Protein 9K6O (pdb70)

B-factor: mean 35.79, std 11.06, range [12.25, 71.35]

Nearest PDB structures (foldseek):
  8gad-assembly1_B  TM=6.311E-01  e=2.359E-01  synthetic construct
  8fiq-assembly1_A  TM=5.373E-01  e=3.949E-01  synthetic construct
  8gad-assembly1_B  TM=6.167E-01  e=7.501E-02  synthetic construct
  8fbn-assembly1_E  TM=6.299E-01  e=3.854E-01  synthetic construct
  8g4k-assembly1_A  TM=4.602E-01  e=1.129E-01  synthetic construct

Structure (mmCIF, N/CA/C/O backbone):
data_9K6O
#
_entry.id   9K6O
#
_cell.length_a   38.135
_cell.length_b   108.329
_cell.length_c   54.577
_cell.angle_alpha   90.00
_cell.angle_beta   95.64
_cell.angle_gamma   90.00
#
_symmetry.space_group_name_H-M   'P 1 21 1'
#
loop_
_entity.id
_entity.type
_entity.pdbx_description
1 polymer C5-Zn1-HEHE-1
2 non-polymer 'ZINC ION'
3 water water
#
loop_
_atom_site.group_PDB
_atom_site.id
_atom_site.type_symbol
_atom_site.label_atom_id
_atom_site.label_alt_id
_atom_site.label_comp_id
_atom_site.label_asym_id
_atom_site.label_entity_id
_atom_site.label_seq_id
_atom_site.pdbx_PDB_ins_code
_atom_site.Cartn_x
_atom_site.Cartn_y
_atom_site.Cartn_z
_atom_site.occupancy
_atom_site.B_iso_or_equiv
_atom_site.auth_seq_id
_atom_site.auth_comp_id
_atom_site.auth_asym_id
_atom_site.auth_atom_id
_atom_site.pdbx_PDB_model_num
ATOM 1 N N . GLY A 1 23 ? -5.950 10.555 9.438 1.00 55.12 4 GLY A N 1
ATOM 2 C CA . GLY A 1 23 ? -5.414 11.759 8.826 1.00 52.25 4 GLY A CA 1
ATOM 3 C C . GLY A 1 23 ? -4.424 12.475 9.724 1.00 53.49 4 GLY A C 1
ATOM 4 O O . GLY A 1 23 ? -3.246 12.118 9.772 1.00 49.26 4 GLY A O 1
ATOM 5 N N . THR A 1 24 ? -4.906 13.496 10.436 1.00 53.29 5 THR A N 1
ATOM 6 C CA . THR A 1 24 ? -4.065 14.191 11.409 1.00 51.87 5 THR A CA 1
ATOM 7 C C . THR A 1 24 ? -3.476 13.216 12.423 1.00 49.11 5 THR A C 1
ATOM 8 O O . THR A 1 24 ? -2.258 13.177 12.635 1.00 45.65 5 THR A O 1
ATOM 12 N N . HIS A 1 25 ? -4.332 12.422 13.064 1.00 45.78 6 HIS A N 1
ATOM 13 C CA . HIS A 1 25 ? -3.845 11.538 14.110 1.00 46.35 6 HIS A CA 1
ATOM 14 C C . HIS A 1 25 ? -2.954 10.451 13.534 1.00 45.62 6 HIS A C 1
ATOM 15 O O . HIS A 1 25 ? -2.069 9.943 14.233 1.00 43.83 6 HIS A O 1
ATOM 22 N N . GLU A 1 26 ? -3.148 10.112 12.257 1.00 43.60 7 GLU A N 1
ATOM 23 C CA . GLU A 1 26 ? -2.268 9.150 11.607 1.00 46.25 7 GLU A CA 1
ATOM 24 C C . GLU A 1 26 ? -0.815 9.605 11.681 1.00 39.95 7 GLU A C 1
ATOM 25 O O . GLU A 1 26 ? 0.080 8.806 11.973 1.00 39.98 7 GLU A O 1
ATOM 31 N N . ILE A 1 27 ? -0.567 10.896 11.462 1.00 41.88 8 ILE A N 1
ATOM 32 C CA . ILE A 1 27 ? 0.794 11.419 11.527 1.00 35.58 8 ILE A CA 1
ATOM 33 C C . ILE A 1 27 ? 1.224 11.629 12.973 1.00 36.30 8 ILE A C 1
ATOM 34 O O . ILE A 1 27 ? 2.271 11.131 13.404 1.00 30.55 8 ILE A O 1
ATOM 39 N N . VAL A 1 28 ? 0.421 12.373 13.738 1.00 35.50 9 VAL A N 1
ATOM 40 C CA . VAL A 1 28 ? 0.827 12.768 15.082 1.00 36.66 9 VAL A CA 1
ATOM 41 C C . VAL A 1 28 ? 1.022 11.542 15.967 1.00 31.05 9 VAL A C 1
ATOM 42 O O . VAL A 1 28 ? 2.040 11.409 16.655 1.00 31.85 9 VAL A O 1
ATOM 46 N N . ASP A 1 29 ? 0.057 10.622 15.954 1.00 33.62 10 ASP A N 1
ATOM 47 C CA . ASP A 1 29 ? 0.116 9.517 16.906 1.00 34.35 10 ASP A CA 1
ATOM 48 C C . ASP A 1 29 ? 1.341 8.640 16.670 1.00 29.76 10 ASP A C 1
ATOM 49 O O . ASP A 1 29 ? 2.008 8.236 17.628 1.00 33.05 10 ASP A O 1
ATOM 54 N N . ARG A 1 30 ? 1.693 8.382 15.406 1.00 33.48 11 ARG A N 1
ATOM 55 C CA . ARG A 1 30 ? 2.898 7.594 15.149 1.00 33.40 11 ARG A CA 1
ATOM 56 C C . ARG A 1 30 ? 4.161 8.357 15.544 1.00 30.14 11 ARG A C 1
ATOM 57 O O . ARG A 1 30 ? 5.128 7.758 16.043 1.00 31.50 11 ARG A O 1
ATOM 65 N N . VAL A 1 31 ? 4.171 9.679 15.345 1.00 30.59 12 VAL A N 1
ATOM 66 C CA . VAL A 1 31 ? 5.304 10.482 15.799 1.00 30.81 12 VAL A CA 1
ATOM 67 C C . VAL A 1 31 ? 5.466 10.343 17.303 1.00 29.38 12 VAL A C 1
ATOM 68 O O . VAL A 1 31 ? 6.573 10.125 17.810 1.00 27.06 12 VAL A O 1
ATOM 72 N N . LEU A 1 32 ? 4.355 10.430 18.038 1.00 31.27 13 LEU A N 1
ATOM 73 C CA . LEU A 1 32 ? 4.423 10.259 19.488 1.00 29.47 13 LEU A CA 1
ATOM 74 C C . LEU A 1 32 ? 4.889 8.856 19.857 1.00 28.15 13 LEU A C 1
ATOM 75 O O . LEU A 1 32 ? 5.735 8.686 20.745 1.00 32.49 13 LEU A O 1
ATOM 80 N N . THR A 1 33 ? 4.365 7.838 19.175 1.00 30.62 14 THR A N 1
ATOM 81 C CA . THR A 1 33 ? 4.828 6.476 19.433 1.00 30.13 14 THR A CA 1
ATOM 82 C C . THR A 1 33 ? 6.330 6.356 19.204 1.00 28.62 14 THR A C 1
ATOM 83 O O . THR A 1 33 ? 7.040 5.744 20.014 1.00 27.05 14 THR A O 1
ATOM 87 N N . GLU A 1 34 ? 6.841 6.971 18.130 1.00 27.42 15 GLU A N 1
ATOM 88 C CA . GLU A 1 34 ? 8.270 6.865 17.841 1.00 27.56 15 GLU A CA 1
ATOM 89 C C . GLU A 1 34 ? 9.089 7.708 18.811 1.00 27.83 15 GLU A C 1
ATOM 90 O O . GLU A 1 34 ? 10.196 7.313 19.203 1.00 24.72 15 GLU A O 1
ATOM 96 N N . LEU A 1 35 ? 8.564 8.873 19.204 1.00 24.85 16 LEU A N 1
ATOM 97 C CA . LEU A 1 35 ? 9.211 9.661 20.248 1.00 27.11 16 LEU A CA 1
ATOM 98 C C . LEU A 1 35 ? 9.267 8.891 21.567 1.00 28.58 16 LEU A C 1
ATOM 99 O O . LEU A 1 35 ? 10.275 8.946 22.275 1.00 28.31 16 LEU A O 1
ATOM 104 N N . LEU A 1 36 ? 8.189 8.177 21.917 1.00 29.12 17 LEU A N 1
ATOM 105 C CA . LEU A 1 36 ? 8.194 7.354 23.128 1.00 29.19 17 LEU A CA 1
ATOM 106 C C . LEU A 1 36 ? 9.288 6.293 23.089 1.00 31.99 17 LEU A C 1
ATOM 107 O O . LEU A 1 36 ? 9.954 6.039 24.105 1.00 30.85 17 LEU A O 1
ATOM 112 N N . LYS A 1 37 ? 9.475 5.652 21.929 1.00 29.74 18 LYS A N 1
ATOM 113 C CA . LYS A 1 37 ? 10.420 4.550 21.819 1.00 29.88 18 LYS A CA 1
ATOM 114 C C . LYS A 1 37 ? 11.846 5.001 22.059 1.00 32.62 18 LYS A C 1
ATOM 115 O O . LYS A 1 37 ? 12.692 4.173 22.414 1.00 36.52 18 LYS A O 1
ATOM 121 N N . ILE A 1 38 ? 12.136 6.288 21.881 1.00 31.95 19 ILE A N 1
ATOM 122 C CA . ILE A 1 38 ? 13.465 6.817 22.165 1.00 33.88 19 ILE A CA 1
ATOM 123 C C . ILE A 1 38 ? 13.453 7.770 23.351 1.00 35.08 19 ILE A C 1
ATOM 124 O O . ILE A 1 38 ? 14.435 8.481 23.577 1.00 32.57 19 ILE A O 1
ATOM 129 N N . GLY A 1 39 ? 12.366 7.803 24.114 1.00 34.38 20 GLY A N 1
ATOM 130 C CA . GLY A 1 39 ? 12.308 8.655 25.292 1.00 37.13 20 GLY A CA 1
ATOM 131 C C . GLY A 1 39 ? 12.554 10.124 25.032 1.00 33.13 20 GLY A C 1
ATOM 132 O O . GLY A 1 39 ? 13.198 10.797 25.848 1.00 36.61 20 GLY A O 1
ATOM 133 N N . ASP A 1 40 ? 12.069 10.653 23.908 1.00 30.97 21 ASP A N 1
ATOM 134 C CA . ASP A 1 40 ? 12.241 12.086 23.662 1.00 33.43 21 ASP A CA 1
ATOM 135 C C . ASP A 1 40 ? 11.101 12.813 24.361 1.00 32.44 21 ASP A C 1
ATOM 136 O O . ASP A 1 40 ? 10.123 13.239 23.748 1.00 29.77 21 ASP A O 1
ATOM 141 N N . GLU A 1 41 ? 11.247 12.940 25.685 1.00 34.64 22 GLU A N 1
ATOM 142 C CA . GLU A 1 41 ? 10.204 13.531 26.517 1.00 35.34 22 GLU A CA 1
ATOM 143 C C . GLU A 1 41 ? 9.949 14.980 26.142 1.00 38.29 22 GLU A C 1
ATOM 144 O O . GLU A 1 41 ? 8.813 15.459 26.224 1.00 38.78 22 GLU A O 1
ATOM 150 N N . GLU A 1 42 ? 11.002 15.698 25.750 1.00 35.86 23 GLU A N 1
ATOM 151 C CA . GLU A 1 42 ? 10.856 17.101 25.384 1.00 34.15 23 GLU A CA 1
ATOM 152 C C . GLU A 1 42 ? 10.004 17.241 24.131 1.00 37.36 23 GLU A C 1
ATOM 153 O O . GLU A 1 42 ? 9.039 18.013 24.111 1.00 32.53 23 GLU A O 1
ATOM 159 N N . SER A 1 43 ? 10.322 16.470 23.083 1.00 34.14 24 SER A N 1
ATOM 160 C CA . SER A 1 43 ? 9.516 16.519 21.868 1.00 33.28 24 SER A CA 1
ATOM 161 C C . SER A 1 43 ? 8.096 16.019 22.099 1.00 33.88 24 SER A C 1
ATOM 162 O O . SER A 1 43 ? 7.167 16.482 21.431 1.00 30.30 24 SER A O 1
ATOM 165 N N . ILE A 1 44 ? 7.904 15.058 23.009 1.00 33.48 25 ILE A N 1
ATOM 166 C CA . ILE A 1 44 ? 6.553 14.565 23.275 1.00 33.02 25 ILE A CA 1
ATOM 167 C C . ILE A 1 44 ? 5.679 15.688 23.828 1.00 32.23 25 ILE A C 1
ATOM 168 O O . ILE A 1 44 ? 4.539 15.887 23.391 1.00 34.08 25 ILE A O 1
ATOM 173 N N . LYS A 1 45 ? 6.206 16.442 24.792 1.00 35.46 26 LYS A N 1
ATOM 174 C CA . LYS A 1 45 ? 5.500 17.607 25.323 1.00 37.27 26 LYS A CA 1
ATOM 175 C C . LYS A 1 45 ? 5.056 18.545 24.206 1.00 35.56 26 LYS A C 1
ATOM 176 O O . LYS A 1 45 ? 3.867 18.863 24.067 1.00 33.01 26 LYS A O 1
ATOM 182 N N . LEU A 1 46 ? 6.017 18.984 23.384 1.00 36.93 27 LEU A N 1
ATOM 183 C CA . LEU A 1 46 ? 5.728 19.951 22.325 1.00 35.20 27 LEU A CA 1
ATOM 184 C C . LEU A 1 46 ? 4.699 19.424 21.332 1.00 32.27 27 LEU A C 1
ATOM 185 O O . LEU A 1 46 ? 3.848 20.180 20.853 1.00 34.39 27 LEU A O 1
ATOM 190 N N . VAL A 1 47 ? 4.763 18.137 20.993 1.00 36.56 28 VAL A N 1
ATOM 191 C CA . VAL A 1 47 ? 3.881 17.624 19.947 1.00 33.78 28 VAL A CA 1
ATOM 192 C C . VAL A 1 47 ? 2.448 17.513 20.464 1.00 33.62 28 VAL A C 1
ATOM 193 O O . VAL A 1 47 ? 1.500 17.966 19.813 1.00 35.30 28 VAL A O 1
ATOM 197 N N . THR A 1 48 ? 2.267 16.923 21.648 1.00 36.64 29 THR A N 1
ATOM 198 C CA . THR A 1 48 ? 0.919 16.825 22.209 1.00 40.29 29 THR A CA 1
ATOM 199 C C . THR A 1 48 ? 0.346 18.211 22.487 1.00 42.17 29 THR A C 1
ATOM 200 O O . THR A 1 48 ? -0.859 18.438 22.339 1.00 40.86 29 THR A O 1
ATOM 204 N N . GLU A 1 49 ? 1.204 19.145 22.893 1.00 37.24 30 GLU A N 1
ATOM 205 C CA . GLU A 1 49 ? 0.804 20.541 23.019 1.00 40.65 30 GLU A CA 1
ATOM 206 C C . GLU A 1 49 ? 0.253 21.074 21.707 1.00 39.09 30 GLU A C 1
ATOM 207 O O . GLU A 1 49 ? -0.821 21.681 21.672 1.00 44.60 30 GLU A O 1
ATOM 213 N N . ALA A 1 50 ? 0.983 20.854 20.610 1.00 41.77 31 ALA A N 1
ATOM 214 C CA . ALA A 1 50 ? 0.513 21.278 19.296 1.00 42.91 31 ALA A CA 1
ATOM 215 C C . ALA A 1 50 ? -0.790 20.584 18.919 1.00 46.78 31 ALA A C 1
ATOM 216 O O . ALA A 1 50 ? -1.691 21.212 18.349 1.00 45.79 31 ALA A O 1
ATOM 218 N N . LEU A 1 51 ? -0.901 19.283 19.213 1.00 45.56 32 LEU A N 1
ATOM 219 C CA . LEU A 1 51 ? -2.144 18.565 18.941 1.00 42.92 32 LEU A CA 1
ATOM 220 C C . LEU A 1 51 ? -3.290 19.143 19.761 1.00 49.16 32 LEU A C 1
ATOM 221 O O . LEU A 1 51 ? -4.344 19.494 19.217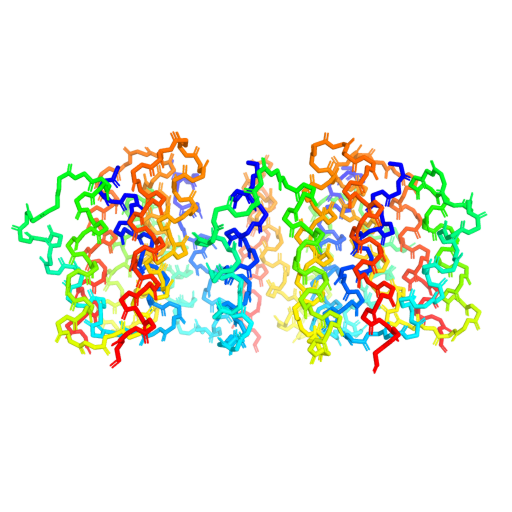 1.00 43.70 32 LEU A O 1
ATOM 226 N N . GLU A 1 52 ? -3.081 19.279 21.077 1.00 48.34 33 GLU A N 1
ATOM 227 C CA . GLU A 1 52 ? -4.147 19.722 21.972 1.00 49.82 33 GLU A CA 1
ATOM 228 C C . GLU A 1 52 ? -4.668 21.105 21.604 1.00 47.02 33 GLU A C 1
ATOM 229 O O . GLU A 1 52 ? -5.852 21.388 21.807 1.00 44.72 33 GLU A O 1
ATOM 235 N N . LYS A 1 53 ? -3.816 21.964 21.032 1.00 49.43 34 LYS A N 1
ATOM 236 C CA . LYS A 1 53 ? -4.178 23.340 20.696 1.00 48.29 34 LYS A CA 1
ATOM 237 C C . LYS A 1 53 ? -5.094 23.417 19.482 1.00 53.50 34 LYS A C 1
ATOM 238 O O . LYS A 1 53 ? -5.182 24.469 18.839 1.00 55.31 34 LYS A O 1
ATOM 244 N N . GLY A 1 54 ? -5.741 22.304 19.136 1.00 53.46 35 GLY A N 1
ATOM 245 C CA . GLY A 1 54 ? -6.690 22.250 18.040 1.00 53.62 35 GLY A CA 1
ATOM 246 C C . GLY A 1 54 ? -6.210 22.786 16.704 1.00 57.91 35 GLY A C 1
ATOM 247 O O . GLY A 1 54 ? -7.002 22.873 15.760 1.00 64.16 35 GLY A O 1
ATOM 248 N N . GLU A 1 55 ? -4.921 23.130 16.603 1.00 56.11 36 GLU A N 1
ATOM 249 C CA . GLU A 1 55 ? -4.401 23.776 15.397 1.00 58.61 36 GLU A CA 1
ATOM 250 C C . GLU A 1 55 ? -4.526 22.872 14.176 1.00 60.55 36 GLU A C 1
ATOM 251 O O . GLU A 1 55 ? -5.022 23.287 13.120 1.00 57.94 36 GLU A O 1
ATOM 257 N N . ILE A 1 56 ? -4.075 21.630 14.306 1.00 61.10 37 ILE A N 1
ATOM 258 C CA . ILE A 1 56 ? -3.780 20.777 13.162 1.00 55.66 37 ILE A CA 1
ATOM 259 C C . ILE A 1 56 ? -5.062 20.142 12.638 1.00 54.68 37 ILE A C 1
ATOM 260 O O . ILE A 1 56 ? -5.727 19.383 13.351 1.00 58.50 37 ILE A O 1
ATOM 265 N N . LYS A 1 57 ? -5.398 20.439 11.379 1.00 53.64 38 LYS A N 1
ATOM 266 C CA . LYS A 1 57 ? -6.605 19.930 10.738 1.00 53.33 38 LYS A CA 1
ATOM 267 C C . LYS A 1 57 ? -6.323 18.918 9.632 1.00 53.80 38 LYS A C 1
ATOM 268 O O . LYS A 1 57 ? -7.272 18.405 9.027 1.00 53.58 38 LYS A O 1
ATOM 274 N N . SER A 1 58 ? -5.058 18.612 9.353 1.00 51.19 39 SER A N 1
ATOM 275 C CA . SER A 1 58 ? -4.726 17.669 8.294 1.00 48.83 39 SER A CA 1
ATOM 276 C C . SER A 1 58 ? -3.346 17.084 8.556 1.00 42.88 39 SER A C 1
ATOM 277 O O . SER A 1 58 ? -2.554 17.628 9.327 1.00 43.80 39 SER A O 1
ATOM 280 N N . ALA A 1 59 ? -3.066 15.964 7.888 1.00 48.01 40 ALA A N 1
ATOM 281 C CA . ALA A 1 59 ? -1.733 15.376 7.959 1.00 43.30 40 ALA A CA 1
ATOM 282 C C . ALA A 1 59 ? -0.682 16.334 7.415 1.00 42.24 40 ALA A C 1
ATOM 283 O O . ALA A 1 59 ? 0.436 16.411 7.941 1.00 39.17 40 ALA A O 1
ATOM 285 N N . LYS A 1 60 ? -1.027 17.089 6.369 1.00 40.93 41 LYS A N 1
ATOM 286 C CA . LYS A 1 60 ? -0.078 18.046 5.816 1.00 37.51 41 LYS A CA 1
ATOM 287 C C . LYS A 1 60 ? 0.223 19.152 6.818 1.00 40.93 41 LYS A C 1
ATOM 288 O O . LYS A 1 60 ? 1.383 19.542 6.987 1.00 40.94 41 LYS A O 1
ATOM 294 N N . GLU A 1 61 ? -0.807 19.658 7.508 1.00 40.86 42 GLU A N 1
ATOM 295 C CA . GLU A 1 61 ? -0.576 20.628 8.575 1.00 39.58 42 GLU A CA 1
ATOM 296 C C . GLU A 1 61 ? 0.196 20.008 9.727 1.00 39.49 42 GLU A C 1
ATOM 297 O O . GLU A 1 61 ? 1.012 20.685 10.365 1.00 40.97 42 GLU A O 1
ATOM 303 N N . ALA A 1 62 ? -0.037 18.721 9.993 1.00 42.21 43 ALA A N 1
ATOM 304 C CA . ALA A 1 62 ? 0.697 18.028 11.047 1.00 39.17 43 ALA A CA 1
ATOM 305 C C . ALA A 1 62 ? 2.196 18.072 10.788 1.00 35.04 43 ALA A C 1
ATOM 306 O O . ALA A 1 62 ? 2.980 18.450 11.667 1.00 36.08 43 ALA A O 1
ATOM 308 N N . VAL A 1 63 ? 2.610 17.693 9.579 1.00 35.46 44 VAL A N 1
ATOM 309 C CA . VAL A 1 63 ? 4.030 17.705 9.241 1.00 34.92 44 VAL A CA 1
ATOM 310 C C . VAL A 1 63 ? 4.579 19.131 9.294 1.00 37.20 44 VAL A C 1
ATOM 311 O O . VAL A 1 63 ? 5.684 19.371 9.803 1.00 35.47 44 VAL A O 1
ATOM 315 N N . GLU A 1 64 ? 3.802 20.103 8.804 1.00 36.37 45 GLU A N 1
ATOM 316 C CA . GLU A 1 64 ? 4.255 21.495 8.814 1.00 37.74 45 GLU A CA 1
ATOM 317 C C . GLU A 1 64 ? 4.535 21.976 10.230 1.00 35.74 45 GLU A C 1
ATOM 318 O O . GLU A 1 64 ? 5.615 22.509 10.517 1.00 35.37 45 GLU A O 1
ATOM 324 N N . VAL A 1 65 ? 3.577 21.777 11.136 1.00 39.31 46 VAL A N 1
ATOM 325 C CA . VAL A 1 65 ? 3.715 22.292 12.498 1.00 36.44 46 VAL A CA 1
ATOM 326 C C . VAL A 1 65 ? 4.881 21.618 13.216 1.00 34.44 46 VAL A C 1
ATOM 327 O O . VAL A 1 65 ? 5.663 22.273 13.918 1.00 34.69 46 VAL A O 1
ATOM 331 N N . ILE A 1 66 ? 5.017 20.300 13.059 1.00 34.42 47 ILE A N 1
ATOM 332 C CA . ILE A 1 66 ? 6.086 19.590 13.755 1.00 29.60 47 ILE A CA 1
ATOM 333 C C . ILE A 1 66 ? 7.448 19.989 13.198 1.00 31.91 47 ILE A C 1
ATOM 334 O O . ILE A 1 66 ? 8.409 20.207 13.951 1.00 31.57 47 ILE A O 1
ATOM 339 N N . LYS A 1 67 ? 7.557 20.084 11.871 1.00 30.02 48 LYS A N 1
ATOM 340 C CA . LYS A 1 67 ? 8.818 20.489 11.258 1.00 36.20 48 LYS A CA 1
ATOM 341 C C . LYS A 1 67 ? 9.228 21.886 11.723 1.00 32.53 48 LYS A C 1
ATOM 342 O O . LYS A 1 67 ? 10.408 22.141 11.999 1.00 31.11 48 LYS A O 1
ATOM 348 N N . LYS A 1 68 ? 8.257 22.790 11.855 1.00 33.41 49 LYS A N 1
ATOM 349 C CA . LYS A 1 68 ? 8.560 24.156 12.287 1.00 32.23 49 LYS A CA 1
ATOM 350 C C . LYS A 1 68 ? 8.952 24.188 13.760 1.00 38.33 49 LYS A C 1
ATOM 351 O O . LYS A 1 68 ? 9.933 24.849 14.131 1.00 34.60 49 LYS A O 1
ATOM 357 N N . ILE A 1 69 ? 8.214 23.456 14.609 1.00 35.50 50 ILE A N 1
ATOM 358 C CA . ILE A 1 69 ? 8.623 23.281 16.004 1.00 34.63 50 ILE A CA 1
ATOM 359 C C . ILE A 1 69 ? 10.067 22.799 16.083 1.00 35.06 50 ILE A C 1
ATOM 360 O O . ILE A 1 69 ? 10.891 23.362 16.817 1.00 35.47 50 ILE A O 1
ATOM 365 N N . ALA A 1 70 ? 10.398 21.751 15.321 1.00 34.04 51 ALA A N 1
ATOM 366 C CA . ALA A 1 70 ? 11.699 21.108 15.494 1.00 31.31 51 ALA A CA 1
ATOM 367 C C . ALA A 1 70 ? 12.826 21.927 14.884 1.00 31.34 51 ALA A C 1
ATOM 368 O O . ALA A 1 70 ? 13.964 21.868 15.368 1.00 32.76 51 ALA A O 1
ATOM 370 N N . LYS A 1 71 ? 12.547 22.669 13.813 1.00 32.60 52 LYS A N 1
ATOM 371 C CA . LYS A 1 71 ? 13.570 23.563 13.290 1.00 35.73 52 LYS A CA 1
ATOM 372 C C . LYS A 1 71 ? 13.870 24.683 14.279 1.00 34.48 52 LYS A C 1
ATOM 373 O O . LYS A 1 71 ? 15.039 25.002 14.522 1.00 37.79 52 LYS A O 1
ATOM 379 N N . GLU A 1 72 ? 12.827 25.272 14.875 1.00 32.60 53 GLU A N 1
ATOM 380 C CA . GLU A 1 72 ? 13.019 26.349 15.852 1.00 36.91 53 GLU A CA 1
ATOM 381 C C . GLU A 1 72 ? 13.834 25.891 17.056 1.00 39.99 53 GLU A C 1
ATOM 382 O O . GLU A 1 72 ? 14.712 26.621 17.536 1.00 41.64 53 GLU A O 1
ATOM 388 N N . LYS A 1 73 ? 13.539 24.698 17.580 1.00 34.17 54 LYS A N 1
ATOM 389 C CA . LYS A 1 73 ? 14.196 24.214 18.782 1.00 36.20 54 LYS A CA 1
ATOM 390 C C . LYS A 1 73 ? 15.471 23.437 18.494 1.00 36.92 54 LYS A C 1
ATOM 391 O O . LYS A 1 73 ? 16.216 23.133 19.431 1.00 41.41 54 LYS A O 1
ATOM 397 N N . GLY A 1 74 ? 15.755 23.137 17.232 1.00 34.93 55 GLY A N 1
ATOM 398 C CA . GLY A 1 74 ? 16.909 22.331 16.890 1.00 38.42 55 GLY A CA 1
ATOM 399 C C . GLY A 1 74 ? 16.792 20.888 17.338 1.00 34.14 55 GLY A C 1
ATOM 400 O O . GLY A 1 74 ? 17.716 20.353 17.959 1.00 36.54 55 GLY A O 1
ATOM 401 N N . LEU A 1 75 ? 15.675 20.238 17.006 1.00 33.50 56 LEU A N 1
ATOM 402 C CA . LEU A 1 75 ? 15.373 18.881 17.481 1.00 32.24 56 LEU A CA 1
ATOM 403 C C . LEU A 1 75 ? 15.652 17.870 16.364 1.00 32.16 56 LEU A C 1
ATOM 404 O O . LEU A 1 75 ? 14.772 17.516 15.579 1.00 29.63 56 LEU A O 1
ATOM 409 N N . LYS A 1 76 ? 16.897 17.383 16.325 1.00 33.05 57 LYS A N 1
ATOM 410 C CA . LYS A 1 76 ? 17.330 16.444 15.287 1.00 32.55 57 LYS A CA 1
ATOM 411 C C . LYS A 1 76 ? 16.528 15.140 15.320 1.00 32.68 57 LYS A C 1
ATOM 412 O O . LYS A 1 76 ? 16.137 14.611 14.272 1.00 29.40 57 LYS A O 1
ATOM 418 N N . GLU A 1 77 ? 16.281 14.597 16.514 1.00 29.95 58 GLU A N 1
ATOM 419 C CA . GLU A 1 77 ? 15.573 13.322 16.599 1.00 32.26 58 GLU A CA 1
ATOM 420 C C . GLU A 1 77 ? 14.112 13.456 16.195 1.00 26.76 58 GLU A C 1
ATOM 421 O O . GLU A 1 77 ? 13.544 12.520 15.622 1.00 27.88 58 GLU A O 1
ATOM 427 N N . LEU A 1 78 ? 13.488 14.611 16.457 1.00 27.92 59 LEU A N 1
ATOM 428 C CA . LEU A 1 78 ? 12.112 14.807 16.007 1.00 27.13 59 LEU A CA 1
ATOM 429 C C . LEU A 1 78 ? 12.013 14.824 14.483 1.00 23.30 59 LEU A C 1
ATOM 430 O O . LEU A 1 78 ? 11.103 14.215 13.909 1.00 28.28 59 LEU A O 1
ATOM 435 N N . LEU A 1 79 ? 12.927 15.531 13.812 1.00 24.92 60 LEU A N 1
ATOM 436 C CA . LEU A 1 79 ? 12.892 15.600 12.352 1.00 26.52 60 LEU A CA 1
ATOM 437 C C . LEU A 1 79 ? 13.096 14.221 11.725 1.00 27.51 60 LEU A C 1
ATOM 438 O O . LEU A 1 79 ? 12.408 13.864 10.753 1.00 27.36 60 LEU A O 1
ATOM 443 N N . GLN A 1 80 ? 14.048 13.441 12.256 1.00 25.56 61 GLN A N 1
ATOM 444 C CA . GLN A 1 80 ? 14.246 12.074 11.768 1.00 28.38 61 GLN A CA 1
ATOM 445 C C . GLN A 1 80 ? 12.951 11.278 11.861 1.00 25.90 61 GLN A C 1
ATOM 446 O O . GLN A 1 80 ? 12.487 10.700 10.873 1.00 27.52 61 GLN A O 1
ATOM 452 N N . VAL A 1 81 ? 12.319 11.290 13.035 1.00 27.73 62 VAL A 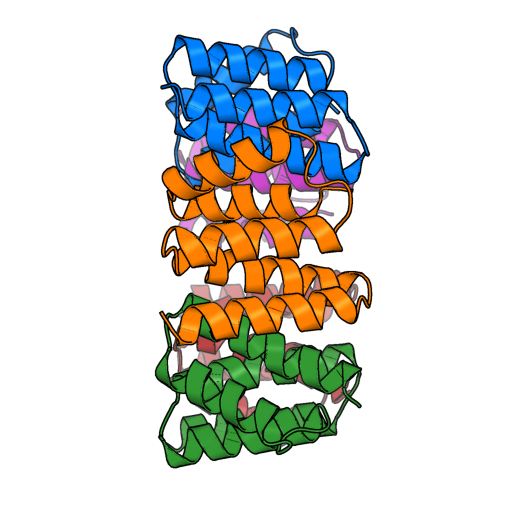N 1
ATOM 453 C CA . VAL A 1 81 ? 11.025 10.630 13.191 1.00 27.35 62 VAL A CA 1
ATOM 454 C C . VAL A 1 81 ? 10.008 11.225 12.229 1.00 27.00 62 VAL A C 1
ATOM 455 O O . VAL A 1 81 ? 9.229 10.503 11.591 1.00 26.26 62 VAL A O 1
ATOM 459 N N . LEU A 1 82 ? 10.005 12.555 12.100 1.00 28.02 63 LEU A N 1
ATOM 460 C CA . LEU A 1 82 ? 9.078 13.196 11.174 1.00 22.85 63 LEU A CA 1
ATOM 461 C C . LEU A 1 82 ? 9.323 12.732 9.737 1.00 24.58 63 LEU A C 1
ATOM 462 O O . LEU A 1 82 ? 8.380 12.359 9.032 1.00 26.35 63 LEU A O 1
ATOM 467 N N . TYR A 1 83 ? 10.579 12.749 9.277 1.00 26.80 64 TYR A N 1
ATOM 468 C CA . TYR A 1 83 ? 10.844 12.291 7.910 1.00 27.63 64 TYR A CA 1
ATOM 469 C C . TYR A 1 83 ? 10.259 10.905 7.680 1.00 25.46 64 TYR A C 1
ATOM 470 O O . TYR A 1 83 ? 9.524 10.683 6.717 1.00 30.72 64 TYR A O 1
ATOM 479 N N . ILE A 1 84 ? 10.540 9.970 8.594 1.00 30.42 65 ILE A N 1
ATOM 480 C CA . ILE A 1 84 ? 10.145 8.572 8.410 1.00 24.97 65 ILE A CA 1
ATOM 481 C C . ILE A 1 84 ? 8.628 8.418 8.427 1.00 27.92 65 ILE A C 1
ATOM 482 O O . ILE A 1 84 ? 8.040 7.719 7.592 1.00 26.44 65 ILE A O 1
ATOM 487 N N . VAL A 1 85 ? 7.970 9.029 9.399 1.00 30.21 66 VAL A N 1
ATOM 488 C CA . VAL A 1 85 ? 6.521 8.883 9.469 1.00 30.70 66 VAL A CA 1
ATOM 489 C C . VAL A 1 85 ? 5.874 9.485 8.228 1.00 32.76 66 VAL A C 1
ATOM 490 O O . VAL A 1 85 ? 4.965 8.897 7.632 1.00 30.77 66 VAL A O 1
ATOM 494 N N . ALA A 1 86 ? 6.370 10.642 7.788 1.00 32.26 67 ALA A N 1
ATOM 495 C CA . ALA A 1 86 ? 5.699 11.351 6.708 1.00 33.61 67 ALA A CA 1
ATOM 496 C C . ALA A 1 86 ? 5.993 10.742 5.340 1.00 29.37 67 ALA A C 1
ATOM 497 O O . ALA A 1 86 ? 5.102 10.728 4.492 1.00 30.50 67 ALA A O 1
ATOM 499 N N . VAL A 1 87 ? 7.212 10.243 5.076 1.00 30.49 68 VAL A N 1
ATOM 500 C CA . VAL A 1 87 ? 7.421 9.610 3.766 1.00 32.24 68 VAL A CA 1
ATOM 501 C C . VAL A 1 87 ? 6.591 8.353 3.646 1.00 35.14 68 VAL A C 1
ATOM 502 O O . VAL A 1 87 ? 6.046 8.059 2.578 1.00 32.91 68 VAL A O 1
ATOM 506 N N . GLU A 1 88 ? 6.516 7.570 4.723 1.00 35.93 69 GLU A N 1
ATOM 507 C CA . GLU A 1 88 ? 5.785 6.313 4.664 1.00 36.63 69 GLU A CA 1
ATOM 508 C C . GLU A 1 88 ? 4.289 6.553 4.589 1.00 37.65 69 GLU A C 1
ATOM 509 O O . GLU A 1 88 ? 3.570 5.777 3.954 1.00 39.85 69 GLU A O 1
ATOM 515 N N . TYR A 1 89 ? 3.800 7.629 5.206 1.00 39.79 70 TYR A N 1
ATOM 516 C CA . TYR A 1 89 ? 2.407 8.007 4.988 1.00 41.95 70 TYR A CA 1
ATOM 517 C C . TYR A 1 89 ? 2.200 8.471 3.549 1.00 37.80 70 TYR A C 1
ATOM 518 O O . TYR A 1 89 ? 1.259 8.040 2.876 1.00 39.41 70 TYR A O 1
ATOM 527 N N . ALA A 1 90 ? 3.089 9.340 3.055 1.00 37.86 71 ALA A N 1
ATOM 528 C CA . ALA A 1 90 ? 2.977 9.824 1.681 1.00 38.13 71 ALA A CA 1
ATOM 529 C C . ALA A 1 90 ? 3.132 8.697 0.665 1.00 40.84 71 ALA A C 1
ATOM 530 O O . ALA A 1 90 ? 2.557 8.762 -0.428 1.00 38.88 71 ALA A O 1
ATOM 532 N N . GLN A 1 91 ? 3.922 7.672 0.992 1.00 41.86 72 GLN A N 1
ATOM 533 C CA . GLN A 1 91 ? 4.041 6.519 0.105 1.00 42.47 72 GLN A CA 1
ATOM 534 C C . GLN A 1 91 ? 2.740 5.729 0.072 1.00 43.20 72 GLN A C 1
ATOM 535 O O . GLN A 1 91 ? 2.291 5.300 -1.000 1.00 44.13 72 GLN A O 1
ATOM 541 N N . GLU A 1 92 ? 2.109 5.552 1.235 1.00 40.57 73 GLU A N 1
ATOM 542 C CA . GLU A 1 92 ? 0.909 4.722 1.312 1.00 45.72 73 GLU A CA 1
ATOM 543 C C . GLU A 1 92 ? -0.263 5.366 0.583 1.00 45.76 73 GLU A C 1
ATOM 544 O O . GLU A 1 92 ? -1.014 4.680 -0.117 1.00 47.03 73 GLU A O 1
ATOM 550 N N . LYS A 1 93 ? -0.417 6.684 0.708 1.00 49.37 74 LYS A N 1
ATOM 551 C CA . LYS A 1 93 ? -1.571 7.377 0.149 1.00 50.81 74 LYS A CA 1
ATOM 552 C C . LYS A 1 93 ? -1.280 8.072 -1.175 1.00 46.96 74 LYS A C 1
ATOM 553 O O . LYS A 1 93 ? -2.218 8.559 -1.812 1.00 47.08 74 LYS A O 1
ATOM 559 N N . GLY A 1 94 ? -0.024 8.105 -1.611 1.00 46.55 75 GLY A N 1
ATOM 560 C CA . GLY A 1 94 ? 0.327 8.729 -2.876 1.00 44.70 75 GLY A CA 1
ATOM 561 C C . GLY A 1 94 ? 0.353 10.241 -2.833 1.00 42.39 75 GLY A C 1
ATOM 562 O O . GLY A 1 94 ? 0.001 10.892 -3.823 1.00 41.67 75 GLY A O 1
ATOM 563 N N . ASP A 1 95 ? 0.776 10.821 -1.715 1.00 41.75 76 ASP A N 1
ATOM 564 C CA . ASP A 1 95 ? 0.642 12.255 -1.469 1.00 42.95 76 ASP A CA 1
ATOM 565 C C . ASP A 1 95 ? 1.953 12.947 -1.810 1.00 40.75 76 ASP A C 1
ATOM 566 O O . ASP A 1 95 ? 2.883 12.977 -0.999 1.00 39.44 76 ASP A O 1
ATOM 571 N N . GLU A 1 96 ? 2.003 13.542 -3.001 1.00 41.07 77 GLU A N 1
ATOM 572 C CA . GLU A 1 96 ? 3.217 14.208 -3.450 1.00 46.10 77 GLU A CA 1
ATOM 573 C C . GLU A 1 96 ? 3.578 15.386 -2.548 1.00 43.05 77 GLU A C 1
ATOM 574 O O . GLU A 1 96 ? 4.764 15.661 -2.336 1.00 38.92 77 GLU A O 1
ATOM 580 N N . GLU A 1 97 ? 2.578 16.067 -1.979 1.00 45.52 78 GLU A N 1
ATOM 581 C CA . GLU A 1 97 ? 2.859 17.224 -1.130 1.00 45.38 78 GLU A CA 1
ATOM 582 C C . GLU A 1 97 ? 3.505 16.804 0.183 1.00 38.72 78 GLU A C 1
ATOM 583 O O . GLU A 1 97 ? 4.502 17.398 0.612 1.00 42.04 78 GLU A O 1
ATOM 589 N N . ILE A 1 98 ? 2.935 15.797 0.849 1.00 40.88 79 ILE A N 1
ATOM 590 C CA . ILE A 1 98 ? 3.523 15.289 2.085 1.00 37.67 79 ILE A CA 1
ATOM 591 C C . ILE A 1 98 ? 4.914 14.712 1.828 1.00 31.54 79 ILE A C 1
ATOM 592 O O . ILE A 1 98 ? 5.850 14.958 2.601 1.00 29.81 79 ILE A O 1
ATOM 597 N N . ASP A 1 99 ? 5.085 13.956 0.734 1.00 33.24 80 ASP A N 1
ATOM 598 C CA . ASP A 1 99 ? 6.412 13.434 0.400 1.00 29.54 80 ASP A CA 1
ATOM 599 C C . ASP A 1 99 ? 7.424 14.568 0.286 1.00 34.65 80 ASP A C 1
ATOM 600 O O . ASP A 1 99 ? 8.526 14.489 0.843 1.00 30.44 80 ASP A O 1
ATOM 605 N N . LYS A 1 100 ? 7.052 15.650 -0.419 1.00 34.16 81 LYS A N 1
ATOM 606 C CA . LYS A 1 100 ? 7.884 16.853 -0.456 1.00 34.09 81 LYS A CA 1
ATOM 607 C C . LYS A 1 100 ? 8.163 17.394 0.939 1.00 28.55 81 LYS A C 1
ATOM 608 O O . LYS A 1 100 ? 9.295 17.796 1.239 1.00 25.69 81 LYS A O 1
ATOM 614 N N . LEU A 1 101 ? 7.137 17.440 1.797 1.00 30.54 82 LEU A N 1
ATOM 615 C CA . LEU A 1 101 ? 7.316 17.989 3.141 1.00 29.26 82 LEU A CA 1
ATOM 616 C C . LEU A 1 101 ? 8.238 17.112 3.972 1.00 28.94 82 LEU A C 1
ATOM 617 O O . LEU A 1 101 ? 9.035 17.619 4.774 1.00 27.43 82 LEU A O 1
ATOM 622 N N . ALA A 1 102 ? 8.137 15.788 3.799 1.00 27.38 83 ALA A N 1
ATOM 623 C CA . ALA A 1 102 ? 9.061 14.894 4.487 1.00 29.95 83 ALA A CA 1
ATOM 624 C C . ALA A 1 102 ? 10.494 15.167 4.064 1.00 24.47 83 ALA A C 1
ATOM 625 O O . ALA A 1 102 ? 11.392 15.242 4.903 1.00 29.01 83 ALA A O 1
ATOM 627 N N . HIS A 1 103 ? 10.729 15.333 2.763 1.00 25.21 84 HIS A N 1
ATOM 628 C CA . HIS A 1 103 ? 12.084 15.630 2.316 1.00 26.31 84 HIS A CA 1
ATOM 629 C C . HIS A 1 103 ? 12.542 16.996 2.820 1.00 32.05 84 HIS A C 1
ATOM 630 O O . HIS A 1 103 ? 13.736 17.180 3.099 1.00 33.51 84 HIS A O 1
ATOM 637 N N . GLU A 1 104 ? 11.611 17.951 2.994 1.00 29.65 85 GLU A N 1
ATOM 638 C CA . GLU A 1 104 ? 11.982 19.226 3.612 1.00 29.49 85 GLU A CA 1
ATOM 639 C C . GLU A 1 104 ? 12.323 19.041 5.088 1.00 29.92 85 GLU A C 1
ATOM 640 O O . GLU A 1 104 ? 13.296 19.627 5.584 1.00 28.91 85 GLU A O 1
ATOM 646 N N . ALA A 1 105 ? 11.521 18.252 5.812 1.00 26.39 86 ALA A N 1
ATOM 647 C CA . ALA A 1 105 ? 11.904 17.860 7.169 1.00 29.55 86 ALA A CA 1
ATOM 648 C C . ALA A 1 105 ? 13.351 17.379 7.206 1.00 26.90 86 ALA A C 1
ATOM 649 O O . ALA A 1 105 ? 14.147 17.816 8.043 1.00 27.20 86 ALA A O 1
ATOM 651 N N . LEU A 1 106 ? 13.715 16.494 6.272 1.00 30.01 87 LEU A N 1
ATOM 652 C CA . LEU A 1 106 ? 15.058 15.924 6.267 1.00 24.84 87 LEU A CA 1
ATOM 653 C C . LEU A 1 106 ? 16.110 16.966 5.903 1.00 28.66 87 LEU A C 1
ATOM 654 O O . LEU A 1 106 ? 17.227 16.928 6.420 1.00 30.72 87 LEU A O 1
ATOM 659 N N . ARG A 1 107 ? 15.784 17.891 4.998 1.00 29.90 88 ARG A N 1
ATOM 660 C CA . ARG A 1 107 ? 16.751 18.930 4.638 1.00 35.13 88 ARG A CA 1
ATOM 661 C C . ARG A 1 107 ? 17.049 19.837 5.827 1.00 35.40 88 ARG A C 1
ATOM 662 O O . ARG A 1 107 ? 18.210 20.190 6.084 1.00 35.70 88 ARG A O 1
ATOM 670 N N . VAL A 1 108 ? 16.012 20.210 6.575 1.00 34.64 89 VAL A N 1
ATOM 671 C CA . VAL A 1 108 ? 16.218 21.025 7.771 1.00 37.49 89 VAL A CA 1
ATOM 672 C C . VAL A 1 108 ? 17.101 20.291 8.774 1.00 38.08 89 VAL A C 1
ATOM 673 O O . VAL A 1 108 ? 18.023 20.872 9.361 1.00 44.48 89 VAL A O 1
ATOM 677 N N . ARG A 1 109 ? 16.848 18.996 8.964 1.00 34.94 90 ARG A N 1
ATOM 678 C CA . ARG A 1 109 ? 17.638 18.208 9.901 1.00 34.16 90 ARG A CA 1
ATOM 679 C C . ARG A 1 109 ? 19.109 18.212 9.511 1.00 35.53 90 ARG A C 1
ATOM 680 O O . ARG A 1 109 ? 19.984 18.478 10.339 1.00 37.48 90 ARG A O 1
ATOM 688 N N . GLN A 1 110 ? 19.403 17.912 8.246 1.00 34.22 91 GLN A N 1
ATOM 689 C CA . GLN A 1 110 ? 20.795 17.909 7.813 1.00 40.21 91 GLN A CA 1
ATOM 690 C C . GLN A 1 110 ? 21.414 19.299 7.912 1.00 41.32 91 GLN A C 1
ATOM 691 O O . GL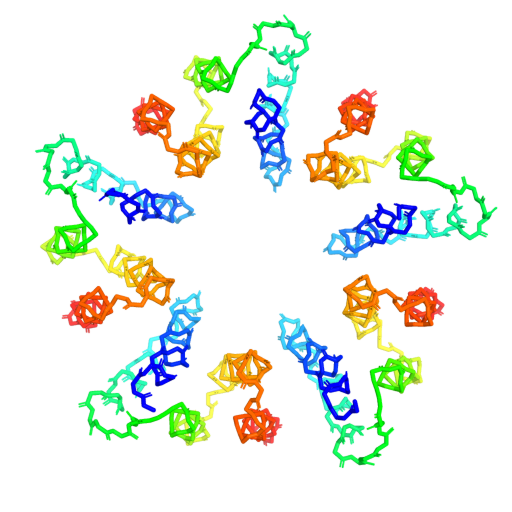N A 1 110 ? 22.634 19.425 8.068 1.00 44.30 91 GLN A O 1
ATOM 697 N N . GLU A 1 111 ? 20.594 20.346 7.839 1.00 44.07 92 GLU A N 1
ATOM 698 C CA . GLU A 1 111 ? 21.042 21.732 8.025 1.00 50.93 92 GLU A CA 1
ATOM 699 C C . GLU A 1 111 ? 20.879 22.198 9.465 1.00 52.31 92 GLU A C 1
ATOM 700 O O . GLU A 1 111 ? 20.415 23.320 9.708 1.00 55.97 92 GLU A O 1
ATOM 706 N N . LEU A 1 112 ? 21.234 21.361 10.440 1.00 50.16 93 LEU A N 1
ATOM 707 C CA . LEU A 1 112 ? 21.064 21.713 11.850 1.00 51.52 93 LEU A CA 1
ATOM 708 C C . LEU A 1 112 ? 22.412 21.865 12.543 1.00 53.80 93 LEU A C 1
ATOM 709 O O . LEU A 1 112 ? 22.537 22.663 13.480 1.00 56.99 93 LEU A O 1
ATOM 715 N N . THR B 1 24 ? 7.482 5.396 -7.646 1.00 55.05 5 THR B N 1
ATOM 716 C CA . THR B 1 24 ? 8.338 6.086 -8.608 1.00 52.03 5 THR B CA 1
ATOM 717 C C . THR B 1 24 ? 9.746 6.287 -8.023 1.00 54.03 5 THR B C 1
ATOM 718 O O . THR B 1 24 ? 10.748 5.923 -8.658 1.00 51.25 5 THR B O 1
ATOM 722 N N . HIS B 1 25 ? 9.830 6.851 -6.809 1.00 50.73 6 HIS B N 1
ATOM 723 C CA . HIS B 1 25 ? 11.087 6.881 -6.068 1.00 42.69 6 HIS B CA 1
ATOM 724 C C . HIS B 1 25 ? 10.951 6.193 -4.704 1.00 40.20 6 HIS B C 1
ATOM 725 O O . HIS B 1 25 ? 11.645 6.528 -3.747 1.00 38.76 6 HIS B O 1
ATOM 732 N N . GLU B 1 26 ? 10.091 5.171 -4.639 1.00 44.05 7 GLU B N 1
ATOM 733 C CA . GLU B 1 26 ? 9.935 4.332 -3.450 1.00 40.12 7 GLU B CA 1
ATOM 734 C C . GLU B 1 26 ? 11.263 3.822 -2.899 1.00 39.77 7 GLU B C 1
ATOM 735 O O . GLU B 1 26 ? 11.410 3.647 -1.682 1.00 35.49 7 GLU B O 1
ATOM 741 N N . ILE B 1 27 ? 12.235 3.557 -3.765 1.00 35.42 8 ILE B N 1
ATOM 742 C CA . ILE B 1 27 ? 13.459 2.937 -3.283 1.00 32.47 8 ILE B CA 1
ATOM 743 C C . ILE B 1 27 ? 14.333 3.946 -2.550 1.00 32.47 8 ILE B C 1
ATOM 744 O O . ILE B 1 27 ? 14.872 3.647 -1.482 1.00 32.89 8 ILE B O 1
ATOM 749 N N . VAL B 1 28 ? 14.495 5.154 -3.096 1.00 30.63 9 VAL B N 1
ATOM 750 C CA . VAL B 1 28 ? 15.363 6.134 -2.450 1.00 31.75 9 VAL B CA 1
ATOM 751 C C . VAL B 1 28 ? 14.794 6.574 -1.101 1.00 24.02 9 VAL B C 1
ATOM 752 O O . VAL B 1 28 ? 15.549 6.809 -0.156 1.00 24.76 9 VAL B O 1
ATOM 756 N N . ASP B 1 29 ? 13.462 6.651 -0.972 1.00 30.61 10 ASP B N 1
ATOM 757 C CA . ASP B 1 29 ? 12.854 6.986 0.317 1.00 30.24 10 ASP B CA 1
ATOM 758 C C . ASP B 1 29 ? 13.188 5.944 1.376 1.00 32.22 10 ASP B C 1
ATOM 759 O O . ASP B 1 29 ? 13.473 6.283 2.533 1.00 28.35 10 ASP B O 1
ATOM 764 N N . ARG B 1 30 ? 13.092 4.666 1.011 1.00 28.26 11 ARG B N 1
ATOM 765 C CA . ARG B 1 30 ? 13.413 3.608 1.963 1.00 29.76 11 ARG B CA 1
ATOM 766 C C . ARG B 1 30 ? 14.903 3.602 2.270 1.00 27.70 11 ARG B C 1
ATOM 767 O O . ARG B 1 30 ? 15.304 3.305 3.397 1.00 28.74 11 ARG B O 1
ATOM 775 N N . VAL B 1 31 ? 15.730 3.988 1.296 1.00 24.45 12 VAL B N 1
ATOM 776 C CA . VAL B 1 31 ? 17.170 4.046 1.516 1.00 22.23 12 VAL B CA 1
ATOM 777 C C . VAL B 1 31 ? 17.523 5.132 2.528 1.00 26.23 12 VAL B C 1
ATOM 778 O O . VAL B 1 31 ? 18.361 4.918 3.413 1.00 27.71 12 VAL B O 1
ATOM 782 N N . LEU B 1 32 ? 16.907 6.321 2.414 1.00 26.67 13 LEU B N 1
ATOM 783 C CA . LEU B 1 32 ? 17.227 7.406 3.350 1.00 26.41 13 LEU B CA 1
ATOM 784 C C . LEU B 1 32 ? 16.776 7.066 4.773 1.00 21.06 13 LEU B C 1
ATOM 785 O O . LEU B 1 32 ? 17.488 7.359 5.739 1.00 27.18 13 LEU B O 1
ATOM 790 N N . THR B 1 33 ? 15.584 6.475 4.921 1.00 25.14 14 THR B N 1
ATOM 791 C CA . THR B 1 33 ? 15.131 5.996 6.232 1.00 27.92 14 THR B CA 1
ATOM 792 C C . THR B 1 33 ? 16.173 5.088 6.879 1.00 28.22 14 THR B C 1
ATOM 793 O O . THR B 1 33 ? 16.449 5.199 8.079 1.00 27.52 14 THR B O 1
ATOM 797 N N . GLU B 1 34 ? 16.761 4.178 6.093 1.00 28.75 15 GLU B N 1
ATOM 798 C CA . GLU B 1 34 ? 17.751 3.252 6.636 1.00 27.47 15 GLU B CA 1
ATOM 799 C C . GLU B 1 34 ? 19.078 3.957 6.906 1.00 29.56 15 GLU B C 1
ATOM 800 O O . GLU B 1 34 ? 19.752 3.663 7.901 1.00 26.79 15 GLU B O 1
ATOM 806 N N . LEU B 1 35 ? 19.476 4.882 6.028 1.00 26.01 16 LEU B N 1
ATOM 807 C CA . LEU B 1 35 ? 20.694 5.650 6.280 1.00 28.62 16 LEU B CA 1
ATOM 808 C C . LEU B 1 35 ? 20.562 6.464 7.560 1.00 26.47 16 LEU B C 1
ATOM 809 O O . LEU B 1 35 ? 21.528 6.600 8.322 1.00 27.42 16 LEU B O 1
ATOM 814 N N . LEU B 1 36 ? 19.361 6.976 7.837 1.00 27.51 17 LEU B N 1
ATOM 815 C CA . LEU B 1 36 ? 19.149 7.735 9.066 1.00 30.27 17 LEU B CA 1
ATOM 816 C C . LEU B 1 36 ? 19.452 6.881 10.294 1.00 30.51 17 LEU B C 1
ATOM 817 O O . LEU B 1 36 ? 20.186 7.305 11.193 1.00 36.51 17 LEU B O 1
ATOM 822 N N . LYS B 1 37 ? 18.910 5.661 10.344 1.00 27.25 18 LYS B N 1
ATOM 823 C CA . LYS B 1 37 ? 19.111 4.817 11.519 1.00 32.74 18 LYS B CA 1
ATOM 824 C C . LYS B 1 37 ? 20.593 4.598 11.820 1.00 34.85 18 LYS B C 1
ATOM 825 O O . LYS B 1 37 ? 21.000 4.552 12.987 1.00 37.44 18 LYS B O 1
ATOM 831 N N . ILE B 1 38 ? 21.423 4.460 10.786 1.00 30.34 19 ILE B N 1
ATOM 832 C CA . ILE B 1 38 ? 22.853 4.281 10.991 1.00 31.65 19 ILE B CA 1
ATOM 833 C C . ILE B 1 38 ? 23.611 5.607 10.960 1.00 36.75 19 ILE B C 1
ATOM 834 O O . ILE B 1 38 ? 24.846 5.616 11.007 1.00 35.34 19 ILE B O 1
ATOM 839 N N . GLY B 1 39 ? 22.898 6.732 10.905 1.00 34.44 20 GLY B N 1
ATOM 840 C CA . GLY B 1 39 ? 23.534 8.039 10.970 1.00 33.36 20 GLY B CA 1
ATOM 841 C C . GLY B 1 39 ? 24.524 8.291 9.859 1.00 38.95 20 GLY B C 1
ATOM 842 O O . GLY B 1 39 ? 25.581 8.893 10.093 1.00 43.13 20 GLY B O 1
ATOM 843 N N . ASP B 1 40 ? 24.211 7.836 8.645 1.00 38.06 21 ASP B N 1
ATOM 844 C CA . ASP B 1 40 ? 25.099 7.994 7.492 1.00 39.58 21 ASP B CA 1
ATOM 845 C C . ASP B 1 40 ? 24.755 9.315 6.810 1.00 37.88 21 ASP B C 1
ATOM 846 O O . ASP B 1 40 ? 24.130 9.356 5.750 1.00 38.43 21 ASP B O 1
ATOM 851 N N . GLU B 1 41 ? 25.162 10.421 7.390 1.00 40.28 22 GLU B N 1
ATOM 852 C CA . GLU B 1 41 ? 24.743 11.718 6.865 1.00 41.72 22 GLU B CA 1
ATOM 853 C C . GLU B 1 41 ? 25.333 12.034 5.503 1.00 37.11 22 GLU B C 1
ATOM 854 O O . GLU B 1 41 ? 24.706 12.655 4.680 1.00 39.19 22 GLU B O 1
ATOM 860 N N . GLU B 1 42 ? 26.521 11.541 5.260 1.00 40.99 23 GLU B N 1
ATOM 861 C CA . GLU B 1 42 ? 27.108 11.758 3.943 1.00 41.60 23 GLU B CA 1
ATOM 862 C C . GLU B 1 42 ? 26.304 11.061 2.851 1.00 41.23 23 GLU B C 1
ATOM 863 O O . GLU B 1 42 ? 26.037 11.649 1.794 1.00 38.75 23 GLU B O 1
ATOM 869 N N . SER B 1 43 ? 25.881 9.817 3.091 1.00 37.50 24 SER B N 1
ATOM 870 C CA . SER B 1 43 ? 25.081 9.132 2.083 1.00 32.78 24 SER B CA 1
ATOM 871 C C . SER B 1 43 ? 23.730 9.803 1.902 1.00 35.04 24 SER B C 1
ATOM 872 O O . SER B 1 43 ? 23.228 9.903 0.775 1.00 30.50 24 SER B O 1
ATOM 875 N N . ILE B 1 44 ? 23.119 10.257 3.000 1.00 31.31 25 ILE B N 1
ATOM 876 C CA . ILE B 1 44 ? 21.882 11.033 2.894 1.00 36.61 25 ILE B CA 1
ATOM 877 C C . ILE B 1 44 ? 22.089 12.213 1.957 1.00 34.91 25 ILE B C 1
ATOM 878 O O . ILE B 1 44 ? 21.289 12.453 1.048 1.00 36.57 25 ILE B O 1
ATOM 883 N N . LYS B 1 45 ? 23.191 12.943 2.155 1.00 38.41 26 LYS B N 1
ATOM 884 C CA . LYS B 1 45 ? 23.516 14.101 1.326 1.00 40.38 26 LYS B CA 1
ATOM 885 C C . LYS B 1 45 ? 23.640 13.705 -0.137 1.00 41.87 26 LYS B C 1
ATOM 886 O O . LYS B 1 45 ? 22.934 14.234 -1.003 1.00 42.33 26 LYS B O 1
ATOM 892 N N . LEU B 1 46 ? 24.529 12.754 -0.429 1.00 40.10 27 LEU B N 1
ATOM 893 C CA . LEU B 1 46 ? 24.755 12.368 -1.816 1.00 39.75 27 LEU B CA 1
ATOM 894 C C . LEU B 1 46 ? 23.497 11.779 -2.439 1.00 42.81 27 LEU B C 1
ATOM 895 O O . LEU B 1 46 ? 23.194 12.046 -3.610 1.00 43.81 27 LEU B O 1
ATOM 900 N N . VAL B 1 47 ? 22.729 11.001 -1.670 1.00 36.85 28 VAL B N 1
ATOM 901 C CA . VAL B 1 47 ? 21.519 10.414 -2.235 1.00 38.48 28 VAL B CA 1
ATOM 902 C C . VAL B 1 47 ? 20.473 11.492 -2.493 1.00 37.65 28 VAL B C 1
ATOM 903 O O . VAL B 1 47 ? 19.821 11.499 -3.543 1.00 39.37 28 VAL B O 1
ATOM 907 N N . THR B 1 48 ? 20.280 12.403 -1.534 1.00 36.24 29 THR B N 1
ATOM 908 C CA . THR B 1 48 ? 19.289 13.460 -1.715 1.00 41.24 29 THR B CA 1
ATOM 909 C C . THR B 1 48 ? 19.638 14.336 -2.916 1.00 45.19 29 THR B C 1
ATOM 910 O O . THR B 1 48 ? 18.745 14.791 -3.643 1.00 45.15 29 THR B O 1
ATOM 914 N N . GLU B 1 49 ? 20.938 14.555 -3.151 1.00 45.76 30 GLU B N 1
ATOM 915 C CA . GLU B 1 49 ? 21.391 15.326 -4.309 1.00 48.35 30 GLU B CA 1
ATOM 916 C C . GLU B 1 49 ? 20.922 14.694 -5.610 1.00 51.71 30 GLU B C 1
ATOM 917 O O . GLU B 1 49 ? 20.383 15.377 -6.490 1.00 51.47 30 GLU B O 1
ATOM 923 N N . ALA B 1 50 ? 21.132 13.384 -5.752 1.00 48.22 31 ALA B N 1
ATOM 924 C CA . ALA B 1 50 ? 20.664 12.686 -6.941 1.00 50.66 31 ALA B CA 1
ATOM 925 C C . ALA B 1 50 ? 19.157 12.823 -7.100 1.00 52.41 31 ALA B C 1
ATOM 926 O O . ALA B 1 50 ? 18.651 12.943 -8.224 1.00 51.27 31 ALA B O 1
ATOM 928 N N . LEU B 1 51 ? 18.421 12.808 -5.981 1.00 51.15 32 LEU B N 1
ATOM 929 C CA . LEU B 1 51 ? 16.970 12.939 -6.055 1.00 50.04 32 LEU B CA 1
ATOM 930 C C . LEU B 1 51 ? 16.572 14.343 -6.490 1.00 48.49 32 LEU B C 1
ATOM 931 O O . LEU B 1 51 ? 15.651 14.507 -7.297 1.00 53.71 32 LEU B O 1
ATOM 936 N N . GLU B 1 52 ? 17.266 15.361 -5.977 1.00 49.82 33 GLU B N 1
ATOM 937 C CA . GLU B 1 52 ? 16.932 16.742 -6.315 1.00 57.21 33 GLU B CA 1
ATOM 938 C C . GLU B 1 52 ? 16.961 16.963 -7.822 1.00 60.67 33 GLU B C 1
ATOM 939 O O . GLU B 1 52 ? 15.991 17.461 -8.408 1.00 56.05 33 GLU B O 1
ATOM 945 N N . LYS B 1 53 ? 18.065 16.574 -8.470 1.00 57.27 34 LYS B N 1
ATOM 946 C CA . LYS B 1 53 ? 18.333 16.746 -9.895 1.00 51.55 34 LYS B CA 1
ATOM 947 C C . LYS B 1 53 ? 17.396 15.934 -10.822 1.00 55.94 34 LYS B C 1
ATOM 948 O O . LYS B 1 53 ? 17.664 15.932 -12.030 1.00 58.32 34 LYS B O 1
ATOM 954 N N . GLY B 1 54 ? 16.337 15.258 -10.381 1.00 54.19 35 GLY B N 1
ATOM 955 C CA . GLY B 1 54 ? 15.467 14.566 -11.315 1.00 56.19 35 GLY B CA 1
ATOM 956 C C . GLY B 1 54 ? 16.030 13.293 -11.907 1.00 60.22 35 GLY B C 1
ATOM 957 O O . GLY B 1 54 ? 15.496 12.795 -12.902 1.00 57.71 35 GLY B O 1
ATOM 958 N N . GLU B 1 55 ? 17.088 12.736 -11.307 1.00 59.89 36 GLU B N 1
ATOM 959 C CA . GLU B 1 55 ? 17.759 11.578 -11.894 1.00 58.08 36 GLU B CA 1
ATOM 960 C C . GLU B 1 55 ? 16.923 10.309 -11.757 1.00 56.08 36 GLU B C 1
ATOM 961 O O . GLU B 1 55 ? 16.915 9.464 -12.660 1.00 60.25 36 GLU B O 1
ATOM 967 N N . ILE B 1 56 ? 16.201 10.165 -10.650 1.00 55.07 37 ILE B N 1
ATOM 968 C CA . ILE B 1 56 ? 15.524 8.921 -10.302 1.00 49.81 37 ILE B CA 1
ATOM 969 C C . ILE B 1 56 ? 14.034 9.072 -10.593 1.00 49.62 37 ILE B C 1
ATOM 970 O O . ILE B 1 56 ? 13.304 9.730 -9.844 1.00 48.42 37 ILE B O 1
ATOM 975 N N . LYS B 1 57 ? 13.565 8.440 -11.670 1.00 49.66 38 LYS B N 1
ATOM 976 C CA . LYS B 1 57 ? 12.150 8.451 -12.012 1.00 45.73 38 LYS B CA 1
ATOM 977 C C . LYS B 1 57 ? 11.531 7.056 -12.028 1.00 46.15 38 LYS B C 1
ATOM 978 O O . LYS B 1 57 ? 10.332 6.924 -12.310 1.00 38.52 38 LYS B O 1
ATOM 984 N N . SER B 1 58 ? 12.308 6.019 -11.714 1.00 43.37 39 SER B N 1
ATOM 985 C CA . SER B 1 58 ? 11.829 4.647 -11.668 1.00 38.51 39 SER B CA 1
ATOM 986 C C . SER B 1 58 ? 12.699 3.867 -10.695 1.00 38.64 39 SER B C 1
ATOM 987 O O . SER B 1 58 ? 13.799 4.297 -10.341 1.00 33.44 39 SER B O 1
ATOM 990 N N . ALA B 1 59 ? 12.203 2.697 -10.286 1.00 40.63 40 ALA B N 1
ATOM 991 C CA . ALA B 1 59 ? 12.966 1.848 -9.377 1.00 39.39 40 ALA B CA 1
ATOM 992 C C . ALA B 1 59 ? 14.341 1.517 -9.955 1.00 37.39 40 ALA B C 1
ATOM 993 O O . ALA B 1 59 ? 15.362 1.643 -9.273 1.00 35.77 40 ALA B O 1
ATOM 995 N N . LYS B 1 60 ? 14.385 1.114 -11.228 1.00 38.51 41 LYS B N 1
ATOM 996 C CA . LYS B 1 60 ? 15.647 0.714 -11.846 1.00 35.53 41 LYS B CA 1
ATOM 997 C C . LYS B 1 60 ? 16.689 1.827 -11.777 1.00 37.45 41 LYS B C 1
ATOM 998 O O . LYS B 1 60 ? 17.842 1.584 -11.398 1.00 38.79 41 LYS B O 1
ATOM 1004 N N . GLU B 1 61 ? 16.305 3.058 -12.148 1.00 33.99 42 GLU B N 1
ATOM 1005 C CA . GLU B 1 61 ? 17.235 4.188 -12.063 1.00 35.88 42 GLU B CA 1
ATOM 1006 C C . GLU B 1 61 ? 17.603 4.514 -10.623 1.00 34.94 42 GLU B C 1
ATOM 1007 O O . GLU B 1 61 ? 18.701 5.019 -10.364 1.00 36.30 42 GLU B O 1
ATOM 1013 N N . ALA B 1 62 ? 16.710 4.231 -9.674 1.00 40.45 43 ALA B N 1
ATOM 1014 C CA . ALA B 1 62 ? 17.059 4.403 -8.266 1.00 41.67 43 ALA B CA 1
ATOM 1015 C C . ALA B 1 62 ? 18.294 3.587 -7.906 1.00 35.90 43 ALA B C 1
ATOM 1016 O O . ALA B 1 62 ? 19.284 4.121 -7.388 1.00 34.28 43 ALA B O 1
ATOM 1018 N N . VAL B 1 63 ? 18.259 2.289 -8.190 1.00 32.52 44 VAL B N 1
ATOM 1019 C CA . VAL B 1 63 ? 19.364 1.418 -7.803 1.00 35.19 44 VAL B CA 1
ATOM 1020 C C . VAL B 1 63 ? 20.626 1.772 -8.589 1.00 35.82 44 VAL B C 1
ATOM 1021 O O . VAL B 1 63 ? 21.719 1.891 -8.017 1.00 36.93 44 VAL B O 1
ATOM 1025 N N . GLU B 1 64 ? 20.489 1.975 -9.904 1.00 36.70 45 GLU B N 1
ATOM 1026 C CA . GLU B 1 64 ? 21.641 2.280 -10.752 1.00 36.53 45 GLU B CA 1
ATOM 1027 C C . GLU B 1 64 ? 22.367 3.529 -10.275 1.00 35.74 45 GLU B C 1
ATOM 1028 O O . GLU B 1 64 ? 23.593 3.523 -10.111 1.00 35.58 45 GLU B O 1
ATOM 1034 N N . VAL B 1 65 ? 21.618 4.609 -10.020 1.00 36.22 46 VAL B N 1
ATOM 1035 C CA . VAL B 1 65 ? 22.246 5.868 -9.643 1.00 40.41 46 VAL B CA 1
ATOM 1036 C C . VAL B 1 65 ? 22.862 5.758 -8.255 1.00 41.34 46 VAL B C 1
ATOM 1037 O O . VAL B 1 65 ? 23.987 6.227 -8.019 1.00 41.09 46 VAL B O 1
ATOM 1041 N N . ILE B 1 66 ? 22.148 5.134 -7.310 1.00 36.87 47 ILE B N 1
ATOM 1042 C CA . ILE B 1 66 ? 22.697 5.033 -5.960 1.00 35.31 47 ILE B CA 1
ATOM 1043 C C . ILE B 1 66 ? 23.902 4.101 -5.945 1.00 31.68 47 ILE B C 1
ATOM 1044 O O . ILE B 1 66 ? 24.906 4.377 -5.279 1.00 30.99 47 ILE B O 1
ATOM 1049 N N . LYS B 1 67 ? 23.826 2.991 -6.684 1.00 32.76 48 LYS B N 1
ATOM 1050 C CA . LYS B 1 67 ? 24.959 2.067 -6.743 1.00 37.40 48 LYS B CA 1
ATOM 1051 C C . LYS B 1 67 ? 26.177 2.742 -7.353 1.00 39.20 48 LYS B C 1
ATOM 1052 O O . LYS B 1 67 ? 27.290 2.634 -6.826 1.00 44.47 48 LYS B O 1
ATOM 1058 N N . LYS B 1 68 ? 25.982 3.451 -8.468 1.00 44.94 49 LYS B N 1
ATOM 1059 C CA . LYS B 1 68 ? 27.081 4.202 -9.065 1.00 44.98 49 LYS B CA 1
ATOM 1060 C C . LYS B 1 68 ? 27.670 5.191 -8.070 1.00 44.44 49 LYS B C 1
ATOM 1061 O O . LYS B 1 68 ? 28.890 5.271 -7.924 1.00 49.19 49 LYS B O 1
ATOM 1067 N N . ILE B 1 69 ? 26.822 5.925 -7.351 1.00 41.83 50 ILE B N 1
ATOM 1068 C CA . ILE B 1 69 ? 27.325 6.933 -6.421 1.00 44.02 50 ILE B CA 1
ATOM 1069 C C . ILE B 1 69 ? 28.099 6.275 -5.282 1.00 47.06 50 ILE B C 1
ATOM 1070 O O . ILE B 1 69 ? 29.132 6.789 -4.837 1.00 46.26 50 ILE B O 1
ATOM 1075 N N . ALA B 1 70 ? 27.613 5.129 -4.787 1.00 44.97 51 ALA B N 1
ATOM 1076 C CA . ALA B 1 70 ? 28.314 4.439 -3.708 1.00 42.65 51 ALA B CA 1
ATOM 1077 C C . ALA B 1 70 ? 29.629 3.834 -4.186 1.00 43.93 51 ALA B C 1
ATOM 1078 O O . ALA B 1 70 ? 30.594 3.762 -3.418 1.00 42.89 51 ALA B O 1
ATOM 1080 N N . LYS B 1 71 ? 29.681 3.388 -5.440 1.00 45.06 52 LYS B N 1
ATOM 1081 C CA . LYS B 1 71 ? 30.914 2.824 -5.980 1.00 49.19 52 LYS B CA 1
ATOM 1082 C C . LYS B 1 71 ? 32.043 3.854 -5.982 1.00 53.94 52 LYS B C 1
ATOM 1083 O O . LYS B 1 71 ? 33.165 3.560 -5.552 1.00 53.04 52 LYS B O 1
ATOM 1089 N N . GLU B 1 72 ? 31.757 5.079 -6.447 1.00 51.17 53 GLU B N 1
ATOM 1090 C CA . GLU B 1 72 ? 32.806 6.088 -6.591 1.00 52.35 53 GLU B CA 1
ATOM 1091 C C . GLU B 1 72 ? 33.243 6.645 -5.241 1.00 53.46 53 GLU B C 1
ATOM 1092 O O . GLU B 1 72 ? 34.442 6.785 -4.975 1.00 58.58 53 GLU B O 1
ATOM 1098 N N . LYS B 1 73 ? 32.289 6.981 -4.378 1.00 55.40 54 LYS B N 1
ATOM 1099 C CA . LYS B 1 73 ? 32.621 7.603 -3.101 1.00 52.06 54 LYS B CA 1
ATOM 1100 C C . LYS B 1 73 ? 33.015 6.594 -2.025 1.00 55.38 54 LYS B C 1
ATOM 1101 O O . LYS B 1 73 ? 33.249 6.997 -0.878 1.00 53.16 54 LYS B O 1
ATOM 1107 N N . GLY B 1 74 ? 33.100 5.305 -2.366 1.00 54.62 55 GLY B N 1
ATOM 1108 C CA . GLY B 1 74 ? 33.597 4.281 -1.462 1.00 56.76 55 GLY B CA 1
ATOM 1109 C C . GLY B 1 74 ? 32.773 4.100 -0.202 1.00 58.17 55 GLY B C 1
ATOM 1110 O O . GLY B 1 74 ? 33.304 4.162 0.913 1.00 59.90 55 GLY B O 1
ATOM 1111 N N . LEU B 1 75 ? 31.474 3.874 -0.369 1.00 51.65 56 LEU B N 1
ATOM 1112 C CA . LEU B 1 75 ? 30.525 3.790 0.738 1.00 48.22 56 LEU B CA 1
ATOM 1113 C C . LEU B 1 75 ? 29.977 2.364 0.794 1.00 44.89 56 LEU B C 1
ATOM 1114 O O . LEU B 1 75 ? 28.997 2.032 0.126 1.00 42.83 56 LEU B O 1
ATOM 1119 N N . LYS B 1 76 ? 30.622 1.519 1.598 1.00 39.10 57 LYS B N 1
ATOM 1120 C CA . LYS B 1 76 ? 30.141 0.149 1.736 1.00 41.35 57 LYS B CA 1
ATOM 1121 C C . LYS B 1 76 ? 28.800 0.102 2.465 1.00 33.43 57 LYS B C 1
ATOM 1122 O O . LYS B 1 76 ? 27.933 -0.710 2.119 1.00 34.83 57 LYS B O 1
ATOM 1128 N N . GLU B 1 77 ? 28.599 0.973 3.460 1.00 33.92 58 GLU B N 1
ATOM 1129 C CA . GLU B 1 77 ? 27.334 0.981 4.193 1.00 35.25 58 GLU B CA 1
ATOM 1130 C C . GLU B 1 77 ? 26.160 1.352 3.295 1.00 36.69 58 GLU B C 1
ATOM 1131 O O . GLU B 1 77 ? 25.047 0.847 3.495 1.00 30.80 58 GLU B O 1
ATOM 1137 N N . LEU B 1 78 ? 26.383 2.224 2.302 1.00 34.40 59 LEU B N 1
ATOM 1138 C CA . LEU B 1 78 ? 25.313 2.572 1.366 1.00 33.00 59 LEU B CA 1
ATOM 1139 C C . LEU B 1 78 ? 24.935 1.375 0.500 1.00 28.25 59 LEU B C 1
ATOM 1140 O O . LEU B 1 78 ? 23.752 1.096 0.295 1.00 27.97 59 LEU B O 1
ATOM 1145 N N . LEU B 1 79 ? 25.931 0.644 0.005 1.00 31.29 60 LEU B N 1
ATOM 1146 C CA . LEU B 1 79 ? 25.662 -0.539 -0.803 1.00 32.79 60 LEU B CA 1
ATOM 1147 C C . LEU B 1 79 ? 24.938 -1.617 -0.001 1.00 28.63 60 LEU B C 1
ATOM 1148 O O . LEU B 1 79 ? 24.061 -2.311 -0.530 1.00 31.87 60 LEU B O 1
ATOM 1153 N N . GLN B 1 80 ? 25.302 -1.782 1.271 1.00 27.87 61 GLN B N 1
ATOM 1154 C CA . GLN B 1 80 ? 24.586 -2.714 2.134 1.00 29.42 61 GLN B CA 1
ATOM 1155 C C . GLN B 1 80 ? 23.115 -2.344 2.225 1.00 26.50 61 GLN B C 1
ATOM 1156 O O . GLN B 1 80 ? 22.235 -3.180 1.986 1.00 24.94 61 GLN B O 1
ATOM 1162 N N . VAL B 1 81 ? 22.838 -1.077 2.549 1.00 28.17 62 VAL B N 1
ATOM 1163 C CA . VAL B 1 81 ? 21.464 -0.592 2.643 1.00 28.16 62 VAL B CA 1
ATOM 1164 C C . VAL B 1 81 ? 20.750 -0.751 1.305 1.00 24.65 62 VAL B C 1
ATOM 1165 O O . VAL B 1 81 ? 19.583 -1.158 1.254 1.00 22.65 62 VAL B O 1
ATOM 1169 N N . LEU B 1 82 ? 21.439 -0.441 0.201 1.00 25.81 63 LEU B N 1
ATOM 1170 C CA . LEU B 1 82 ? 20.797 -0.496 -1.117 1.00 27.07 63 LEU B CA 1
ATOM 1171 C C . LEU B 1 82 ? 20.429 -1.926 -1.496 1.00 23.78 63 LEU B C 1
ATOM 1172 O O . LEU B 1 82 ? 19.335 -2.179 -2.024 1.00 21.56 63 LEU B O 1
ATOM 1177 N N . TYR B 1 83 ? 21.349 -2.866 -1.264 1.00 22.14 64 TYR B N 1
ATOM 1178 C CA . TYR B 1 83 ? 21.034 -4.270 -1.487 1.00 23.48 64 TYR B CA 1
ATOM 1179 C C . TYR B 1 83 ? 19.782 -4.667 -0.726 1.00 23.47 64 TYR B C 1
ATOM 1180 O O . TYR B 1 83 ? 18.860 -5.252 -1.297 1.00 24.42 64 TYR B O 1
ATOM 1189 N N . ILE B 1 84 ? 19.740 -4.375 0.580 1.00 23.12 65 ILE B N 1
ATOM 1190 C CA . ILE B 1 84 ? 18.609 -4.822 1.393 1.00 21.54 65 ILE B CA 1
ATOM 1191 C C . ILE B 1 84 ? 17.323 -4.206 0.867 1.00 22.95 65 ILE B C 1
ATOM 1192 O O . ILE B 1 84 ? 16.311 -4.889 0.678 1.00 19.38 65 ILE B O 1
ATOM 1197 N N . VAL B 1 85 ? 17.361 -2.903 0.601 1.00 19.43 66 VAL B N 1
ATOM 1198 C CA . VAL B 1 85 ? 16.174 -2.197 0.123 1.00 23.75 66 VAL B CA 1
ATOM 1199 C C . VAL B 1 85 ? 15.766 -2.716 -1.255 1.00 26.98 66 VAL B C 1
ATOM 1200 O O . VAL B 1 85 ? 14.609 -3.107 -1.469 1.00 26.82 66 VAL B O 1
ATOM 1204 N N . ALA B 1 86 ? 16.728 -2.787 -2.188 1.00 25.38 67 ALA B N 1
ATOM 1205 C CA . ALA B 1 86 ? 16.422 -3.236 -3.550 1.00 28.34 67 ALA B CA 1
ATOM 1206 C C . ALA B 1 86 ? 15.887 -4.658 -3.568 1.00 26.38 67 ALA B C 1
ATOM 1207 O O . ALA B 1 86 ? 14.900 -4.947 -4.253 1.00 31.35 67 ALA B O 1
ATOM 1209 N N . VAL B 1 87 ? 16.513 -5.559 -2.808 1.00 22.64 68 VAL B N 1
ATOM 1210 C CA . VAL B 1 87 ? 16.118 -6.966 -2.847 1.00 26.43 68 VAL B CA 1
ATOM 1211 C C . VAL B 1 87 ? 14.742 -7.171 -2.227 1.00 28.53 68 VAL B C 1
ATOM 1212 O O . VAL B 1 87 ? 13.960 -8.011 -2.688 1.00 30.55 68 VAL B O 1
ATOM 1216 N N . GLU B 1 88 ? 14.418 -6.419 -1.171 1.00 24.71 69 GLU B N 1
ATOM 1217 C CA . GLU B 1 88 ? 13.079 -6.512 -0.604 1.00 26.01 69 GLU B CA 1
ATOM 1218 C C . GLU B 1 88 ? 12.048 -5.919 -1.555 1.00 31.88 69 GLU B C 1
ATOM 1219 O O . GLU B 1 88 ? 10.934 -6.447 -1.686 1.00 26.42 69 GLU B O 1
ATOM 1225 N N . TYR B 1 89 ? 12.406 -4.821 -2.227 1.00 32.91 70 TYR B N 1
ATOM 1226 C CA . TYR B 1 89 ? 11.537 -4.269 -3.262 1.00 31.82 70 TYR B CA 1
ATOM 1227 C C . TYR B 1 89 ? 11.305 -5.292 -4.361 1.00 33.40 70 TYR B C 1
ATOM 1228 O O . TYR B 1 89 ? 10.169 -5.499 -4.800 1.00 33.98 70 TYR B O 1
ATOM 1237 N N . ALA B 1 90 ? 12.371 -5.958 -4.812 1.00 31.62 71 ALA B N 1
ATOM 1238 C CA . ALA B 1 90 ? 12.210 -6.924 -5.898 1.00 34.89 71 ALA B CA 1
ATOM 1239 C C . ALA B 1 90 ? 11.274 -8.047 -5.479 1.00 38.31 71 ALA B C 1
ATOM 1240 O O . ALA B 1 90 ? 10.333 -8.387 -6.207 1.00 37.92 71 ALA B O 1
ATOM 1242 N N . GLN B 1 91 ? 11.497 -8.612 -4.286 1.00 31.69 72 GLN B N 1
ATOM 1243 C CA . GLN B 1 91 ? 10.592 -9.641 -3.778 1.00 38.40 72 GLN B CA 1
ATOM 1244 C C . GLN B 1 91 ? 9.150 -9.134 -3.730 1.00 36.48 72 GLN B C 1
ATOM 1245 O O . GLN B 1 91 ? 8.223 -9.847 -4.121 1.00 38.08 72 GLN B O 1
ATOM 1251 N N . GLU B 1 92 ? 8.943 -7.895 -3.277 1.00 35.33 73 GLU B N 1
ATOM 1252 C CA . GLU B 1 92 ? 7.582 -7.375 -3.139 1.00 39.96 73 GLU B CA 1
ATOM 1253 C C . GLU B 1 92 ? 6.852 -7.340 -4.475 1.00 39.49 73 GLU B C 1
ATOM 1254 O O . GLU B 1 92 ? 5.680 -7.720 -4.564 1.00 35.36 73 GLU B O 1
ATOM 1260 N N . LYS B 1 93 ? 7.520 -6.850 -5.518 1.00 36.80 74 LYS B N 1
ATOM 1261 C CA . LYS B 1 93 ? 6.888 -6.595 -6.801 1.00 38.02 74 LYS B CA 1
ATOM 1262 C C . LYS B 1 93 ? 7.199 -7.665 -7.838 1.00 41.21 74 LYS B C 1
ATOM 1263 O O . LYS B 1 93 ? 6.755 -7.535 -8.984 1.00 43.94 74 LYS B O 1
ATOM 1269 N N . GLY B 1 94 ? 7.968 -8.691 -7.482 1.00 40.33 75 GLY B N 1
ATOM 1270 C CA . GLY B 1 94 ? 8.361 -9.718 -8.438 1.00 40.17 75 GLY B CA 1
ATOM 1271 C C . GLY B 1 94 ? 9.196 -9.176 -9.577 1.00 44.41 75 GLY B C 1
ATOM 1272 O O . GLY B 1 94 ? 9.021 -9.591 -10.730 1.00 47.12 75 GLY B O 1
ATOM 1273 N N . ASP B 1 95 ? 10.110 -8.259 -9.269 1.00 41.24 76 ASP B N 1
ATOM 1274 C CA . ASP B 1 95 ? 10.860 -7.484 -10.253 1.00 41.51 76 ASP B CA 1
ATOM 1275 C C . ASP B 1 95 ? 12.257 -8.082 -10.358 1.00 41.97 76 ASP B C 1
ATOM 1276 O O . ASP B 1 95 ? 13.113 -7.859 -9.497 1.00 38.52 76 ASP B O 1
ATOM 1281 N N . GLU B 1 96 ? 12.490 -8.828 -11.438 1.00 42.42 77 GLU B N 1
ATOM 1282 C CA . GLU B 1 96 ? 13.745 -9.552 -11.573 1.00 42.44 77 GLU B CA 1
ATOM 1283 C C . GLU B 1 96 ? 14.911 -8.624 -11.876 1.00 37.49 77 GLU B C 1
ATOM 1284 O O . GLU B 1 96 ? 16.036 -8.906 -11.449 1.00 39.39 77 GLU B O 1
ATOM 1290 N N . GLU B 1 97 ? 14.685 -7.517 -12.596 1.00 39.77 78 GLU B N 1
ATOM 1291 C CA . GLU B 1 97 ? 15.819 -6.642 -12.905 1.00 35.78 78 GLU B CA 1
ATOM 1292 C C . GLU B 1 97 ? 16.342 -5.922 -11.672 1.00 36.07 78 GLU B C 1
ATOM 1293 O O . GLU B 1 97 ? 17.549 -5.672 -11.575 1.00 36.45 78 GLU B O 1
ATOM 1299 N N . ILE B 1 98 ? 15.468 -5.569 -10.729 1.00 37.50 79 ILE B N 1
ATOM 1300 C CA . ILE B 1 98 ? 15.952 -4.921 -9.513 1.00 36.81 79 ILE B CA 1
ATOM 1301 C C . ILE B 1 98 ? 16.770 -5.908 -8.686 1.00 32.82 79 ILE B C 1
ATOM 1302 O O . ILE B 1 98 ? 17.846 -5.570 -8.173 1.00 32.14 79 ILE B O 1
ATOM 1307 N N . ASP B 1 99 ? 16.294 -7.152 -8.581 1.00 32.91 80 ASP B N 1
ATOM 1308 C CA . ASP B 1 99 ? 17.073 -8.203 -7.930 1.00 32.48 80 ASP B CA 1
ATOM 1309 C C . ASP B 1 99 ? 18.492 -8.268 -8.487 1.00 35.49 80 ASP B C 1
ATOM 1310 O O . ASP B 1 99 ? 19.475 -8.172 -7.737 1.00 30.77 80 ASP B O 1
ATOM 1315 N N . LYS B 1 100 ? 18.615 -8.406 -9.813 1.00 37.65 81 LYS B N 1
ATOM 1316 C CA . LYS B 1 100 ? 19.930 -8.416 -10.459 1.00 38.58 81 LYS B CA 1
ATOM 1317 C C . LYS B 1 100 ? 20.754 -7.186 -10.083 1.00 34.54 81 LYS B C 1
ATOM 1318 O O . LYS B 1 100 ? 21.965 -7.280 -9.836 1.00 34.09 81 LYS B O 1
ATOM 1324 N N . LEU B 1 101 ? 20.111 -6.022 -10.035 1.00 32.68 82 LEU B N 1
ATOM 1325 C CA . LEU B 1 101 ? 20.808 -4.807 -9.642 1.00 31.91 82 LEU B CA 1
ATOM 1326 C C . LEU B 1 101 ? 21.260 -4.870 -8.187 1.00 30.25 82 LEU B C 1
ATOM 1327 O O . LEU B 1 101 ? 22.391 -4.481 -7.866 1.00 29.67 82 LEU B O 1
ATOM 1332 N N . ALA B 1 102 ? 20.387 -5.351 -7.293 1.00 31.48 83 ALA B N 1
ATOM 1333 C CA . ALA B 1 102 ? 20.755 -5.492 -5.882 1.00 29.82 83 ALA B CA 1
ATOM 1334 C C . ALA B 1 102 ? 22.017 -6.331 -5.703 1.00 25.07 83 ALA B C 1
ATOM 1335 O O . ALA B 1 102 ? 22.900 -5.976 -4.917 1.00 28.94 83 ALA B O 1
ATOM 1337 N N . HIS B 1 103 ? 22.129 -7.446 -6.423 1.00 29.39 84 HIS B N 1
ATOM 1338 C CA . HIS B 1 103 ? 23.295 -8.318 -6.241 1.00 33.00 84 HIS B CA 1
ATOM 1339 C C . HIS B 1 103 ? 24.571 -7.688 -6.790 1.00 30.21 84 HIS B C 1
ATOM 1340 O O . HIS B 1 103 ? 25.660 -7.919 -6.243 1.00 35.71 84 HIS B O 1
ATOM 1347 N N . GLU B 1 104 ? 24.461 -6.909 -7.871 1.00 30.02 85 GLU B N 1
ATOM 1348 C CA . GLU B 1 104 ? 25.600 -6.127 -8.349 1.00 32.14 85 GLU B CA 1
ATOM 1349 C C . GLU B 1 104 ? 26.084 -5.157 -7.278 1.00 34.66 85 GLU B C 1
ATOM 1350 O O . GLU B 1 104 ? 27.294 -4.997 -7.073 1.00 34.94 85 GLU B O 1
ATOM 1356 N N . ALA B 1 105 ? 25.153 -4.481 -6.589 1.00 34.68 86 ALA B N 1
ATOM 1357 C CA . ALA B 1 105 ? 25.574 -3.562 -5.532 1.00 33.98 86 ALA B CA 1
ATOM 1358 C C . ALA B 1 105 ? 26.297 -4.314 -4.430 1.00 34.75 86 ALA B C 1
ATOM 1359 O O . ALA B 1 105 ? 27.264 -3.806 -3.849 1.00 34.53 86 ALA B O 1
ATOM 1361 N N . LEU B 1 106 ? 25.848 -5.536 -4.130 1.00 30.83 87 LEU B N 1
ATOM 1362 C CA . LEU B 1 106 ? 26.552 -6.339 -3.142 1.00 31.43 87 LEU B CA 1
ATOM 1363 C C . LEU B 1 106 ? 27.942 -6.703 -3.640 1.00 37.78 87 LEU B C 1
ATOM 1364 O O . LEU B 1 106 ? 28.916 -6.637 -2.879 1.00 34.06 87 LEU B O 1
ATOM 1369 N N . ARG B 1 107 ? 28.052 -7.072 -4.924 1.00 35.82 88 ARG B N 1
ATOM 1370 C CA . ARG B 1 107 ? 29.355 -7.415 -5.488 1.00 44.24 88 ARG B CA 1
A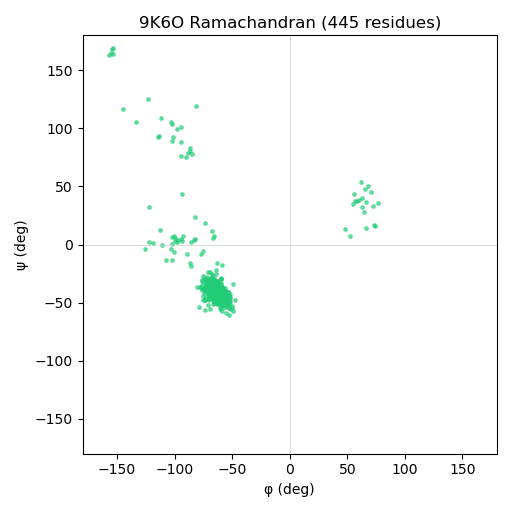TOM 1371 C C . ARG B 1 107 ? 30.295 -6.218 -5.460 1.00 41.39 88 ARG B C 1
ATOM 1372 O O . ARG B 1 107 ? 31.480 -6.356 -5.137 1.00 42.70 88 ARG B O 1
ATOM 1380 N N . VAL B 1 108 ? 29.774 -5.029 -5.767 1.00 40.70 89 VAL B N 1
ATOM 1381 C CA . VAL B 1 108 ? 30.593 -3.824 -5.714 1.00 42.21 89 VAL B CA 1
ATOM 1382 C C . VAL B 1 108 ? 31.082 -3.595 -4.290 1.00 43.66 89 VAL B C 1
ATOM 1383 O O . VAL B 1 108 ? 32.224 -3.181 -4.063 1.00 48.50 89 VAL B O 1
ATOM 1387 N N . ARG B 1 109 ? 30.228 -3.876 -3.308 1.00 41.99 90 ARG B N 1
ATOM 1388 C CA . ARG B 1 109 ? 30.643 -3.783 -1.913 1.00 37.26 90 ARG B CA 1
ATOM 1389 C C . ARG B 1 109 ? 31.776 -4.760 -1.621 1.00 45.70 90 ARG B C 1
ATOM 1390 O O . ARG B 1 109 ? 32.821 -4.376 -1.077 1.00 48.08 90 ARG B O 1
ATOM 1398 N N . GLN B 1 110 ? 31.600 -6.027 -2.016 1.00 43.87 91 GLN B N 1
ATOM 1399 C CA . GLN B 1 110 ? 32.574 -7.065 -1.692 1.00 45.66 91 GLN B CA 1
ATOM 1400 C C . GLN B 1 110 ? 33.948 -6.813 -2.310 1.00 51.28 91 GLN B C 1
ATOM 1401 O O . GLN B 1 110 ? 34.925 -7.438 -1.880 1.00 48.77 91 GLN B O 1
ATOM 1407 N N . GLU B 1 111 ? 34.049 -5.924 -3.302 1.00 53.49 92 GLU B N 1
ATOM 1408 C CA . GLU B 1 111 ? 35.296 -5.667 -4.015 1.00 54.91 92 GLU B CA 1
ATOM 1409 C C . GLU B 1 111 ? 35.973 -4.378 -3.580 1.00 59.12 92 GLU B C 1
ATOM 1410 O O . GLU B 1 111 ? 37.077 -4.086 -4.053 1.00 65.21 92 GLU B O 1
ATOM 1416 N N . LEU B 1 112 ? 35.345 -3.606 -2.699 1.00 54.62 93 LEU B N 1
ATOM 1417 C CA . LEU B 1 112 ? 35.941 -2.380 -2.189 1.00 57.05 93 LEU B CA 1
ATOM 1418 C C . LEU B 1 112 ? 37.148 -2.700 -1.319 1.00 64.52 93 LEU B C 1
ATOM 1419 O O . LEU B 1 112 ? 38.106 -1.924 -1.262 1.00 68.35 93 LEU B O 1
ATOM 1425 N N . GLY C 1 20 ? 12.572 -23.159 -8.546 1.00 55.38 1 GLY C N 1
ATOM 1426 C CA . GLY C 1 20 ? 13.117 -22.186 -9.478 1.00 58.02 1 GLY C CA 1
ATOM 1427 C C . GLY C 1 20 ? 13.740 -20.974 -8.810 1.00 56.48 1 GLY C C 1
ATOM 1428 O O . GLY C 1 20 ? 13.716 -20.866 -7.583 1.00 52.07 1 GLY C O 1
ATOM 1429 N N . PRO C 1 21 ? 14.306 -20.068 -9.615 1.00 59.76 2 PRO C N 1
ATOM 1430 C CA . PRO C 1 21 ? 14.958 -18.873 -9.046 1.00 56.21 2 PRO C CA 1
ATOM 1431 C C . PRO C 1 21 ? 14.046 -17.989 -8.205 1.00 56.37 2 PRO C C 1
ATOM 1432 O O . PRO C 1 21 ? 14.559 -17.155 -7.442 1.00 48.36 2 PRO C O 1
ATOM 1436 N N . GLY C 1 22 ? 12.723 -18.126 -8.326 1.00 59.60 3 GLY C N 1
ATOM 1437 C CA . GLY C 1 22 ? 11.817 -17.393 -7.462 1.00 54.79 3 GLY C CA 1
ATOM 1438 C C . GLY C 1 22 ? 12.043 -17.754 -6.008 1.00 47.89 3 GLY C C 1
ATOM 1439 O O . GLY C 1 22 ? 12.308 -16.883 -5.171 1.00 39.91 3 GLY C O 1
ATOM 1440 N N . GLY C 1 23 ? 11.967 -19.053 -5.707 1.00 47.44 4 GLY C N 1
ATOM 1441 C CA . GLY C 1 23 ? 12.219 -19.508 -4.351 1.00 38.82 4 GLY C CA 1
ATOM 1442 C C . GLY C 1 23 ? 13.681 -19.437 -3.958 1.00 35.47 4 GLY C C 1
ATOM 1443 O O . GLY C 1 23 ? 13.996 -19.193 -2.788 1.00 35.81 4 GLY C O 1
ATOM 1444 N N . THR C 1 24 ? 14.587 -19.661 -4.919 1.00 35.27 5 THR C N 1
ATOM 1445 C CA . THR C 1 24 ? 16.021 -19.518 -4.675 1.00 34.72 5 THR C CA 1
ATOM 1446 C C . THR C 1 24 ? 16.338 -18.187 -3.997 1.00 36.07 5 THR C C 1
ATOM 1447 O O . THR C 1 24 ? 16.946 -18.147 -2.920 1.00 28.23 5 THR C O 1
ATOM 1451 N N . HIS C 1 25 ? 15.936 -17.081 -4.630 1.00 32.17 6 HIS C N 1
ATOM 1452 C CA . HIS C 1 25 ? 16.334 -15.771 -4.131 1.00 31.51 6 HIS C CA 1
ATOM 1453 C C . HIS C 1 25 ? 15.569 -15.384 -2.870 1.00 27.82 6 HIS C C 1
ATOM 1454 O O . HIS C 1 25 ? 16.109 -14.676 -2.018 1.00 30.80 6 HIS C O 1
ATOM 1461 N N . GLU C 1 26 ? 14.342 -15.871 -2.707 1.00 28.00 7 GLU C N 1
ATOM 1462 C CA . GLU C 1 26 ? 13.622 -15.632 -1.465 1.00 28.29 7 GLU C CA 1
ATOM 1463 C C . GLU C 1 26 ? 14.392 -16.174 -0.265 1.00 27.02 7 GLU C C 1
ATOM 1464 O O . GLU C 1 26 ? 14.491 -15.505 0.773 1.00 24.98 7 GLU C O 1
ATOM 1470 N N . ILE C 1 27 ? 14.928 -17.394 -0.380 1.00 24.11 8 ILE C N 1
ATOM 1471 C CA . ILE C 1 27 ? 15.759 -17.946 0.688 1.00 24.76 8 ILE C CA 1
ATOM 1472 C C . ILE C 1 27 ? 17.074 -17.189 0.767 1.00 22.66 8 ILE C C 1
ATOM 1473 O O . ILE C 1 27 ? 17.451 -16.683 1.827 1.00 20.62 8 ILE C O 1
ATOM 1478 N N . VAL C 1 28 ? 17.800 -17.123 -0.353 1.00 22.91 9 VAL C N 1
ATOM 1479 C CA . VAL C 1 28 ? 19.177 -16.637 -0.326 1.00 22.15 9 VAL C CA 1
ATOM 1480 C C . VAL C 1 28 ? 19.225 -15.153 0.011 1.00 23.46 9 VAL C C 1
ATOM 1481 O O . VAL C 1 28 ? 20.113 -14.698 0.747 1.00 21.82 9 VAL C O 1
ATOM 1485 N N . ASP C 1 29 ? 18.292 -14.368 -0.531 1.00 19.00 10 ASP C N 1
ATOM 1486 C CA . ASP C 1 29 ? 18.400 -12.928 -0.332 1.00 23.33 10 ASP C CA 1
ATOM 1487 C C . ASP C 1 29 ? 18.077 -12.552 1.098 1.00 20.29 10 ASP C C 1
ATOM 1488 O O . ASP C 1 29 ? 18.721 -11.658 1.661 1.00 20.96 10 ASP C O 1
ATOM 1493 N N . ARG C 1 30 ? 17.098 -13.237 1.706 1.00 20.48 11 ARG C N 1
ATOM 1494 C CA . ARG C 1 30 ? 16.783 -12.982 3.113 1.00 22.21 11 ARG C CA 1
ATOM 1495 C C . ARG C 1 30 ? 17.914 -13.461 4.029 1.00 21.53 11 ARG C C 1
ATOM 1496 O O . ARG C 1 30 ? 18.251 -12.788 5.016 1.00 21.21 11 ARG C O 1
ATOM 1504 N N . VAL C 1 31 ? 18.544 -14.597 3.705 1.00 20.26 12 VAL C N 1
ATOM 1505 C CA . VAL C 1 31 ? 19.734 -15.008 4.455 1.00 18.30 12 VAL C CA 1
ATOM 1506 C C . VAL C 1 31 ? 20.814 -13.928 4.363 1.00 20.26 12 VAL C C 1
ATOM 1507 O O . VAL C 1 31 ? 21.366 -13.485 5.379 1.00 17.76 12 VAL C O 1
ATOM 1511 N N . LEU C 1 32 ? 21.105 -13.466 3.143 1.00 16.93 13 LEU C N 1
ATOM 1512 C CA . LEU C 1 32 ? 22.133 -12.443 2.971 1.00 19.06 13 LEU C CA 1
ATOM 1513 C C . LEU C 1 32 ? 21.777 -11.163 3.732 1.00 20.14 13 LEU C C 1
ATOM 1514 O O . LEU C 1 32 ? 22.627 -10.573 4.408 1.00 17.59 13 LEU C O 1
ATOM 1519 N N . THR C 1 33 ? 20.520 -10.720 3.628 1.00 19.80 14 THR C N 1
ATOM 1520 C CA . THR C 1 33 ? 20.047 -9.567 4.400 1.00 19.01 14 THR C CA 1
ATOM 1521 C C . THR C 1 33 ? 20.318 -9.741 5.898 1.00 20.31 14 THR C C 1
ATOM 1522 O O . THR C 1 33 ? 20.840 -8.833 6.563 1.00 19.71 14 THR C O 1
ATOM 1526 N N . GLU C 1 34 ? 20.026 -10.935 6.441 1.00 22.13 15 GLU C N 1
ATOM 1527 C CA . GLU C 1 34 ? 20.231 -11.154 7.875 1.00 19.37 15 GLU C CA 1
ATOM 1528 C C . GLU C 1 34 ? 21.715 -11.209 8.244 1.00 20.65 15 GLU C C 1
ATOM 1529 O O . GLU C 1 34 ? 22.093 -10.802 9.352 1.00 19.92 15 GLU C O 1
ATOM 1535 N N . LEU C 1 35 ? 22.561 -11.711 7.339 1.00 16.24 16 LEU C N 1
ATOM 1536 C CA . LEU C 1 35 ? 23.987 -11.780 7.614 1.00 20.94 16 LEU C CA 1
ATOM 1537 C C . LEU C 1 35 ? 24.592 -10.378 7.645 1.00 21.49 16 LEU C C 1
ATOM 1538 O O . LEU C 1 35 ? 25.377 -10.053 8.546 1.00 24.64 16 LEU C O 1
ATOM 1543 N N . LEU C 1 36 ? 24.185 -9.515 6.709 1.00 20.83 17 LEU C N 1
ATOM 1544 C CA . LEU C 1 36 ? 24.601 -8.111 6.754 1.00 22.75 17 LEU C CA 1
ATOM 1545 C C . LEU C 1 36 ? 24.249 -7.469 8.088 1.00 23.06 17 LEU C C 1
ATOM 1546 O O . LEU C 1 36 ? 25.049 -6.716 8.653 1.00 25.44 17 LEU C O 1
ATOM 1551 N N . LYS C 1 37 ? 23.067 -7.783 8.620 1.00 22.33 18 LYS C N 1
ATOM 1552 C CA . LYS C 1 37 ? 22.595 -7.171 9.861 1.00 26.25 18 LYS C CA 1
ATOM 1553 C C . LYS C 1 37 ? 23.509 -7.481 11.043 1.00 26.38 18 LYS C C 1
ATOM 1554 O O . LYS C 1 37 ? 23.701 -6.635 11.922 1.00 32.77 18 LYS C O 1
ATOM 1560 N N . ILE C 1 38 ? 24.066 -8.693 11.098 1.00 25.15 19 ILE C N 1
ATOM 1561 C CA . ILE C 1 38 ? 25.016 -9.057 12.146 1.00 24.92 19 ILE C CA 1
ATOM 1562 C C . ILE C 1 38 ? 26.457 -8.915 11.694 1.00 24.57 19 ILE C C 1
ATOM 1563 O O . ILE C 1 38 ? 27.365 -9.308 12.430 1.00 30.03 19 ILE C O 1
ATOM 1568 N N . GLY C 1 39 ? 26.694 -8.419 10.485 1.00 29.28 20 GLY C N 1
ATOM 1569 C CA . GLY C 1 39 ? 28.051 -8.154 10.039 1.00 24.80 20 GLY C CA 1
ATOM 1570 C C . GLY C 1 39 ? 28.871 -9.386 9.731 1.00 28.96 20 GLY C C 1
ATOM 1571 O O . GLY C 1 39 ? 30.088 -9.364 9.911 1.00 27.71 20 GLY C O 1
ATOM 1572 N N . ASP C 1 40 ? 28.245 -10.456 9.239 1.00 24.50 21 ASP C N 1
ATOM 1573 C CA . ASP C 1 40 ? 28.940 -11.736 9.068 1.00 28.01 21 ASP C CA 1
ATOM 1574 C C . ASP C 1 40 ? 29.471 -11.840 7.638 1.00 27.16 21 ASP C C 1
ATOM 1575 O O . ASP C 1 40 ? 28.937 -12.562 6.794 1.00 25.90 21 ASP C O 1
ATOM 1580 N N . GLU C 1 41 ? 30.568 -11.118 7.373 1.00 31.60 22 GLU C N 1
ATOM 1581 C CA . GLU C 1 41 ? 31.128 -11.091 6.020 1.00 28.96 22 GLU C CA 1
ATOM 1582 C C . GLU C 1 41 ? 31.596 -12.471 5.566 1.00 31.49 22 GLU C C 1
ATOM 1583 O O . GLU C 1 41 ? 31.560 -12.768 4.367 1.00 32.54 22 GLU C O 1
ATOM 1589 N N . GLU C 1 42 ? 32.050 -13.319 6.499 1.00 33.15 23 GLU C N 1
ATOM 1590 C CA . GLU C 1 42 ? 32.518 -14.657 6.138 1.00 31.15 23 GLU C CA 1
ATOM 1591 C C . GLU C 1 42 ? 31.410 -15.458 5.459 1.00 30.24 23 GLU C C 1
ATOM 1592 O O . GLU C 1 42 ? 31.612 -16.029 4.382 1.00 32.10 23 GLU C O 1
ATOM 1598 N N . SER C 1 43 ? 30.225 -15.500 6.074 1.00 27.21 24 SER C N 1
ATOM 1599 C CA . SER C 1 43 ? 29.086 -16.196 5.474 1.00 26.28 24 SER C CA 1
ATOM 1600 C C . SER C 1 43 ? 28.620 -15.523 4.184 1.00 26.39 24 SER C C 1
ATOM 1601 O O . SER C 1 43 ? 28.257 -16.207 3.220 1.00 26.55 24 SER C O 1
ATOM 1604 N N . ILE C 1 44 ? 28.582 -14.188 4.164 1.00 28.89 25 ILE C N 1
ATOM 1605 C CA . ILE C 1 44 ? 28.177 -13.465 2.962 1.00 28.26 25 ILE C CA 1
ATOM 1606 C C . ILE C 1 44 ? 28.999 -13.931 1.767 1.00 32.68 25 ILE C C 1
ATOM 1607 O O . ILE C 1 44 ? 28.456 -14.310 0.723 1.00 28.86 25 ILE C O 1
ATOM 1612 N N . LYS C 1 45 ? 30.324 -13.940 1.915 1.00 32.24 26 LYS C N 1
ATOM 1613 C CA . LYS C 1 45 ? 31.178 -14.370 0.816 1.00 31.02 26 LYS C CA 1
ATOM 1614 C C . LYS C 1 45 ? 30.918 -15.829 0.452 1.00 34.15 26 LYS C C 1
ATOM 1615 O O . LYS C 1 45 ? 30.910 -16.193 -0.728 1.00 37.54 26 LYS C O 1
ATOM 1621 N N . LEU C 1 46 ? 30.656 -16.672 1.445 1.00 34.11 27 LEU C N 1
ATOM 1622 C CA . LEU C 1 46 ? 30.441 -18.086 1.161 1.00 34.17 27 LEU C CA 1
ATOM 1623 C C . LEU C 1 46 ? 29.119 -18.322 0.426 1.00 35.81 27 LEU C C 1
ATOM 1624 O O . LEU C 1 46 ? 29.052 -19.145 -0.498 1.00 35.44 27 LEU C O 1
ATOM 1629 N N . VAL C 1 47 ? 28.054 -17.617 0.821 1.00 30.94 28 VAL C N 1
ATOM 1630 C CA . VAL C 1 47 ? 26.753 -17.818 0.187 1.00 26.08 28 VAL C CA 1
ATOM 1631 C C . VAL C 1 47 ? 26.731 -17.193 -1.212 1.00 33.15 28 VAL C C 1
ATOM 1632 O O . VAL C 1 47 ? 26.306 -17.833 -2.180 1.00 33.07 28 VAL C O 1
ATOM 1636 N N . THR C 1 48 ? 27.193 -15.937 -1.344 1.00 28.47 29 THR C N 1
ATOM 1637 C CA . THR C 1 48 ? 27.230 -15.297 -2.664 1.00 31.07 29 THR C CA 1
ATOM 1638 C C . THR C 1 48 ? 28.101 -16.063 -3.657 1.00 34.57 29 THR C C 1
ATOM 1639 O O . THR C 1 48 ? 27.810 -16.071 -4.855 1.00 37.85 29 THR C O 1
ATOM 1643 N N . GLU C 1 49 ? 29.174 -16.706 -3.201 1.00 33.16 30 GLU C N 1
ATOM 1644 C CA . GLU C 1 49 ? 29.990 -17.446 -4.158 1.00 36.98 30 GLU C CA 1
ATOM 1645 C C . GLU C 1 49 ? 29.299 -18.741 -4.580 1.00 39.11 30 GLU C C 1
ATOM 1646 O O . GLU C 1 49 ? 29.354 -19.123 -5.754 1.00 41.76 30 GLU C O 1
ATOM 1652 N N . ALA C 1 50 ? 28.626 -19.418 -3.646 1.00 32.28 31 ALA C N 1
ATOM 1653 C CA . ALA C 1 50 ? 27.881 -20.615 -4.011 1.00 38.77 31 ALA C CA 1
ATOM 1654 C C . ALA C 1 50 ? 26.778 -20.285 -5.005 1.00 42.92 31 ALA C C 1
ATOM 1655 O O . ALA C 1 50 ? 26.495 -21.071 -5.916 1.00 42.15 31 ALA C O 1
ATOM 1657 N N . LEU C 1 51 ? 26.156 -19.116 -4.855 1.00 39.06 32 LEU C N 1
ATOM 1658 C CA . LEU C 1 51 ? 25.093 -18.725 -5.773 1.00 43.73 32 LEU C CA 1
ATOM 1659 C C . LEU C 1 51 ? 25.650 -18.419 -7.156 1.00 44.98 32 LEU C C 1
ATOM 1660 O O . LEU C 1 51 ? 25.084 -18.845 -8.171 1.00 42.45 32 LEU C O 1
ATOM 1665 N N . GLU C 1 52 ? 26.761 -17.683 -7.218 1.00 40.91 33 GLU C N 1
ATOM 1666 C CA . GLU C 1 52 ? 27.357 -17.369 -8.510 1.00 44.79 33 GLU C CA 1
ATOM 1667 C C . GLU C 1 52 ? 27.968 -18.592 -9.191 1.00 45.55 33 GLU C C 1
ATOM 1668 O O . GLU C 1 52 ? 28.102 -18.594 -10.419 1.00 50.20 33 GLU C O 1
ATOM 1674 N N . LYS C 1 53 ? 28.339 -19.627 -8.434 1.00 42.52 34 LYS C N 1
ATOM 1675 C CA . LYS C 1 53 ? 28.890 -20.854 -9.005 1.00 42.40 34 LYS C CA 1
ATOM 1676 C C . LYS C 1 53 ? 27.821 -21.829 -9.509 1.00 47.66 34 LYS C C 1
ATOM 1677 O O . LYS C 1 53 ? 28.171 -22.942 -9.927 1.00 47.20 34 LYS C O 1
ATOM 1683 N N . GLY C 1 54 ? 26.539 -21.458 -9.475 1.00 47.47 35 GLY C N 1
ATOM 1684 C CA . GLY C 1 54 ? 25.499 -22.365 -9.927 1.00 42.56 35 GLY C CA 1
ATOM 1685 C C . GLY C 1 54 ? 25.214 -23.516 -8.992 1.00 44.84 35 GLY C C 1
ATOM 1686 O O . GLY C 1 54 ? 24.587 -24.504 -9.399 1.00 45.29 35 GLY C O 1
ATOM 1687 N N . GLU C 1 55 ? 25.657 -23.422 -7.741 1.00 42.87 36 GLU C N 1
ATOM 1688 C CA . GLU C 1 55 ? 25.397 -24.474 -6.766 1.00 46.94 36 GLU C CA 1
ATOM 1689 C C . GLU C 1 55 ? 23.972 -24.447 -6.220 1.00 42.62 36 GLU C C 1
ATOM 1690 O O . GLU C 1 55 ? 23.575 -25.387 -5.523 1.00 44.00 36 GLU C O 1
ATOM 1696 N N . ILE C 1 56 ? 23.190 -23.415 -6.536 1.00 46.27 37 ILE C N 1
ATOM 1697 C CA . ILE C 1 56 ? 21.901 -23.160 -5.899 1.00 38.10 37 ILE C CA 1
ATOM 1698 C C . ILE C 1 56 ? 20.885 -22.855 -6.993 1.00 43.02 37 ILE C C 1
ATOM 1699 O O . ILE C 1 56 ? 20.885 -21.751 -7.549 1.00 45.30 37 ILE C O 1
ATOM 1704 N N . LYS C 1 57 ? 19.998 -23.811 -7.283 1.00 35.60 38 LYS C N 1
ATOM 1705 C CA . LYS C 1 57 ? 19.030 -23.638 -8.359 1.00 36.76 38 LYS C CA 1
ATOM 1706 C C . LYS C 1 57 ? 17.586 -23.771 -7.894 1.00 37.22 38 LYS C C 1
ATOM 1707 O O . LYS C 1 57 ? 16.673 -23.698 -8.724 1.00 40.49 38 LYS C O 1
ATOM 1713 N N . SER C 1 58 ? 17.355 -23.970 -6.601 1.00 34.54 39 SER C N 1
ATOM 1714 C CA . SER C 1 58 ? 16.011 -23.994 -6.054 1.00 33.81 39 SER C CA 1
ATOM 1715 C C . SER C 1 58 ? 16.078 -23.633 -4.578 1.00 33.67 39 SER C C 1
ATOM 1716 O O . SER C 1 58 ? 17.148 -23.669 -3.954 1.00 29.59 39 SER C O 1
ATOM 1719 N N . ALA C 1 59 ? 14.905 -23.303 -4.027 1.00 28.22 40 ALA C N 1
ATOM 1720 C CA . ALA C 1 59 ? 14.784 -23.053 -2.595 1.00 30.19 40 ALA C CA 1
ATOM 1721 C C . ALA C 1 59 ? 15.371 -24.201 -1.778 1.00 29.45 40 ALA C C 1
ATOM 1722 O O . ALA C 1 59 ? 16.144 -23.982 -0.837 1.00 24.89 40 ALA C O 1
ATOM 1724 N N . LYS C 1 60 ? 15.024 -25.438 -2.139 1.00 26.77 41 LYS C N 1
ATOM 1725 C CA . LYS C 1 60 ? 15.493 -26.598 -1.383 1.00 26.28 41 LYS C CA 1
ATOM 1726 C C . LYS C 1 60 ? 17.012 -26.714 -1.434 1.00 23.90 41 LYS C C 1
ATOM 1727 O O . LYS C 1 60 ? 17.662 -26.946 -0.409 1.00 24.29 41 LYS C O 1
ATOM 1733 N N . GLU C 1 61 ? 17.596 -26.531 -2.620 1.00 27.29 42 GLU C N 1
ATOM 1734 C CA . GLU C 1 61 ? 19.047 -26.571 -2.759 1.00 30.40 42 GLU C CA 1
ATOM 1735 C C . GLU C 1 61 ? 19.719 -25.418 -2.007 1.00 28.78 42 GLU C C 1
ATOM 1736 O O . GLU C 1 61 ? 20.791 -25.602 -1.408 1.00 26.93 42 GLU C O 1
ATOM 1742 N N . ALA C 1 62 ? 19.116 -24.221 -2.026 1.00 28.93 43 ALA C N 1
ATOM 1743 C CA . ALA C 1 62 ? 19.639 -23.125 -1.207 1.00 25.83 43 ALA C CA 1
ATOM 1744 C C . ALA C 1 62 ? 19.794 -23.568 0.239 1.00 21.34 43 ALA C C 1
ATOM 1745 O O . ALA C 1 62 ? 20.885 -23.495 0.812 1.00 25.34 43 ALA C O 1
ATOM 1747 N N . VAL C 1 63 ? 18.716 -24.070 0.832 1.00 21.09 44 VAL C N 1
ATOM 1748 C CA . VAL C 1 63 ? 18.799 -24.521 2.212 1.00 20.58 44 VAL C CA 1
ATOM 1749 C C . VAL C 1 63 ? 19.857 -25.610 2.344 1.00 26.76 44 VAL C C 1
ATOM 1750 O O . VAL C 1 63 ? 20.679 -25.591 3.273 1.00 23.55 44 VAL C O 1
ATOM 1754 N N . GLU C 1 64 ? 19.900 -26.535 1.382 1.00 23.11 45 GLU C N 1
ATOM 1755 C CA . GLU C 1 64 ? 20.825 -27.658 1.490 1.00 28.02 45 GLU C CA 1
ATOM 1756 C C . GLU C 1 64 ? 22.268 -27.186 1.386 1.00 21.13 45 GLU C C 1
ATOM 1757 O O . GLU C 1 64 ? 23.107 -27.563 2.207 1.00 28.73 45 GLU C O 1
ATOM 1763 N N . VAL C 1 65 ? 22.562 -26.316 0.419 1.00 27.58 46 VAL C N 1
ATOM 1764 C CA . VAL C 1 65 ? 23.931 -25.832 0.245 1.00 26.85 46 VAL C CA 1
ATOM 1765 C C . VAL C 1 65 ? 24.370 -24.984 1.438 1.00 28.69 46 VAL C C 1
ATOM 1766 O O . VAL C 1 65 ? 25.475 -25.159 1.968 1.00 28.18 46 VAL C O 1
ATOM 1770 N N . ILE C 1 66 ? 23.521 -24.044 1.872 1.00 25.31 47 ILE C N 1
ATOM 1771 C CA . ILE C 1 66 ? 23.906 -23.166 2.971 1.00 23.63 47 ILE C CA 1
ATOM 1772 C C . ILE C 1 66 ? 24.068 -23.968 4.250 1.00 24.79 47 ILE C C 1
ATOM 1773 O O . ILE C 1 66 ? 24.976 -23.705 5.057 1.00 23.24 47 ILE C O 1
ATOM 1778 N N . LYS C 1 67 ? 23.202 -24.969 4.447 1.00 22.59 48 LYS C N 1
ATOM 1779 C CA . LYS C 1 67 ? 23.309 -25.828 5.624 1.00 23.45 48 LYS C CA 1
ATOM 1780 C C . LYS C 1 67 ? 24.648 -26.562 5.660 1.00 26.88 48 LYS C C 1
ATOM 1781 O O . LYS C 1 67 ? 25.286 -26.649 6.714 1.00 31.42 48 LYS C O 1
ATOM 1787 N N . LYS C 1 68 ? 25.091 -27.103 4.525 1.00 30.66 49 LYS C N 1
ATOM 1788 C CA . LYS C 1 68 ? 26.345 -27.852 4.539 1.00 36.38 49 LYS C CA 1
ATOM 1789 C C . LYS C 1 68 ? 27.543 -26.916 4.662 1.00 30.79 49 LYS C C 1
ATOM 1790 O O . LYS C 1 68 ? 28.498 -27.219 5.387 1.00 29.64 49 LYS C O 1
ATOM 1796 N N . ILE C 1 69 ? 27.496 -25.762 3.990 1.00 27.65 50 ILE C N 1
ATOM 1797 C CA . ILE C 1 69 ? 28.529 -24.743 4.180 1.00 23.77 50 ILE C CA 1
ATOM 1798 C C . ILE C 1 69 ? 28.688 -24.426 5.659 1.00 28.61 50 ILE C C 1
ATOM 1799 O O . ILE C 1 69 ? 29.804 -24.392 6.193 1.00 28.93 50 ILE C O 1
ATOM 1804 N N . ALA C 1 70 ? 27.565 -24.206 6.349 1.00 23.23 51 ALA C N 1
ATOM 1805 C CA . ALA C 1 70 ? 27.629 -23.786 7.745 1.00 21.31 51 ALA C CA 1
ATOM 1806 C C . ALA C 1 70 ? 28.114 -24.920 8.638 1.00 26.94 51 ALA C C 1
ATOM 1807 O O . ALA C 1 70 ? 28.840 -24.685 9.610 1.00 22.90 51 ALA C O 1
ATOM 1809 N N . LYS C 1 71 ? 27.710 -26.157 8.335 1.00 29.45 52 LYS C N 1
ATOM 1810 C CA . LYS C 1 71 ? 28.205 -27.290 9.114 1.00 31.66 52 LYS C CA 1
ATOM 1811 C C . LYS C 1 71 ? 29.713 -27.447 8.977 1.00 32.23 52 LYS C C 1
ATOM 1812 O O . LYS C 1 71 ? 30.406 -27.692 9.970 1.00 32.67 52 LYS C O 1
ATOM 1818 N N . GLU C 1 72 ? 30.228 -27.318 7.752 1.00 32.79 53 GLU C N 1
ATOM 1819 C CA . GLU C 1 72 ? 31.654 -27.493 7.499 1.00 32.96 53 GLU C CA 1
ATOM 1820 C C . GLU C 1 72 ? 32.491 -26.459 8.237 1.00 36.50 53 GLU C C 1
ATOM 1821 O O . GLU C 1 72 ? 33.581 -26.777 8.730 1.00 37.96 53 GLU C O 1
ATOM 1827 N N . LYS C 1 73 ? 32.003 -25.217 8.332 1.00 29.68 54 LYS C N 1
ATOM 1828 C CA . LYS C 1 73 ? 32.746 -24.138 8.968 1.00 26.14 54 LYS C CA 1
ATOM 1829 C C . LYS C 1 73 ? 32.286 -23.838 10.396 1.00 31.43 54 LYS C C 1
ATOM 1830 O O . LYS C 1 73 ? 32.753 -22.853 10.989 1.00 27.90 54 LYS C O 1
ATOM 1836 N N . GLY C 1 74 ? 31.393 -24.654 10.963 1.00 26.62 55 GLY C N 1
ATOM 1837 C CA . GLY C 1 74 ? 30.936 -24.446 12.336 1.00 21.99 55 GLY C CA 1
ATOM 1838 C C . GLY C 1 74 ? 30.167 -23.158 12.574 1.00 22.52 55 GLY C C 1
ATOM 1839 O O . GLY C 1 74 ? 30.171 -22.640 13.694 1.00 22.38 55 GLY C O 1
ATOM 1840 N N . LEU C 1 75 ? 29.490 -22.631 11.553 1.00 25.60 56 LEU C N 1
ATOM 1841 C CA . LEU C 1 75 ? 28.878 -21.296 11.626 1.00 23.30 56 LEU C CA 1
ATOM 1842 C C . LEU C 1 75 ? 27.474 -21.395 12.227 1.00 23.18 56 LEU C C 1
ATOM 1843 O O . LEU C 1 75 ? 26.453 -21.398 11.526 1.00 24.30 56 LEU C O 1
ATOM 1848 N N . LYS C 1 76 ? 27.428 -21.477 13.562 1.00 21.78 57 LYS C N 1
ATOM 1849 C CA . LYS C 1 76 ? 26.146 -21.553 14.262 1.00 21.79 57 LYS C CA 1
ATOM 1850 C C . LYS C 1 76 ? 25.278 -20.329 13.982 1.00 22.16 57 LYS C C 1
ATOM 1851 O O . LYS C 1 76 ? 24.041 -20.412 14.022 1.00 18.28 57 LYS C O 1
ATOM 1857 N N . GLU C 1 77 ? 25.901 -19.178 13.725 1.00 19.93 58 GLU C N 1
ATOM 1858 C CA . GLU C 1 77 ? 25.111 -17.987 13.435 1.00 21.54 58 GLU C CA 1
ATOM 1859 C C . GLU C 1 77 ? 24.463 -18.090 12.066 1.00 18.08 58 GLU C C 1
ATOM 1860 O O . GLU C 1 77 ? 23.364 -17.557 11.868 1.00 16.45 58 GLU C O 1
ATOM 1866 N N . LEU C 1 78 ? 25.110 -18.777 11.112 1.00 17.20 59 LEU C N 1
ATOM 1867 C CA . LEU C 1 78 ? 24.488 -18.924 9.800 1.00 17.45 59 LEU C CA 1
ATOM 1868 C C . LEU C 1 78 ? 23.363 -19.960 9.822 1.00 18.69 59 LEU C C 1
ATOM 1869 O O . LEU C 1 78 ? 22.394 -19.829 9.066 1.00 16.43 59 LEU C O 1
ATOM 1874 N N . LEU C 1 79 ? 23.463 -20.978 10.688 1.00 17.88 60 LEU C N 1
ATOM 1875 C CA . LEU C 1 79 ? 22.407 -21.986 10.781 1.00 16.63 60 LEU C CA 1
ATOM 1876 C C . LEU C 1 79 ? 21.178 -21.399 11.451 1.00 17.56 60 LEU C C 1
ATOM 1877 O O . LEU C 1 79 ? 20.034 -21.750 11.106 1.00 17.75 60 LEU C O 1
ATOM 1882 N N . GLN C 1 80 ? 21.405 -20.504 12.418 1.00 16.93 61 GLN C N 1
ATOM 1883 C CA . GLN C 1 80 ? 20.308 -19.800 13.057 1.00 14.88 61 GLN C CA 1
ATOM 1884 C C . GLN C 1 80 ? 19.526 -19.004 12.025 1.00 15.58 61 GLN C C 1
ATOM 1885 O O . GLN C 1 80 ? 18.312 -19.173 11.891 1.00 15.70 61 GLN C O 1
ATOM 1891 N N . VAL C 1 81 ? 20.221 -18.151 11.266 1.00 14.00 62 VAL C N 1
ATOM 1892 C CA . VAL C 1 81 ? 19.579 -17.412 10.183 1.00 17.06 62 VAL C CA 1
ATOM 1893 C C . VAL C 1 81 ? 18.880 -18.370 9.214 1.00 18.68 62 VAL C C 1
ATOM 1894 O O . VAL C 1 81 ? 17.734 -18.136 8.797 1.00 12.79 62 VAL C O 1
ATOM 1898 N N . LEU C 1 82 ? 19.568 -19.454 8.828 1.00 15.56 63 LEU C N 1
ATOM 1899 C CA . LEU C 1 82 ? 18.993 -20.394 7.870 1.00 12.25 63 LEU C CA 1
ATOM 1900 C C . LEU C 1 82 ? 17.713 -21.016 8.419 1.00 16.24 63 LEU C C 1
ATOM 1901 O O . LEU C 1 82 ? 16.694 -21.080 7.720 1.00 17.29 63 LEU C O 1
ATOM 1906 N N . TYR C 1 83 ? 17.741 -21.474 9.681 1.00 14.88 64 TYR C N 1
ATOM 1907 C CA . TYR C 1 83 ? 16.528 -22.036 10.269 1.00 18.22 64 TYR C CA 1
ATOM 1908 C C . TYR C 1 83 ? 15.377 -21.033 10.189 1.00 19.12 64 TYR C C 1
ATOM 1909 O O . TYR C 1 83 ? 14.269 -21.371 9.747 1.00 15.86 64 TYR C O 1
ATOM 1918 N N . ILE C 1 84 ? 15.627 -19.785 10.619 1.00 18.91 65 ILE C N 1
ATOM 1919 C CA . ILE C 1 84 ? 14.552 -18.800 10.692 1.00 14.58 65 ILE C CA 1
ATOM 1920 C C . ILE C 1 84 ? 13.984 -18.557 9.301 1.00 17.50 65 ILE C C 1
ATOM 1921 O O . ILE C 1 84 ? 12.777 -18.686 9.070 1.00 18.15 65 ILE C O 1
ATOM 1926 N N . VAL C 1 85 ? 14.858 -18.256 8.344 1.00 17.00 66 VAL C N 1
ATOM 1927 C CA . VAL C 1 85 ? 14.427 -17.971 6.974 1.00 19.78 66 VAL C CA 1
ATOM 1928 C C . VAL 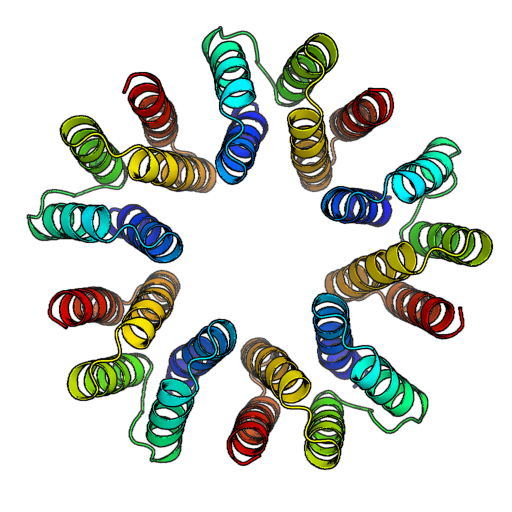C 1 85 ? 13.688 -19.166 6.360 1.00 21.65 66 VAL C C 1
ATOM 1929 O O . VAL C 1 85 ? 12.637 -19.004 5.711 1.00 18.25 66 VAL C O 1
ATOM 1933 N N . ALA C 1 86 ? 14.204 -20.384 6.577 1.00 17.21 67 ALA C N 1
ATOM 1934 C CA . ALA C 1 86 ? 13.616 -21.569 5.946 1.00 16.91 67 ALA C CA 1
ATOM 1935 C C . ALA C 1 86 ? 12.262 -21.928 6.546 1.00 20.85 67 ALA C C 1
ATOM 1936 O O . ALA C 1 86 ? 11.320 -22.235 5.799 1.00 21.40 67 ALA C O 1
ATOM 1938 N N . VAL C 1 87 ? 12.138 -21.948 7.886 1.00 19.90 68 VAL C N 1
ATOM 1939 C CA . VAL C 1 87 ? 10.835 -22.337 8.442 1.00 21.47 68 VAL C CA 1
ATOM 1940 C C . VAL C 1 87 ? 9.774 -21.302 8.135 1.00 23.56 68 VAL C C 1
ATOM 1941 O O . VAL C 1 87 ? 8.588 -21.638 8.065 1.00 21.45 68 VAL C O 1
ATOM 1945 N N . GLU C 1 88 ? 10.149 -20.027 8.047 1.00 22.19 69 GLU C N 1
ATOM 1946 C CA . GLU C 1 88 ? 9.139 -19.031 7.722 1.00 22.28 69 GLU C CA 1
ATOM 1947 C C . GLU C 1 88 ? 8.751 -19.142 6.250 1.00 26.54 69 GLU C C 1
ATOM 1948 O O . GLU C 1 88 ? 7.576 -18.987 5.894 1.00 26.87 69 GLU C O 1
ATOM 1954 N N . TYR C 1 89 ? 9.726 -19.440 5.382 1.00 21.23 70 TYR C N 1
ATOM 1955 C CA . TYR C 1 89 ? 9.411 -19.756 3.993 1.00 21.85 70 TYR C CA 1
ATOM 1956 C C . TYR C 1 89 ? 8.550 -21.015 3.891 1.00 26.39 70 TYR C C 1
ATOM 1957 O O . TYR C 1 89 ? 7.574 -21.045 3.130 1.00 27.33 70 TYR C O 1
ATOM 1966 N N . ALA C 1 90 ? 8.898 -22.067 4.647 1.00 22.36 71 ALA C N 1
ATOM 1967 C CA . ALA C 1 90 ? 8.130 -23.308 4.583 1.00 24.76 71 ALA C CA 1
ATOM 1968 C C . ALA C 1 90 ? 6.681 -23.074 4.983 1.00 30.62 71 ALA C C 1
ATOM 1969 O O . ALA C 1 90 ? 5.768 -23.639 4.377 1.00 27.36 71 ALA C O 1
ATOM 1971 N N . GLN C 1 91 ? 6.448 -22.252 6.004 1.00 25.26 72 GLN C N 1
ATOM 1972 C CA . GLN C 1 91 ? 5.072 -21.963 6.386 1.00 30.09 72 GLN C CA 1
ATOM 1973 C C . GLN C 1 91 ? 4.374 -21.130 5.313 1.00 34.40 72 GLN C C 1
ATOM 1974 O O . GLN C 1 91 ? 3.203 -21.369 4.996 1.00 31.91 72 GLN C O 1
ATOM 1980 N N . GLU C 1 92 ? 5.097 -20.176 4.722 1.00 31.36 73 GLU C N 1
ATOM 1981 C CA . GLU C 1 92 ? 4.541 -19.323 3.675 1.00 34.57 73 GLU C CA 1
ATOM 1982 C C . GLU C 1 92 ? 4.109 -20.132 2.452 1.00 39.28 73 GLU C C 1
ATOM 1983 O O . GLU C 1 92 ? 3.011 -19.935 1.921 1.00 40.73 73 GLU C O 1
ATOM 1989 N N . LYS C 1 93 ? 4.963 -21.037 1.979 1.00 34.16 74 LYS C N 1
ATOM 1990 C CA . LYS C 1 93 ? 4.685 -21.801 0.769 1.00 37.13 74 LYS C CA 1
ATOM 1991 C C . LYS C 1 93 ? 4.030 -23.153 1.039 1.00 32.27 74 LYS C C 1
ATOM 1992 O O . LYS C 1 93 ? 3.793 -23.905 0.090 1.00 41.76 74 LYS C O 1
ATOM 1998 N N . GLY C 1 94 ? 3.719 -23.480 2.289 1.00 32.08 75 GLY C N 1
ATOM 1999 C CA . GLY C 1 94 ? 3.278 -24.824 2.614 1.00 32.28 75 GLY C CA 1
ATOM 2000 C C . GLY C 1 94 ? 4.251 -25.902 2.167 1.00 34.40 75 GLY C C 1
ATOM 2001 O O . GLY C 1 94 ? 3.826 -26.996 1.792 1.00 38.47 75 GLY C O 1
ATOM 2002 N N . ASP C 1 95 ? 5.557 -25.619 2.225 1.00 36.16 76 ASP C N 1
ATOM 2003 C CA . ASP C 1 95 ? 6.599 -26.513 1.701 1.00 33.50 76 ASP C CA 1
ATOM 2004 C C . ASP C 1 95 ? 7.139 -27.400 2.822 1.00 29.68 76 ASP C C 1
ATOM 2005 O O . ASP C 1 95 ? 7.991 -26.984 3.609 1.00 25.24 76 ASP C O 1
ATOM 2010 N N . GLU C 1 96 ? 6.688 -28.651 2.867 1.00 30.60 77 GLU C N 1
ATOM 2011 C CA . GLU C 1 96 ? 7.116 -29.554 3.935 1.00 28.92 77 GLU C CA 1
ATOM 2012 C C . GLU C 1 96 ? 8.574 -29.995 3.796 1.00 30.66 77 GLU C C 1
ATOM 2013 O O . GLU C 1 96 ? 9.198 -30.354 4.799 1.00 28.18 77 GLU C O 1
ATOM 2019 N N . GLU C 1 97 ? 9.148 -29.972 2.594 1.00 29.66 78 GLU C N 1
ATOM 2020 C CA . GLU C 1 97 ? 10.554 -30.356 2.501 1.00 32.22 78 GLU C CA 1
ATOM 2021 C C . GLU C 1 97 ? 11.481 -29.244 3.004 1.00 23.83 78 GLU C C 1
ATOM 2022 O O . GLU C 1 97 ? 12.476 -29.529 3.676 1.00 24.91 78 GLU C O 1
ATOM 2028 N N . ILE C 1 98 ? 11.173 -27.976 2.706 1.00 25.84 79 ILE C N 1
ATOM 2029 C CA . ILE C 1 98 ? 11.938 -26.887 3.314 1.00 28.54 79 ILE C CA 1
ATOM 2030 C C . ILE C 1 98 ? 11.872 -26.980 4.836 1.00 25.47 79 ILE C C 1
ATOM 2031 O O . ILE C 1 98 ? 12.891 -26.860 5.522 1.00 24.29 79 ILE C O 1
ATOM 2036 N N . ASP C 1 99 ? 10.677 -27.228 5.385 1.00 27.14 80 ASP C N 1
ATOM 2037 C CA . ASP C 1 99 ? 10.539 -27.297 6.838 1.00 24.36 80 ASP C CA 1
ATOM 2038 C C . ASP C 1 99 ? 11.430 -28.391 7.425 1.00 27.37 80 ASP C C 1
ATOM 2039 O O . ASP C 1 99 ? 12.107 -28.164 8.436 1.00 21.80 80 ASP C O 1
ATOM 2044 N N . LYS C 1 100 ? 11.461 -29.576 6.797 1.00 23.20 81 LYS C N 1
ATOM 2045 C CA . LYS C 1 100 ? 12.337 -30.647 7.284 1.00 28.11 81 LYS C CA 1
ATOM 2046 C C . LYS C 1 100 ? 13.802 -30.219 7.268 1.00 25.45 81 LYS C C 1
ATOM 2047 O O . LYS C 1 100 ? 14.532 -30.418 8.248 1.00 27.41 81 LYS C O 1
ATOM 2053 N N . LEU C 1 101 ? 14.254 -29.650 6.148 1.00 28.48 82 LEU C N 1
ATOM 2054 C CA . LEU C 1 101 ? 15.628 -29.155 6.067 1.00 28.10 82 LEU C CA 1
ATOM 2055 C C . LEU C 1 101 ? 15.903 -28.109 7.140 1.00 26.36 82 LEU C C 1
ATOM 2056 O O . LEU C 1 101 ? 16.991 -28.082 7.728 1.00 24.94 82 LEU C O 1
ATOM 2061 N N . ALA C 1 102 ? 14.912 -27.260 7.424 1.00 24.67 83 ALA C N 1
ATOM 2062 C CA . ALA C 1 102 ? 15.068 -26.208 8.425 1.00 24.23 83 ALA C CA 1
ATOM 2063 C C . ALA C 1 102 ? 15.308 -26.793 9.810 1.00 24.40 83 ALA C C 1
ATOM 2064 O O . ALA C 1 102 ? 16.212 -26.362 10.532 1.00 21.67 83 ALA C O 1
ATOM 2066 N N . HIS C 1 103 ? 14.474 -27.747 10.220 1.00 22.32 84 HIS C N 1
ATOM 2067 C CA . HIS C 1 103 ? 14.728 -28.436 11.480 1.00 24.51 84 HIS C CA 1
ATOM 2068 C C . HIS C 1 103 ? 16.061 -29.181 11.465 1.00 26.33 84 HIS C C 1
ATOM 2069 O O . HIS C 1 103 ? 16.735 -29.263 12.502 1.00 26.83 84 HIS C O 1
ATOM 2076 N N . GLU C 1 104 ? 16.463 -29.722 10.307 1.00 26.25 85 GLU C N 1
ATOM 2077 C CA . GLU C 1 104 ? 17.780 -30.357 10.202 1.00 30.05 85 GLU C CA 1
ATOM 2078 C C . GLU C 1 104 ? 18.889 -29.352 10.494 1.00 27.71 85 GLU C C 1
ATOM 2079 O O . GLU C 1 104 ? 19.804 -29.625 11.280 1.00 27.28 85 GLU C O 1
ATOM 2085 N N . ALA C 1 105 ? 18.815 -28.175 9.857 1.00 27.71 86 ALA C N 1
ATOM 2086 C CA . ALA C 1 105 ? 19.774 -27.108 10.117 1.00 26.51 86 ALA C CA 1
ATOM 2087 C C . ALA C 1 105 ? 19.875 -26.812 11.604 1.00 20.51 86 ALA C C 1
ATOM 2088 O O . ALA C 1 105 ? 20.973 -26.708 12.147 1.00 19.91 86 ALA C O 1
ATOM 2090 N N . LEU C 1 106 ? 18.734 -26.741 12.294 1.00 22.29 87 LEU C N 1
ATOM 2091 C CA . LEU C 1 106 ? 18.753 -26.483 13.728 1.00 21.50 87 LEU C CA 1
ATOM 2092 C C . LEU C 1 106 ? 19.441 -27.621 14.486 1.00 26.89 87 LEU C C 1
ATOM 2093 O O . LEU C 1 106 ? 20.206 -27.377 15.432 1.00 21.91 87 LEU C O 1
ATOM 2098 N N . ARG C 1 107 ? 19.180 -28.872 14.085 1.00 25.10 88 ARG C N 1
ATOM 2099 C CA . ARG C 1 107 ? 19.839 -29.995 14.744 1.00 26.05 88 ARG C CA 1
ATOM 2100 C C . ARG C 1 107 ? 21.346 -29.945 14.518 1.00 24.36 88 ARG C C 1
ATOM 2101 O O . ARG C 1 107 ? 22.122 -30.141 15.458 1.00 27.32 88 ARG C O 1
ATOM 2109 N N . VAL C 1 108 ? 21.777 -29.675 13.280 1.00 25.19 89 VAL C N 1
ATOM 2110 C CA . VAL C 1 108 ? 23.204 -29.505 13.012 1.00 28.40 89 VAL C CA 1
ATOM 2111 C C . VAL C 1 108 ? 23.788 -28.445 13.934 1.00 28.80 89 VAL C C 1
ATOM 2112 O O . VAL C 1 108 ? 24.797 -28.674 14.600 1.00 28.97 89 VAL C O 1
ATOM 2116 N N . ARG C 1 109 ? 23.148 -27.268 13.988 1.00 28.01 90 ARG C N 1
ATOM 2117 C CA . ARG C 1 109 ? 23.588 -26.199 14.883 1.00 27.90 90 ARG C CA 1
ATOM 2118 C C . ARG C 1 109 ? 23.693 -26.689 16.315 1.00 28.15 90 ARG C C 1
ATOM 2119 O O . ARG C 1 109 ? 24.635 -26.340 17.037 1.00 25.77 90 ARG C O 1
ATOM 2127 N N . GLN C 1 110 ? 22.733 -27.502 16.748 1.00 26.80 91 GLN C N 1
ATOM 2128 C CA . GLN C 1 110 ? 22.706 -27.907 18.148 1.00 26.04 91 GLN C CA 1
ATOM 2129 C C . GLN C 1 110 ? 23.806 -28.909 18.470 1.00 30.35 91 GLN C C 1
ATOM 2130 O O . GLN C 1 110 ? 24.291 -28.946 19.606 1.00 27.91 91 GLN C O 1
ATOM 2136 N N . GLU C 1 111 ? 24.216 -29.717 17.489 1.00 31.55 92 GLU C N 1
ATOM 2137 C CA . GLU C 1 111 ? 25.213 -30.748 17.745 1.00 37.91 92 GLU C CA 1
ATOM 2138 C C . GLU C 1 111 ? 26.639 -30.223 17.627 1.00 37.60 92 GLU C C 1
ATOM 2139 O O . GLU C 1 111 ? 27.557 -30.868 18.143 1.00 34.42 92 GLU C O 1
ATOM 2145 N N . LEU C 1 112 ? 26.841 -29.079 16.971 1.00 34.50 93 LEU C N 1
ATOM 2146 C CA . LEU C 1 112 ? 28.142 -28.407 16.971 1.00 34.00 93 LEU C CA 1
ATOM 2147 C C . LEU C 1 112 ? 28.514 -27.931 18.360 1.00 31.01 93 LEU C C 1
ATOM 2148 O O . LEU C 1 112 ? 29.697 -27.819 18.682 1.00 41.73 93 LEU C O 1
ATOM 2154 N N . GLY D 1 20 ? -3.208 -29.820 11.911 1.00 43.41 1 GLY D N 1
ATOM 2155 C CA . GLY D 1 20 ? -2.525 -31.036 12.343 1.00 50.85 1 GLY D CA 1
ATOM 2156 C C . GLY D 1 20 ? -1.040 -30.809 12.590 1.00 47.16 1 GLY D C 1
ATOM 2157 O O . GLY D 1 20 ? -0.661 -30.087 13.521 1.00 39.00 1 GLY D O 1
ATOM 2158 N N . PRO D 1 21 ? -0.183 -31.429 11.775 1.00 47.01 2 PRO D N 1
ATOM 2159 C CA . PRO D 1 21 ? 1.226 -31.006 11.771 1.00 44.58 2 PRO D CA 1
ATOM 2160 C C . PRO D 1 21 ? 1.394 -29.547 11.385 1.00 39.53 2 PRO D C 1
ATOM 2161 O O . PRO D 1 21 ? 2.349 -28.901 11.838 1.00 34.39 2 PRO D O 1
ATOM 2165 N N . GLY D 1 22 ? 0.483 -29.003 10.576 1.00 39.72 3 GLY D N 1
ATOM 2166 C CA . GLY D 1 22 ? 0.475 -27.580 10.285 1.00 31.03 3 GLY D CA 1
ATOM 2167 C C . GLY D 1 22 ? 0.409 -26.735 11.544 1.00 35.33 3 GLY D C 1
ATOM 2168 O O . GLY D 1 22 ? 1.314 -25.935 11.799 1.00 36.41 3 GLY D O 1
ATOM 2169 N N . GLY D 1 23 ? -0.643 -26.919 12.352 1.00 31.64 4 GLY D N 1
ATOM 2170 C CA . GLY D 1 23 ? -0.763 -26.155 13.583 1.00 31.21 4 GLY D CA 1
ATOM 2171 C C . GLY D 1 23 ? 0.351 -26.441 14.580 1.00 32.20 4 GLY D C 1
ATOM 2172 O O . GLY D 1 23 ? 0.775 -25.542 15.317 1.00 24.87 4 GLY D O 1
ATOM 2173 N N . THR D 1 24 ? 0.814 -27.696 14.641 1.00 26.11 5 THR D N 1
ATOM 2174 C CA . THR D 1 24 ? 1.926 -28.052 15.523 1.00 29.67 5 THR D CA 1
ATOM 2175 C C . THR D 1 24 ? 3.154 -27.204 15.210 1.00 25.94 5 THR D C 1
ATOM 2176 O O . THR D 1 24 ? 3.756 -26.600 16.105 1.00 21.60 5 THR D O 1
ATOM 2180 N N . HIS D 1 25 ? 3.520 -27.128 13.932 1.00 23.01 6 HIS D N 1
ATOM 2181 C CA . HIS D 1 25 ? 4.714 -26.382 13.557 1.00 27.18 6 HIS D CA 1
ATOM 2182 C C . HIS D 1 25 ? 4.501 -24.871 13.628 1.00 27.41 6 HIS D C 1
ATOM 2183 O O . HIS D 1 25 ? 5.438 -24.142 13.975 1.00 24.46 6 HIS D O 1
ATOM 2190 N N . GLU D 1 26 ? 3.286 -24.377 13.355 1.00 23.65 7 GLU D N 1
ATOM 2191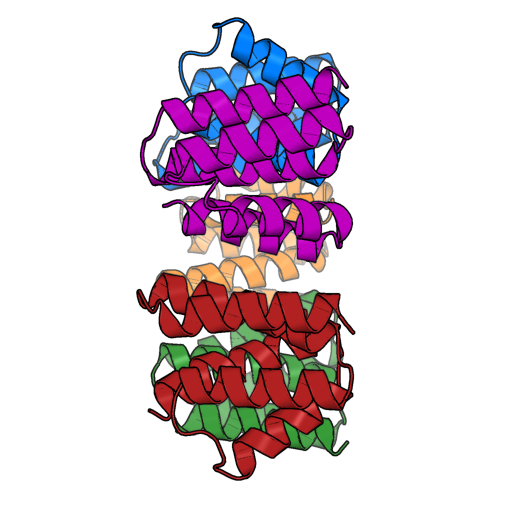 C CA . GLU D 1 26 ? 3.058 -22.941 13.501 1.00 24.93 7 GLU D CA 1
ATOM 2192 C C . GLU D 1 26 ? 3.354 -22.491 14.924 1.00 22.74 7 GLU D C 1
ATOM 2193 O O . GLU D 1 26 ? 3.946 -21.428 15.120 1.00 24.80 7 GLU D O 1
ATOM 2199 N N . ILE D 1 27 ? 2.982 -23.302 15.925 1.00 20.60 8 ILE D N 1
ATOM 2200 C CA . ILE D 1 27 ? 3.363 -23.015 17.310 1.00 19.52 8 ILE D CA 1
ATOM 2201 C C . ILE D 1 27 ? 4.844 -23.315 17.537 1.00 20.28 8 ILE D C 1
ATOM 2202 O O . ILE D 1 27 ? 5.596 -22.449 17.993 1.00 18.16 8 ILE D O 1
ATOM 2207 N N . VAL D 1 28 ? 5.281 -24.553 17.259 1.00 17.97 9 VAL D N 1
ATOM 2208 C CA . VAL D 1 28 ? 6.614 -24.956 17.709 1.00 19.49 9 VAL D CA 1
ATOM 2209 C C . VAL D 1 28 ? 7.695 -24.167 16.992 1.00 19.66 9 VAL D C 1
ATOM 2210 O O . VAL D 1 28 ? 8.657 -23.713 17.619 1.00 20.11 9 VAL D O 1
ATOM 2214 N N . ASP D 1 29 ? 7.557 -23.993 15.671 1.00 19.46 10 ASP D N 1
ATOM 2215 C CA . ASP D 1 29 ? 8.605 -23.347 14.888 1.00 22.17 10 ASP D CA 1
ATOM 2216 C C . ASP D 1 29 ? 8.815 -21.891 15.293 1.00 20.43 10 ASP D C 1
ATOM 2217 O O . ASP D 1 29 ? 9.951 -21.409 15.282 1.00 17.71 10 ASP D O 1
ATOM 2222 N N . ARG D 1 30 ? 7.736 -21.170 15.630 1.00 23.54 11 ARG D N 1
ATOM 2223 C CA . ARG D 1 30 ? 7.906 -19.777 16.045 1.00 19.48 11 ARG D CA 1
ATOM 2224 C C . ARG D 1 30 ? 8.525 -19.698 17.431 1.00 20.32 11 ARG D C 1
ATOM 2225 O O . ARG D 1 30 ? 9.332 -18.804 17.700 1.00 18.58 11 ARG D O 1
ATOM 2233 N N . VAL D 1 31 ? 8.185 -20.644 18.316 1.00 17.16 12 VAL D N 1
ATOM 2234 C CA . VAL D 1 31 ? 8.826 -20.698 19.628 1.00 20.20 12 VAL D CA 1
ATOM 2235 C C . VAL D 1 31 ? 10.338 -20.870 19.475 1.00 19.33 12 VAL D C 1
ATOM 2236 O O . VAL D 1 31 ? 11.130 -20.118 20.060 1.00 15.54 12 VAL D O 1
ATOM 2240 N N . LEU D 1 32 ? 10.756 -21.851 18.671 1.00 17.48 13 LEU D N 1
ATOM 2241 C CA . LEU D 1 32 ? 12.178 -22.029 18.377 1.00 14.35 13 LEU D CA 1
ATOM 2242 C C . LEU D 1 32 ? 12.802 -20.752 17.810 1.00 20.48 13 LEU D C 1
ATOM 2243 O O . LEU D 1 32 ? 13.893 -20.347 18.223 1.00 18.35 13 LEU D O 1
ATOM 2248 N N . THR D 1 33 ? 12.136 -20.125 16.832 1.00 16.80 14 THR D N 1
ATOM 2249 C CA . THR D 1 33 ? 12.640 -18.879 16.268 1.00 18.99 14 THR D CA 1
ATOM 2250 C C . THR D 1 33 ? 12.883 -17.849 17.362 1.00 17.94 14 THR D C 1
ATOM 2251 O O . THR D 1 33 ? 13.968 -17.256 17.440 1.00 17.27 14 THR D O 1
ATOM 2255 N N . GLU D 1 34 ? 11.886 -17.645 18.232 1.00 13.87 15 GLU D N 1
ATOM 2256 C CA . GLU D 1 34 ? 12.016 -16.669 19.309 1.00 16.10 15 GLU D CA 1
ATOM 2257 C C . GLU D 1 34 ? 13.061 -17.095 20.339 1.00 20.25 15 GLU D C 1
ATOM 2258 O O . GLU D 1 34 ? 13.739 -16.232 20.916 1.00 21.62 15 GLU D O 1
ATOM 2264 N N . LEU D 1 35 ? 13.224 -18.405 20.574 1.00 14.58 16 LEU D N 1
ATOM 2265 C CA . LEU D 1 35 ? 14.242 -18.854 21.523 1.00 17.60 16 LEU D CA 1
ATOM 2266 C C . LEU D 1 35 ? 15.646 -18.611 20.979 1.00 19.92 16 LEU D C 1
ATOM 2267 O O . LEU D 1 35 ? 16.570 -18.293 21.741 1.00 21.15 16 LEU D O 1
ATOM 2272 N N . LEU D 1 36 ? 15.828 -18.766 19.665 1.00 18.75 17 LEU D N 1
ATOM 2273 C CA . LEU D 1 36 ? 17.109 -18.411 19.060 1.00 20.50 17 LEU D CA 1
ATOM 2274 C C . LEU D 1 36 ? 17.443 -16.941 19.305 1.00 21.61 17 LEU D C 1
ATOM 2275 O O . LEU D 1 36 ? 18.604 -16.595 19.578 1.00 20.61 17 LEU D O 1
ATOM 2280 N N . LYS D 1 37 ? 16.433 -16.069 19.248 1.00 21.30 18 LYS D N 1
ATOM 2281 C CA . LYS D 1 37 ? 16.689 -14.632 19.356 1.00 22.14 18 LYS D CA 1
ATOM 2282 C C . LYS D 1 37 ? 17.189 -14.250 20.739 1.00 22.57 18 LYS D C 1
ATOM 2283 O O . LYS D 1 37 ? 17.951 -13.287 20.863 1.00 27.26 18 LYS D O 1
ATOM 2289 N N . ILE D 1 38 ? 16.795 -14.991 21.778 1.00 23.57 19 ILE D N 1
ATOM 2290 C CA . ILE D 1 38 ? 17.321 -14.793 23.132 1.00 24.70 19 ILE D CA 1
ATOM 2291 C C . ILE D 1 38 ? 18.413 -15.812 23.481 1.00 24.28 19 ILE D C 1
ATOM 2292 O O . ILE D 1 38 ? 18.872 -15.861 24.626 1.00 30.18 19 ILE D O 1
ATOM 2297 N N . GLY D 1 39 ? 18.821 -16.643 22.532 1.00 21.38 20 GLY D N 1
ATOM 2298 C CA . GLY D 1 39 ? 19.901 -17.589 22.784 1.00 24.08 20 GLY D CA 1
ATOM 2299 C C . GLY D 1 39 ? 19.619 -18.622 23.859 1.00 29.20 20 GLY D C 1
ATOM 2300 O O . GLY D 1 39 ? 20.552 -19.054 24.542 1.00 27.37 20 GLY D O 1
ATOM 2301 N N . ASP D 1 40 ? 18.361 -19.053 24.015 1.00 27.45 21 ASP D N 1
ATOM 2302 C CA . ASP D 1 40 ? 17.996 -20.032 25.046 1.00 26.67 21 ASP D CA 1
ATOM 2303 C C . ASP D 1 40 ? 18.171 -21.438 24.479 1.00 27.60 21 ASP D C 1
ATOM 2304 O O . ASP D 1 40 ? 17.216 -22.126 24.117 1.00 22.93 21 ASP D O 1
ATOM 2309 N N . GLU D 1 41 ? 19.429 -21.890 24.446 1.00 26.35 22 GLU D N 1
ATOM 2310 C CA . GLU D 1 41 ? 19.720 -23.206 23.883 1.00 24.37 22 GLU D CA 1
ATOM 2311 C C . GLU D 1 41 ? 19.146 -24.338 24.734 1.00 23.76 22 GLU D C 1
ATOM 2312 O O . GLU D 1 41 ? 18.843 -25.413 24.207 1.00 26.66 22 GLU D O 1
ATOM 2318 N N . GLU D 1 42 ? 19.007 -24.138 26.043 1.00 27.28 23 GLU D N 1
ATOM 2319 C CA . GLU D 1 42 ? 18.413 -25.188 26.873 1.00 32.06 23 GLU D CA 1
ATOM 2320 C C . GLU D 1 42 ? 16.965 -25.452 26.467 1.00 29.64 23 GLU D C 1
ATOM 2321 O O . GLU D 1 42 ? 16.533 -26.607 26.388 1.00 27.40 23 GLU D O 1
ATOM 2327 N N . SER D 1 43 ? 16.203 -24.387 26.199 1.00 24.47 24 SER D N 1
ATOM 2328 C CA . SER D 1 43 ? 14.815 -24.558 25.779 1.00 23.56 24 SER D CA 1
ATOM 2329 C C . SER D 1 43 ? 14.726 -25.120 24.365 1.00 24.53 24 SER D C 1
ATOM 2330 O O . SER D 1 43 ? 13.877 -25.977 24.082 1.00 24.39 24 SER D O 1
ATOM 2333 N N . ILE D 1 44 ? 15.574 -24.628 23.455 1.00 22.42 25 ILE D N 1
ATOM 2334 C CA . ILE D 1 44 ? 15.603 -25.149 22.090 1.00 21.86 25 ILE D CA 1
ATOM 2335 C C . ILE D 1 44 ? 15.760 -26.666 22.107 1.00 26.34 25 ILE D C 1
ATOM 2336 O O . ILE D 1 44 ? 15.036 -27.393 21.416 1.00 26.84 25 ILE D O 1
ATOM 2341 N N . LYS D 1 45 ? 16.702 -27.167 22.914 1.00 26.52 26 LYS D N 1
ATOM 2342 C CA . LYS D 1 45 ? 16.900 -28.612 23.000 1.00 30.38 26 LYS D CA 1
ATOM 2343 C C . LYS D 1 45 ? 15.652 -29.313 23.527 1.00 26.08 26 LYS D C 1
ATOM 2344 O O . LYS D 1 45 ? 15.229 -30.328 22.976 1.00 29.86 26 LYS D O 1
ATOM 2350 N N . LEU D 1 46 ? 15.060 -28.804 24.610 1.00 27.75 27 LEU D N 1
ATOM 2351 C CA . LEU D 1 46 ? 13.895 -29.491 25.168 1.00 31.64 27 LEU D CA 1
ATOM 2352 C C . LEU D 1 46 ? 12.704 -29.459 24.215 1.00 30.05 27 LEU D C 1
ATOM 2353 O O . LEU D 1 46 ? 11.965 -30.447 24.121 1.00 30.31 27 LEU D O 1
ATOM 2358 N N . VAL D 1 47 ? 12.544 -28.372 23.457 1.00 29.66 28 VAL D N 1
ATOM 2359 C CA . VAL D 1 47 ? 11.406 -28.240 22.553 1.00 24.57 28 VAL D CA 1
ATOM 2360 C C . VAL D 1 47 ? 11.599 -29.111 21.324 1.00 27.82 28 VAL D C 1
ATOM 2361 O O . VAL D 1 47 ? 10.684 -29.826 20.907 1.00 28.18 28 VAL D O 1
ATOM 2365 N N . THR D 1 48 ? 12.783 -29.051 20.708 1.00 26.43 29 THR D N 1
ATOM 2366 C CA . THR D 1 48 ? 13.053 -29.912 19.568 1.00 26.90 29 THR D CA 1
ATOM 2367 C C . THR D 1 48 ? 12.911 -31.381 19.954 1.00 35.52 29 THR D C 1
ATOM 2368 O O . THR D 1 48 ? 12.439 -32.209 19.166 1.00 35.96 29 THR D O 1
ATOM 2372 N N . GLU D 1 49 ? 13.312 -31.714 21.172 1.00 33.92 30 GLU D N 1
ATOM 2373 C CA . GLU D 1 49 ? 13.198 -33.083 21.653 1.00 39.75 30 GLU D CA 1
ATOM 2374 C C . GLU D 1 49 ? 11.734 -33.520 21.723 1.00 37.44 30 GLU D C 1
ATOM 2375 O O . GLU D 1 49 ? 11.380 -34.612 21.260 1.00 37.54 30 GLU D O 1
ATOM 2381 N N . ALA D 1 50 ? 10.861 -32.655 22.253 1.00 35.93 31 ALA D N 1
ATOM 2382 C CA . ALA D 1 50 ? 9.433 -32.966 22.301 1.00 38.75 31 ALA D CA 1
ATOM 2383 C C . ALA D 1 50 ? 8.836 -33.079 20.904 1.00 38.31 31 ALA D C 1
ATOM 2384 O O . ALA D 1 50 ? 8.015 -33.967 20.647 1.00 42.20 31 ALA D O 1
ATOM 2386 N N . LEU D 1 51 ? 9.224 -32.183 19.993 1.00 33.41 32 LEU D N 1
ATOM 2387 C CA . LEU D 1 51 ? 8.747 -32.271 18.617 1.00 34.51 32 LEU D CA 1
ATOM 2388 C C . LEU D 1 51 ? 9.140 -33.598 17.974 1.00 41.61 32 LEU D C 1
ATOM 2389 O O . LEU D 1 51 ? 8.301 -34.280 17.371 1.00 43.38 32 LEU D O 1
ATOM 2394 N N . GLU D 1 52 ? 10.419 -33.978 18.077 1.00 37.92 33 GLU D N 1
ATOM 2395 C CA . GLU D 1 52 ? 10.884 -35.144 17.325 1.00 42.34 33 GLU D CA 1
ATOM 2396 C C . GLU D 1 52 ? 10.245 -36.430 17.836 1.00 46.24 33 GLU D C 1
ATOM 2397 O O . GLU D 1 52 ? 10.081 -37.385 17.071 1.00 44.79 33 GLU D O 1
ATOM 2403 N N . LYS D 1 53 ? 9.855 -36.459 19.115 1.00 44.05 34 LYS D N 1
ATOM 2404 C CA . LYS D 1 53 ? 9.256 -37.617 19.759 1.00 45.74 34 LYS D CA 1
ATOM 2405 C C . LYS D 1 53 ? 7.759 -37.752 19.501 1.00 52.01 34 LYS D C 1
ATOM 2406 O O . LYS D 1 53 ? 7.080 -38.379 20.322 1.00 52.81 34 LYS D O 1
ATOM 2412 N N . GLY D 1 54 ? 7.232 -37.177 18.414 1.00 49.57 35 GLY D N 1
ATOM 2413 C CA . GLY D 1 54 ? 5.837 -37.324 18.026 1.00 46.28 35 GLY D CA 1
ATOM 2414 C C . GLY D 1 54 ? 4.795 -37.118 19.112 1.00 49.64 35 GLY D C 1
ATOM 2415 O O . GLY D 1 54 ? 3.619 -37.458 18.937 1.00 56.52 35 GLY D O 1
ATOM 2416 N N . GLU D 1 55 ? 5.215 -36.571 20.233 1.00 47.93 36 GLU D N 1
ATOM 2417 C CA . GLU D 1 55 ? 4.372 -36.180 21.358 1.00 55.79 36 GLU D CA 1
ATOM 2418 C C . GLU D 1 55 ? 3.414 -34.990 21.029 1.00 58.29 36 GLU D C 1
ATOM 2419 O O . GLU D 1 55 ? 2.862 -34.455 22.021 1.00 55.69 36 GLU D O 1
ATOM 2425 N N . ILE D 1 56 ? 3.203 -34.530 19.788 1.00 48.89 37 ILE D N 1
ATOM 2426 C CA . ILE D 1 56 ? 2.438 -33.306 19.536 1.00 41.79 37 ILE D CA 1
ATOM 2427 C C . ILE D 1 56 ? 1.627 -33.446 18.252 1.00 39.50 37 ILE D C 1
ATOM 2428 O O . ILE D 1 56 ? 2.192 -33.556 17.158 1.00 40.09 37 ILE D O 1
ATOM 2433 N N . LYS D 1 57 ? 0.304 -33.394 18.377 1.00 36.29 38 LYS D N 1
ATOM 2434 C CA . LYS D 1 57 ? -0.591 -33.594 17.247 1.00 40.84 38 LYS D CA 1
ATOM 2435 C C . LYS D 1 57 ? -1.280 -32.316 16.773 1.00 37.32 38 LYS D C 1
ATOM 2436 O O . LYS D 1 57 ? -1.858 -32.309 15.676 1.00 33.50 38 LYS D O 1
ATOM 2442 N N . SER D 1 58 ? -1.232 -31.237 17.554 1.00 32.92 39 SER D N 1
ATOM 2443 C CA . SER D 1 58 ? -1.973 -30.031 17.205 1.00 30.69 39 SER D CA 1
ATOM 2444 C C . SER D 1 58 ? -1.303 -28.826 17.837 1.00 21.71 39 SER D C 1
ATOM 2445 O O . SER D 1 58 ? -0.444 -28.949 18.711 1.00 21.63 39 SER D O 1
ATOM 2448 N N . ALA D 1 59 ? -1.739 -27.649 17.394 1.00 22.47 40 ALA D N 1
ATOM 2449 C CA . ALA D 1 59 ? -1.267 -26.407 17.989 1.00 20.47 40 ALA D CA 1
ATOM 2450 C C . ALA D 1 59 ? -1.553 -26.382 19.482 1.00 22.81 40 ALA D C 1
ATOM 2451 O O . ALA D 1 59 ? -0.706 -25.967 20.278 1.00 23.24 40 ALA D O 1
ATOM 2453 N N . LYS D 1 60 ? -2.727 -26.869 19.884 1.00 22.04 41 LYS D N 1
ATOM 2454 C CA . LYS D 1 60 ? -3.111 -26.841 21.291 1.00 20.04 41 LYS D CA 1
ATOM 2455 C C . LYS D 1 60 ? -2.219 -27.759 22.123 1.00 23.16 41 LYS D C 1
ATOM 2456 O O . LYS D 1 60 ? -1.764 -27.385 23.210 1.00 23.77 41 LYS D O 1
ATOM 2462 N N . GLU D 1 61 ? -1.940 -28.956 21.617 1.00 25.29 42 GLU D N 1
ATOM 2463 C CA . GLU D 1 61 ? -1.043 -29.867 22.319 1.00 28.84 42 GLU D CA 1
ATOM 2464 C C . GLU D 1 61 ? 0.374 -29.304 22.392 1.00 25.45 42 GLU D C 1
ATOM 2465 O O . GLU D 1 61 ? 1.065 -29.468 23.404 1.00 25.39 42 GLU D O 1
ATOM 2471 N N . ALA D 1 62 ? 0.819 -28.630 21.328 1.00 26.29 43 ALA D N 1
ATOM 2472 C CA . ALA D 1 62 ? 2.127 -27.983 21.364 1.00 26.54 43 ALA D CA 1
ATOM 2473 C C . ALA D 1 62 ? 2.220 -27.031 22.549 1.00 23.26 43 ALA D C 1
ATOM 2474 O O . ALA D 1 62 ? 3.193 -27.061 23.314 1.00 22.75 43 ALA D O 1
ATOM 2476 N N . VAL D 1 63 ? 1.175 -26.226 22.761 1.00 18.54 44 VAL D N 1
ATOM 2477 C CA . VAL D 1 63 ? 1.206 -25.258 23.854 1.00 19.92 44 VAL D CA 1
ATOM 2478 C C . VAL D 1 63 ? 1.187 -25.970 25.201 1.00 24.84 44 VAL D C 1
ATOM 2479 O O . VAL D 1 63 ? 1.915 -25.586 26.129 1.00 27.14 44 VAL D O 1
ATOM 2483 N N . GLU D 1 64 ? 0.357 -27.011 25.342 1.00 23.81 45 GLU D N 1
ATOM 2484 C CA . GLU D 1 64 ? 0.301 -27.729 26.614 1.00 26.53 45 GLU D CA 1
ATOM 2485 C C . GLU D 1 64 ? 1.632 -28.404 26.920 1.00 25.70 45 GLU D C 1
ATOM 2486 O O . GLU D 1 64 ? 2.124 -28.346 28.051 1.00 27.42 45 GLU D O 1
ATOM 2492 N N . VAL D 1 65 ? 2.235 -29.044 25.924 1.00 24.42 46 VAL D N 1
ATOM 2493 C CA . VAL D 1 65 ? 3.473 -29.770 26.183 1.00 27.90 46 VAL D CA 1
ATOM 2494 C C . VAL D 1 65 ? 4.615 -28.801 26.478 1.00 26.22 46 VAL D C 1
ATOM 2495 O O . VAL D 1 65 ? 5.427 -29.036 27.380 1.00 28.66 46 VAL D O 1
ATOM 2499 N N . ILE D 1 66 ? 4.695 -27.690 25.732 1.00 26.90 47 ILE D N 1
ATOM 2500 C CA . ILE D 1 66 ? 5.753 -26.720 25.989 1.00 19.72 47 ILE D CA 1
ATOM 2501 C C . ILE D 1 66 ? 5.544 -26.055 27.339 1.00 25.20 47 ILE D C 1
ATOM 2502 O O . ILE D 1 66 ? 6.503 -25.861 28.103 1.00 24.57 47 ILE D O 1
ATOM 2507 N N . LYS D 1 67 ? 4.291 -25.719 27.672 1.00 22.41 48 LYS D N 1
ATOM 2508 C CA . LYS D 1 67 ? 3.992 -25.153 28.989 1.00 21.97 48 LYS D CA 1
ATOM 2509 C C . LYS D 1 67 ? 4.419 -26.098 30.111 1.00 28.25 48 LYS D C 1
ATOM 2510 O O . LYS D 1 67 ? 4.943 -25.658 31.142 1.00 29.35 48 LYS D O 1
ATOM 2516 N N . LYS D 1 68 ? 4.187 -27.402 29.927 1.00 26.34 49 LYS D N 1
ATOM 2517 C CA . LYS D 1 68 ? 4.518 -28.389 30.954 1.00 29.63 49 LYS D CA 1
ATOM 2518 C C . LYS D 1 68 ? 6.028 -28.490 31.164 1.00 32.46 49 LYS D C 1
ATOM 2519 O O . LYS D 1 68 ? 6.511 -28.420 32.303 1.00 31.39 49 LYS D O 1
ATOM 2525 N N . ILE D 1 69 ? 6.785 -28.664 30.069 1.00 31.79 50 ILE D N 1
ATOM 2526 C CA . ILE D 1 69 ? 8.250 -28.688 30.130 1.00 32.00 50 ILE D CA 1
ATOM 2527 C C . ILE D 1 69 ? 8.778 -27.467 30.860 1.00 33.71 50 ILE D C 1
ATOM 2528 O O . ILE D 1 69 ? 9.685 -27.565 31.700 1.00 33.09 50 ILE D O 1
ATOM 2533 N N . ALA D 1 70 ? 8.232 -26.293 30.538 1.00 31.16 51 ALA D N 1
ATOM 2534 C CA . ALA D 1 70 ? 8.752 -25.062 31.116 1.00 27.99 51 ALA D CA 1
ATOM 2535 C C . ALA D 1 70 ? 8.459 -24.975 32.606 1.00 31.32 51 ALA D C 1
ATOM 2536 O O . ALA D 1 70 ? 9.235 -24.371 33.354 1.00 31.44 51 ALA D O 1
ATOM 2538 N N . LYS D 1 71 ? 7.330 -25.529 33.048 1.00 34.52 52 LYS D N 1
ATOM 2539 C CA . LYS D 1 71 ? 7.044 -25.589 34.479 1.00 33.23 52 LYS D CA 1
ATOM 2540 C C . LYS D 1 71 ? 8.040 -26.503 35.187 1.00 33.30 52 LYS D C 1
ATOM 2541 O O . LYS D 1 71 ? 8.673 -26.110 36.173 1.00 39.35 52 LYS D O 1
ATOM 2547 N N . GLU D 1 72 ? 8.231 -27.711 34.660 1.00 30.71 53 GLU D N 1
ATOM 2548 C CA . GLU D 1 72 ? 9.027 -28.713 35.351 1.00 34.04 53 GLU D CA 1
ATOM 2549 C C . GLU D 1 72 ? 10.514 -28.375 35.356 1.00 40.31 53 GLU D C 1
ATOM 2550 O O . GLU D 1 72 ? 11.230 -28.783 36.280 1.00 38.33 53 GLU D O 1
ATOM 2556 N N . LYS D 1 73 ? 11.006 -27.664 34.340 1.00 27.85 54 LYS D N 1
ATOM 2557 C CA . LYS D 1 73 ? 12.394 -27.230 34.332 1.00 27.59 54 LYS D CA 1
ATOM 2558 C C . LYS D 1 73 ? 12.573 -25.791 34.801 1.00 28.21 54 LYS D C 1
ATOM 2559 O O . LYS D 1 73 ? 13.705 -25.307 34.830 1.00 32.42 54 LYS D O 1
ATOM 2565 N N . GLY D 1 74 ? 11.499 -25.113 35.197 1.00 30.70 55 GLY D N 1
ATOM 2566 C CA . GLY D 1 74 ? 11.584 -23.758 35.724 1.00 29.35 55 GLY D CA 1
ATOM 2567 C C . GLY D 1 74 ? 12.025 -22.703 34.729 1.00 35.98 55 GLY D C 1
ATOM 2568 O O . GLY D 1 74 ? 12.744 -21.765 35.108 1.00 38.50 55 GLY D O 1
ATOM 2569 N N . LEU D 1 75 ? 11.607 -22.822 33.460 1.00 30.74 56 LEU D N 1
ATOM 2570 C CA . LEU D 1 75 ? 12.147 -22.002 32.367 1.00 29.65 56 LEU D CA 1
ATOM 2571 C C . LEU D 1 75 ? 11.258 -20.775 32.145 1.00 30.37 56 LEU D C 1
ATOM 2572 O O . LEU D 1 75 ? 10.345 -20.786 31.319 1.00 24.87 56 LEU D O 1
ATOM 2577 N N . LYS D 1 76 ? 11.558 -19.694 32.877 1.00 33.14 57 LYS D N 1
ATOM 2578 C CA . LYS D 1 76 ? 10.739 -18.482 32.820 1.00 31.66 57 LYS D CA 1
ATOM 2579 C C . LYS D 1 76 ? 10.676 -17.899 31.415 1.00 28.77 57 LYS D C 1
ATOM 2580 O O . LYS D 1 76 ? 9.631 -17.387 30.996 1.00 31.51 57 LYS D O 1
ATOM 2586 N N . GLU D 1 77 ? 11.786 -17.940 30.683 1.00 28.46 58 GLU D N 1
ATOM 2587 C CA . GLU D 1 77 ? 11.849 -17.265 29.393 1.00 27.84 58 GLU D CA 1
ATOM 2588 C C . GLU D 1 77 ? 11.102 -18.050 28.331 1.00 28.36 58 GLU D C 1
ATOM 2589 O O . GLU D 1 77 ? 10.520 -17.451 27.418 1.00 25.74 58 GLU D O 1
ATOM 2595 N N . LEU D 1 78 ? 11.136 -19.384 28.421 1.00 28.02 59 LEU D N 1
ATOM 2596 C CA . LEU D 1 78 ? 10.343 -20.203 27.512 1.00 24.93 59 LEU D CA 1
ATOM 2597 C C . LEU D 1 78 ? 8.865 -19.852 27.628 1.00 22.65 59 LEU D C 1
ATOM 2598 O O . LEU D 1 78 ? 8.180 -19.677 26.615 1.00 21.04 59 LEU D O 1
ATOM 2603 N N . LEU D 1 79 ? 8.381 -19.685 28.861 1.00 22.31 60 LEU D N 1
ATOM 2604 C CA . LEU D 1 79 ? 6.978 -19.356 29.102 1.00 23.69 60 LEU D CA 1
ATOM 2605 C C . LEU D 1 79 ? 6.613 -17.976 28.557 1.00 25.74 60 LEU D C 1
ATOM 2606 O O . LEU D 1 79 ? 5.490 -17.768 28.076 1.00 21.61 60 LEU D O 1
ATOM 2611 N N . GLN D 1 80 ? 7.523 -17.005 28.669 1.00 24.89 61 GLN D N 1
ATOM 2612 C CA . GLN D 1 80 ? 7.252 -15.699 28.090 1.00 22.18 61 GLN D CA 1
ATOM 2613 C C . GLN D 1 80 ? 7.097 -15.823 26.587 1.00 21.07 61 GLN D C 1
ATOM 2614 O O . GLN D 1 80 ? 6.166 -15.270 25.991 1.00 18.22 61 GLN D O 1
ATOM 2620 N N . VAL D 1 81 ? 8.029 -16.535 25.957 1.00 20.11 62 VAL D N 1
ATOM 2621 C CA . VAL D 1 81 ? 7.942 -16.784 24.530 1.00 20.81 62 VAL D CA 1
ATOM 2622 C C . VAL D 1 81 ? 6.651 -17.522 24.208 1.00 21.86 62 VAL D C 1
ATOM 2623 O O . VAL D 1 81 ? 5.986 -17.239 23.201 1.00 20.89 62 VAL D O 1
ATOM 2627 N N . LEU D 1 82 ? 6.276 -18.485 25.056 1.00 21.73 63 LEU D N 1
ATOM 2628 C CA . LEU D 1 82 ? 5.118 -19.316 24.750 1.00 20.19 63 LEU D CA 1
ATOM 2629 C C . LEU D 1 82 ? 3.835 -18.497 24.805 1.00 18.66 63 LEU D C 1
ATOM 2630 O O . LEU D 1 82 ? 2.982 -18.601 23.920 1.00 16.91 63 LEU D O 1
ATOM 2635 N N . TYR D 1 83 ? 3.675 -17.692 25.856 1.00 19.89 64 TYR D N 1
ATOM 2636 C CA . TYR D 1 83 ? 2.537 -16.781 25.922 1.00 20.93 64 TYR D CA 1
ATOM 2637 C C . TYR D 1 83 ? 2.404 -15.974 24.631 1.00 19.36 64 TYR D C 1
ATOM 2638 O O . TYR D 1 83 ? 1.341 -15.952 23.996 1.00 18.13 64 TYR D O 1
ATOM 2647 N N . ILE D 1 84 ? 3.492 -15.311 24.226 1.00 17.78 65 ILE D N 1
ATOM 2648 C CA . ILE D 1 84 ? 3.436 -14.391 23.091 1.00 17.88 65 ILE D CA 1
ATOM 2649 C C . ILE D 1 84 ? 3.070 -15.144 21.818 1.00 18.90 65 ILE D C 1
ATOM 2650 O O . ILE D 1 84 ? 2.197 -14.722 21.053 1.00 18.30 65 ILE D O 1
ATOM 2655 N N . VAL D 1 85 ? 3.706 -16.296 21.594 1.00 18.09 66 VAL D N 1
ATOM 2656 C CA . VAL D 1 85 ? 3.408 -17.089 20.403 1.00 18.71 66 VAL D CA 1
ATOM 2657 C C . VAL D 1 85 ? 1.973 -17.604 20.448 1.00 21.29 66 VAL D C 1
ATOM 2658 O O . VAL D 1 85 ? 1.234 -17.543 19.454 1.00 18.90 66 VAL D O 1
ATOM 2662 N N . ALA D 1 86 ? 1.570 -18.148 21.597 1.00 18.42 67 ALA D N 1
ATOM 2663 C CA . ALA D 1 86 ? 0.251 -18.773 21.710 1.00 21.35 67 ALA D CA 1
ATOM 2664 C C . ALA D 1 86 ? -0.872 -17.736 21.677 1.00 19.80 67 ALA D C 1
ATOM 2665 O O . ALA D 1 86 ? -1.901 -17.954 21.025 1.00 23.03 67 ALA D O 1
ATOM 2667 N N . VAL D 1 87 ? -0.706 -16.607 22.383 1.00 19.57 68 VAL D N 1
ATOM 2668 C CA . VAL D 1 87 ? -1.772 -15.602 22.414 1.00 16.16 68 VAL D CA 1
ATOM 2669 C C . VAL D 1 87 ? -1.926 -14.961 21.031 1.00 22.56 68 VAL D C 1
ATOM 2670 O O . VAL D 1 87 ? -3.035 -14.583 20.632 1.00 24.06 68 VAL D O 1
ATOM 2674 N N . GLU D 1 88 ? -0.850 -14.865 20.252 1.00 16.89 69 GLU D N 1
ATOM 2675 C CA . GLU D 1 88 ? -1.025 -14.273 18.929 1.00 23.40 69 GLU D CA 1
ATOM 2676 C C . GLU D 1 88 ? -1.588 -15.298 17.956 1.00 22.83 69 GLU D C 1
ATOM 2677 O O . GLU D 1 88 ? -2.440 -14.961 17.131 1.00 20.66 69 GLU D O 1
ATOM 2683 N N . TYR D 1 89 ? -1.170 -16.566 18.072 1.00 18.23 70 TYR D N 1
ATOM 2684 C CA . TYR D 1 89 ? -1.838 -17.624 17.316 1.00 21.68 70 TYR D CA 1
ATOM 2685 C C . TYR D 1 89 ? -3.326 -17.675 17.646 1.00 22.34 70 TYR D C 1
ATOM 2686 O O . TYR D 1 89 ? -4.164 -17.852 16.754 1.00 24.41 70 TYR D O 1
ATOM 2695 N N . ALA D 1 90 ? -3.671 -17.541 18.923 1.00 19.52 71 ALA D N 1
ATOM 2696 C CA . ALA D 1 90 ? -5.077 -17.644 19.299 1.00 24.37 71 ALA D CA 1
ATOM 2697 C C . ALA D 1 90 ? -5.871 -16.507 18.687 1.00 22.69 71 ALA D C 1
ATOM 2698 O O . ALA D 1 90 ? -6.970 -16.718 18.160 1.00 25.55 71 ALA D O 1
ATOM 2700 N N . GLN D 1 91 ? -5.307 -15.301 18.693 1.00 20.90 72 GLN D N 1
ATOM 2701 C CA . GLN D 1 91 ? -5.994 -14.182 18.067 1.00 22.71 72 GLN D CA 1
ATOM 2702 C C . GLN D 1 91 ? -6.176 -14.431 16.573 1.00 22.74 72 GLN D C 1
ATOM 2703 O O . GLN D 1 91 ? -7.283 -14.286 16.047 1.00 24.04 72 GLN D O 1
ATOM 2709 N N . GLU D 1 92 ? -5.108 -14.868 15.890 1.00 24.24 73 GLU D N 1
ATOM 2710 C CA . GLU D 1 92 ? -5.179 -15.197 14.461 1.00 24.54 73 GLU D CA 1
ATOM 2711 C C . GLU D 1 92 ? -6.312 -16.181 14.155 1.00 31.38 73 GLU D C 1
ATOM 2712 O O . GLU D 1 92 ? -7.029 -16.031 13.156 1.00 29.24 73 GLU D O 1
ATOM 2718 N N . LYS D 1 93 ? -6.453 -17.232 14.979 1.00 24.12 74 LYS D N 1
ATOM 2719 C CA . LYS D 1 93 ? -7.331 -18.356 14.660 1.00 25.90 74 LYS D CA 1
ATOM 2720 C C . LYS D 1 93 ? -8.658 -18.333 15.418 1.00 24.70 74 LYS D C 1
ATOM 2721 O O . LYS D 1 93 ? -9.423 -19.303 15.328 1.00 27.15 74 LYS D O 1
ATOM 2727 N N . GLY D 1 94 ? -8.943 -17.275 16.167 1.00 19.95 75 GLY D N 1
ATOM 2728 C CA . GLY D 1 94 ? -10.163 -17.241 16.973 1.00 17.54 75 GLY D CA 1
ATOM 2729 C C . GLY D 1 94 ? -10.298 -18.405 17.929 1.00 26.74 75 GLY D C 1
ATOM 2730 O O . GLY D 1 94 ? -11.390 -18.980 18.052 1.00 25.02 75 GLY D O 1
ATOM 2731 N N . ASP D 1 95 ? -9.204 -18.774 18.615 1.00 20.66 76 ASP D N 1
ATOM 2732 C CA . ASP D 1 95 ? -9.096 -20.034 19.346 1.00 19.05 76 ASP D CA 1
ATOM 2733 C C . ASP D 1 95 ? -9.008 -19.716 20.844 1.00 27.01 76 ASP D C 1
ATOM 2734 O O . ASP D 1 95 ? -7.928 -19.461 21.384 1.00 23.71 76 ASP D O 1
ATOM 2739 N N . GLU D 1 96 ? -10.170 -19.723 21.509 1.00 23.78 77 GLU D N 1
ATOM 2740 C CA . GLU D 1 96 ? -10.249 -19.399 22.933 1.00 25.74 77 GLU D CA 1
ATOM 2741 C C . GLU D 1 96 ? -9.524 -20.427 23.801 1.00 19.62 77 GLU D C 1
ATOM 2742 O O . GLU D 1 96 ? -9.030 -20.078 24.879 1.00 25.45 77 GLU D O 1
ATOM 2748 N N . GLU D 1 97 ? -9.479 -21.693 23.376 1.00 19.69 78 GLU D N 1
ATOM 2749 C CA . GLU D 1 97 ? -8.750 -22.706 24.140 1.00 24.76 78 GLU D CA 1
ATOM 2750 C C . GLU D 1 97 ? -7.258 -22.395 24.176 1.00 23.46 78 GLU D C 1
ATOM 2751 O O . GLU D 1 97 ? -6.616 -22.497 25.225 1.00 27.11 78 GLU D O 1
ATOM 2757 N N . ILE D 1 98 ? -6.685 -22.005 23.043 1.00 23.67 79 ILE D N 1
ATOM 2758 C CA . ILE D 1 98 ? -5.261 -21.668 23.038 1.00 21.81 79 ILE D CA 1
ATOM 2759 C C . ILE D 1 98 ? -5.019 -20.347 23.776 1.00 24.00 79 ILE D C 1
ATOM 2760 O O . ILE D 1 98 ? -4.066 -20.232 24.551 1.00 23.94 79 ILE D O 1
ATOM 2765 N N . ASP D 1 99 ? -5.928 -19.369 23.645 1.00 27.06 80 ASP D N 1
ATOM 2766 C CA . ASP D 1 99 ? -5.814 -18.164 24.475 1.00 23.44 80 ASP D CA 1
ATOM 2767 C C . ASP D 1 99 ? -5.785 -18.523 25.955 1.00 23.08 80 ASP D C 1
ATOM 2768 O O . ASP D 1 99 ? -4.940 -18.034 26.707 1.00 23.20 80 ASP D O 1
ATOM 2773 N N . LYS D 1 100 ? -6.695 -19.384 26.396 1.00 25.05 81 LYS D N 1
ATOM 2774 C CA . LYS D 1 100 ? -6.685 -19.742 27.808 1.00 24.31 81 LYS D CA 1
ATOM 2775 C C . LYS D 1 100 ? -5.354 -20.392 28.200 1.00 25.71 81 LYS D C 1
ATOM 2776 O O . LYS D 1 100 ? -4.800 -20.099 29.266 1.00 27.08 81 LYS D O 1
ATOM 2782 N N . LEU D 1 101 ? -4.802 -21.242 27.332 1.00 26.67 82 LEU D N 1
ATOM 2783 C CA . LEU D 1 101 ? -3.481 -21.803 27.597 1.00 25.32 82 LEU D CA 1
ATOM 2784 C C . LEU D 1 101 ? -2.412 -20.713 27.709 1.00 26.61 82 LEU D C 1
ATOM 2785 O O . LEU D 1 101 ? -1.541 -20.778 28.587 1.00 28.87 82 LEU D O 1
ATOM 2790 N N . ALA D 1 102 ? -2.469 -19.701 26.839 1.00 22.69 83 ALA D N 1
ATOM 2791 C CA . ALA D 1 102 ? -1.461 -18.646 26.846 1.00 23.99 83 ALA D CA 1
ATOM 2792 C C . ALA D 1 102 ? -1.415 -17.945 28.193 1.00 27.49 83 ALA D C 1
ATOM 2793 O O . ALA D 1 102 ? -0.333 -17.717 28.749 1.00 23.35 83 ALA D O 1
ATOM 2795 N N . HIS D 1 103 ? -2.588 -17.584 28.725 1.00 22.64 84 HIS D N 1
ATOM 2796 C CA . HIS D 1 103 ? -2.639 -16.928 30.023 1.00 25.86 84 HIS D CA 1
ATOM 2797 C C . HIS D 1 103 ? -2.231 -17.880 31.144 1.00 26.70 84 HIS D C 1
ATOM 2798 O O . HIS D 1 103 ? -1.635 -17.448 32.130 1.00 30.12 84 HIS D O 1
ATOM 2805 N N . GLU D 1 104 ? -2.553 -19.171 31.023 1.00 29.94 85 GLU D N 1
ATOM 2806 C CA . GLU D 1 104 ? -2.017 -20.145 31.974 1.00 30.06 85 GLU D CA 1
ATOM 2807 C C . GLU D 1 104 ? -0.491 -20.152 31.948 1.00 31.97 85 GLU D C 1
ATOM 2808 O O . GLU D 1 104 ? 0.154 -20.178 33.000 1.00 32.92 85 GLU D O 1
ATOM 2814 N N . ALA D 1 105 ? 0.103 -20.114 30.750 1.00 28.41 86 ALA D N 1
ATOM 2815 C CA . ALA D 1 105 ? 1.560 -20.066 30.651 1.00 26.86 86 ALA D CA 1
ATOM 2816 C C . ALA D 1 105 ? 2.127 -18.868 31.403 1.00 28.58 86 ALA D C 1
ATOM 2817 O O . ALA D 1 105 ? 3.164 -18.975 32.064 1.00 30.32 86 ALA D O 1
ATOM 2819 N N . LEU D 1 106 ? 1.450 -17.720 31.337 1.00 27.42 87 LEU D N 1
ATOM 2820 C CA . LEU D 1 106 ? 1.931 -16.556 32.073 1.00 29.31 87 LEU D CA 1
ATOM 2821 C C . LEU D 1 106 ? 1.777 -16.741 33.581 1.00 36.64 87 LEU D C 1
ATOM 2822 O O . LEU D 1 106 ? 2.618 -16.269 34.360 1.00 38.69 87 LEU D O 1
ATOM 2827 N N . ARG D 1 107 ? 0.711 -17.415 34.012 1.00 33.39 88 ARG D N 1
ATOM 2828 C CA . ARG D 1 107 ? 0.536 -17.656 35.438 1.00 38.39 88 ARG D CA 1
ATOM 2829 C C . ARG D 1 107 ? 1.588 -18.627 35.957 1.00 36.52 88 ARG D C 1
ATOM 2830 O O . ARG D 1 107 ? 2.174 -18.397 37.019 1.00 42.60 88 ARG D O 1
ATOM 2838 N N . VAL D 1 108 ? 1.845 -19.711 35.216 1.00 33.53 89 VAL D N 1
ATOM 2839 C CA . VAL D 1 108 ? 2.884 -20.665 35.603 1.00 38.95 89 VAL D CA 1
ATOM 2840 C C . VAL D 1 108 ? 4.230 -19.957 35.741 1.00 43.46 89 VAL D C 1
ATOM 2841 O O . VAL D 1 108 ? 5.001 -20.222 36.675 1.00 43.82 89 VAL D O 1
ATOM 2845 N N . ARG D 1 109 ? 4.521 -19.027 34.826 1.00 36.90 90 ARG D N 1
ATOM 2846 C CA . ARG D 1 109 ? 5.737 -18.227 34.926 1.00 37.78 90 ARG D CA 1
ATOM 2847 C C . ARG D 1 109 ? 5.737 -17.375 36.190 1.00 40.70 90 ARG D C 1
ATOM 2848 O O . ARG D 1 109 ? 6.785 -17.180 36.814 1.00 43.47 90 ARG D O 1
ATOM 2856 N N . GLN D 1 110 ? 4.569 -16.857 36.585 1.00 43.92 91 GLN D N 1
ATOM 2857 C CA . GLN D 1 110 ? 4.503 -15.995 37.762 1.00 44.50 91 GLN D CA 1
ATOM 2858 C C . GLN D 1 110 ? 4.842 -16.754 39.038 1.00 45.87 91 GLN D C 1
ATOM 2859 O O . GLN D 1 110 ? 5.395 -16.166 39.972 1.00 51.32 91 GLN D O 1
ATOM 2865 N N . GLU D 1 111 ? 4.522 -18.049 39.094 1.00 47.75 92 GLU D N 1
ATOM 2866 C CA . GLU D 1 111 ? 4.763 -18.878 40.274 1.00 53.59 92 GLU D CA 1
ATOM 2867 C C . GLU D 1 111 ? 6.158 -19.498 40.309 1.00 55.15 92 GLU D C 1
ATOM 2868 O O . GLU D 1 111 ? 6.578 -19.989 41.368 1.00 56.11 92 GLU D O 1
ATOM 2874 N N . LEU D 1 112 ? 6.868 -19.513 39.180 1.00 52.27 93 LEU D N 1
ATOM 2875 C CA . LEU D 1 112 ? 8.251 -19.980 39.127 1.00 53.53 93 LEU D CA 1
ATOM 2876 C C . LEU D 1 112 ? 9.180 -18.964 39.786 1.00 59.13 93 LEU D C 1
ATOM 2877 O O . LEU D 1 112 ? 10.367 -19.245 39.974 1.00 65.68 93 LEU D O 1
ATOM 2883 N N . GLY E 1 23 ? -11.809 -8.267 21.587 1.00 50.04 4 GLY E N 1
ATOM 2884 C CA . GLY E 1 23 ? -11.939 -6.880 22.000 1.00 40.75 4 GLY E CA 1
ATOM 2885 C C . GLY E 1 23 ? -11.208 -6.599 23.303 1.00 44.10 4 GLY E C 1
ATOM 2886 O O . GLY E 1 23 ? -10.172 -5.904 23.304 1.00 40.12 4 GLY E O 1
ATOM 2887 N N . THR E 1 24 ? -11.765 -7.119 24.408 1.00 39.56 5 THR E N 1
ATOM 2888 C CA . THR E 1 24 ? -11.081 -7.088 25.699 1.00 38.25 5 THR E CA 1
ATOM 2889 C C . THR E 1 24 ? -9.680 -7.684 25.591 1.00 37.59 5 THR E C 1
ATOM 2890 O O . THR E 1 24 ? -8.674 -7.009 25.860 1.00 35.75 5 THR E O 1
ATOM 2894 N N . HIS E 1 25 ? -9.606 -8.966 25.205 1.00 30.94 6 HIS E N 1
ATOM 2895 C CA . HIS E 1 25 ? -8.323 -9.643 25.085 1.00 36.56 6 HIS E CA 1
ATOM 2896 C C . HIS E 1 25 ? -7.440 -8.989 24.032 1.00 34.58 6 HIS E C 1
ATOM 2897 O O . HIS E 1 25 ? -6.215 -8.982 24.176 1.00 33.86 6 HIS E O 1
ATOM 2904 N N . GLU E 1 26 ? -8.026 -8.407 22.986 1.00 35.52 7 GLU E N 1
ATOM 2905 C CA . GLU E 1 26 ? -7.184 -7.799 21.966 1.00 32.10 7 GLU E CA 1
ATOM 2906 C C . GLU E 1 26 ? -6.343 -6.660 22.546 1.00 33.95 7 GLU E C 1
ATOM 2907 O O . GLU E 1 26 ? -5.140 -6.576 22.272 1.00 33.45 7 GLU E O 1
ATOM 2913 N N . ILE E 1 27 ? -6.939 -5.802 23.385 1.00 24.33 8 ILE E N 1
ATOM 2914 C CA . ILE E 1 27 ? -6.162 -4.767 24.072 1.00 26.52 8 ILE E CA 1
ATOM 2915 C C . ILE E 1 27 ? -5.266 -5.381 25.141 1.00 23.65 8 ILE E C 1
ATOM 2916 O O . ILE E 1 27 ? -4.057 -5.125 25.177 1.00 22.09 8 ILE E O 1
ATOM 2921 N N . VAL E 1 28 ? -5.852 -6.190 26.034 1.00 25.36 9 VAL E N 1
ATOM 2922 C CA . VAL E 1 28 ? -5.129 -6.679 27.212 1.00 24.68 9 VAL E CA 1
ATOM 2923 C C . VAL E 1 28 ? -3.954 -7.554 26.800 1.00 22.72 9 VAL E C 1
ATOM 2924 O O . VAL E 1 28 ? -2.843 -7.419 27.328 1.00 21.10 9 VAL E O 1
ATOM 2928 N N . ASP E 1 29 ? -4.178 -8.465 25.852 1.00 23.46 10 ASP E N 1
ATOM 2929 C CA . ASP E 1 29 ? -3.120 -9.405 25.488 1.00 24.34 10 ASP E CA 1
ATOM 2930 C C . ASP E 1 29 ? -1.926 -8.690 24.881 1.00 23.35 10 ASP E C 1
ATOM 2931 O O . ASP E 1 29 ? -0.780 -9.118 25.063 1.00 22.76 10 ASP E O 1
ATOM 2936 N N . ARG E 1 30 ? -2.184 -7.606 24.155 1.00 20.57 11 ARG E N 1
ATOM 2937 C CA . ARG E 1 30 ? -1.116 -6.856 23.521 1.00 18.53 11 ARG E CA 1
ATOM 2938 C C . ARG E 1 30 ? -0.342 -6.052 24.552 1.00 21.98 11 ARG E C 1
ATOM 2939 O O . ARG E 1 30 ? 0.897 -6.004 24.519 1.00 22.07 11 ARG E O 1
ATOM 2947 N N . VAL E 1 31 ? -1.063 -5.439 25.491 1.00 19.95 12 VAL E N 1
ATOM 2948 C CA . VAL E 1 31 ? -0.420 -4.744 26.596 1.00 18.62 12 VAL E CA 1
ATOM 2949 C C . VAL E 1 31 ? 0.503 -5.702 27.338 1.00 22.29 12 VAL E C 1
ATOM 2950 O O . VAL E 1 31 ? 1.678 -5.398 27.571 1.00 18.32 12 VAL E O 1
ATOM 2954 N N . LEU E 1 32 ? -0.015 -6.893 27.683 1.00 20.08 13 LEU E N 1
ATOM 2955 C CA . LEU E 1 32 ? 0.792 -7.919 28.342 1.00 19.80 13 LEU E CA 1
ATOM 2956 C C . LEU E 1 32 ? 2.059 -8.224 27.549 1.00 21.02 13 LEU E C 1
ATOM 2957 O O . LEU E 1 32 ? 3.167 -8.192 28.090 1.00 21.09 13 LEU E O 1
ATOM 2962 N N . THR E 1 33 ? 1.904 -8.533 26.255 1.00 22.44 14 THR E N 1
ATOM 2963 C CA . THR E 1 33 ? 3.055 -8.799 25.392 1.00 21.82 14 THR E CA 1
ATOM 2964 C C . THR E 1 33 ? 4.073 -7.663 25.441 1.00 22.41 14 THR E C 1
ATOM 2965 O O . THR E 1 33 ? 5.281 -7.898 25.557 1.00 24.72 14 THR E O 1
ATOM 2969 N N . GLU E 1 34 ? 3.605 -6.415 25.335 1.00 25.81 15 GLU E N 1
ATOM 2970 C CA . GLU E 1 34 ? 4.544 -5.292 25.361 1.00 25.63 15 GLU E CA 1
ATOM 2971 C C . GLU E 1 34 ? 5.174 -5.118 26.741 1.00 29.16 15 GLU E C 1
ATOM 2972 O O . GLU E 1 34 ? 6.331 -4.690 26.845 1.00 31.02 15 GLU E O 1
ATOM 2978 N N . LEU E 1 35 ? 4.455 -5.468 27.810 1.00 23.63 16 LEU E N 1
ATOM 2979 C CA . LEU E 1 35 ? 5.067 -5.385 29.130 1.00 22.24 16 LEU E CA 1
ATOM 2980 C C . LEU E 1 35 ? 6.156 -6.441 29.290 1.00 26.13 16 LEU E C 1
ATOM 2981 O O . LEU E 1 35 ? 7.192 -6.188 29.924 1.00 26.19 16 LEU E O 1
ATOM 2986 N N . LEU E 1 36 ? 5.944 -7.635 28.724 1.00 24.23 17 LEU E N 1
ATOM 2987 C CA . LEU E 1 36 ? 6.979 -8.666 28.798 1.00 25.96 17 LEU E CA 1
ATOM 2988 C C . LEU E 1 36 ? 8.256 -8.211 28.104 1.00 28.24 17 LEU E C 1
ATOM 2989 O O . LEU E 1 36 ? 9.365 -8.493 28.576 1.00 26.60 17 LEU E O 1
ATOM 2994 N N . LYS E 1 37 ? 8.118 -7.504 26.979 1.00 26.75 18 LYS E N 1
ATOM 2995 C CA . LYS E 1 37 ? 9.293 -7.103 26.219 1.00 30.26 18 LYS E CA 1
ATOM 2996 C C . LYS E 1 37 ? 10.161 -6.143 27.029 1.00 33.52 18 LYS E C 1
ATOM 2997 O O . LYS E 1 37 ? 11.394 -6.221 26.977 1.00 31.60 18 LYS E O 1
ATOM 3003 N N . ILE E 1 38 ? 9.541 -5.269 27.824 1.00 29.57 19 ILE E N 1
ATOM 3004 C CA . ILE E 1 38 ? 10.293 -4.381 28.702 1.00 33.29 19 ILE E CA 1
ATOM 3005 C C . ILE E 1 38 ? 10.414 -4.982 30.097 1.00 40.60 19 ILE E C 1
ATOM 3006 O O . ILE E 1 38 ? 10.935 -4.335 31.013 1.00 40.91 19 ILE E O 1
ATOM 3011 N N . GLY E 1 39 ? 9.937 -6.212 30.268 1.00 32.64 20 GLY E N 1
ATOM 3012 C CA . GLY E 1 39 ? 10.074 -6.900 31.543 1.00 33.65 20 GLY E CA 1
ATOM 3013 C C . GLY E 1 39 ? 9.453 -6.195 32.731 1.00 35.20 20 GLY E C 1
ATOM 3014 O O . GLY E 1 39 ? 10.029 -6.224 33.823 1.00 33.45 20 GLY E O 1
ATOM 3015 N N . ASP E 1 40 ? 8.296 -5.548 32.547 1.00 30.60 21 ASP E N 1
ATOM 3016 C CA . ASP E 1 40 ? 7.591 -4.889 33.653 1.00 27.84 21 ASP E CA 1
ATOM 3017 C C . ASP E 1 40 ? 6.685 -5.908 34.340 1.00 33.09 21 ASP E C 1
ATOM 3018 O O . ASP E 1 40 ? 5.475 -5.982 34.095 1.00 27.41 21 ASP E O 1
ATOM 3023 N N . GLU E 1 41 ? 7.290 -6.683 35.253 1.00 31.85 22 GLU E N 1
ATOM 3024 C CA . GLU E 1 41 ? 6.585 -7.815 35.853 1.00 32.77 22 GLU E CA 1
ATOM 3025 C C . GLU E 1 41 ? 5.464 -7.376 36.778 1.00 31.39 22 GLU E C 1
ATOM 3026 O O . GLU E 1 41 ? 4.485 -8.111 36.944 1.00 35.01 22 GLU E O 1
ATOM 3032 N N . GLU E 1 42 ? 5.586 -6.209 37.409 1.00 35.85 23 GLU E N 1
ATOM 3033 C CA . GLU E 1 42 ? 4.537 -5.793 38.331 1.00 33.51 23 GLU E CA 1
ATOM 3034 C C . GLU E 1 42 ? 3.295 -5.348 37.577 1.00 32.55 23 GLU E C 1
ATOM 3035 O O . GLU E 1 42 ? 2.173 -5.667 37.987 1.00 31.23 23 GLU E O 1
ATOM 3041 N N . SER E 1 43 ? 3.463 -4.633 36.455 1.00 31.72 24 SER E N 1
ATOM 3042 C CA . SER E 1 43 ? 2.277 -4.280 35.674 1.00 31.79 24 SER E CA 1
ATOM 3043 C C . SER E 1 43 ? 1.653 -5.511 35.028 1.00 25.02 24 SER E C 1
ATOM 3044 O O . SER E 1 43 ? 0.436 -5.560 34.840 1.00 27.07 24 SER E O 1
ATOM 3047 N N . ILE E 1 44 ? 2.459 -6.514 34.683 1.00 30.41 25 ILE E N 1
ATOM 3048 C CA . ILE E 1 44 ? 1.893 -7.744 34.143 1.00 29.16 25 ILE E CA 1
ATOM 3049 C C . ILE E 1 44 ? 0.980 -8.391 35.178 1.00 35.33 25 ILE E C 1
ATOM 3050 O O . ILE E 1 44 ? -0.149 -8.799 34.874 1.00 31.66 25 ILE E O 1
ATOM 3055 N N . LYS E 1 45 ? 1.456 -8.480 36.423 1.00 37.13 26 LYS E N 1
ATOM 3056 C CA . LYS E 1 45 ? 0.634 -9.036 37.491 1.00 36.23 26 LYS E CA 1
ATOM 3057 C C . LYS E 1 45 ? -0.660 -8.247 37.645 1.00 31.32 26 LYS E C 1
ATOM 3058 O O . LYS E 1 45 ? -1.754 -8.821 37.639 1.00 32.00 26 LYS E O 1
ATOM 3064 N N . LEU E 1 46 ? -0.558 -6.918 37.725 1.00 33.18 27 LEU E N 1
ATOM 3065 C CA . LEU E 1 46 ? -1.740 -6.101 37.992 1.00 31.33 27 LEU E CA 1
ATOM 3066 C C . LEU E 1 46 ? -2.736 -6.149 36.838 1.00 34.87 27 LEU E C 1
ATOM 3067 O O . LEU E 1 46 ? -3.949 -6.214 37.070 1.00 34.08 27 LEU E O 1
ATOM 3072 N N . VAL E 1 47 ? -2.255 -6.111 35.589 1.00 32.32 28 VAL E N 1
ATOM 3073 C CA . VAL E 1 47 ? -3.182 -6.135 34.459 1.00 30.11 28 VAL E CA 1
ATOM 3074 C C . VAL E 1 47 ? -3.905 -7.474 34.401 1.00 27.22 28 VAL E C 1
ATOM 3075 O O . VAL E 1 47 ? -5.125 -7.527 34.206 1.00 32.89 28 VAL E O 1
ATOM 3079 N N . THR E 1 48 ? -3.172 -8.573 34.580 1.00 25.95 29 THR E N 1
ATOM 3080 C CA . THR E 1 48 ? -3.790 -9.897 34.539 1.00 31.29 29 THR E CA 1
ATOM 3081 C C . THR E 1 48 ? -4.835 -10.060 35.637 1.00 36.11 29 THR E C 1
ATOM 3082 O O . THR E 1 48 ? -5.881 -10.684 35.424 1.00 39.18 29 THR E O 1
ATOM 3086 N N . GLU E 1 49 ? -4.566 -9.518 36.824 1.00 35.95 30 GLU E N 1
ATOM 3087 C CA . GLU E 1 49 ? -5.553 -9.599 37.892 1.00 41.02 30 GLU E CA 1
ATOM 3088 C C . GLU E 1 49 ? -6.842 -8.909 37.477 1.00 37.87 30 GLU E C 1
ATOM 3089 O O . GLU E 1 49 ? -7.923 -9.498 37.555 1.00 45.72 30 GLU E O 1
ATOM 3095 N N . ALA E 1 50 ? -6.736 -7.671 36.986 1.00 37.99 31 ALA E N 1
ATOM 3096 C CA . ALA E 1 50 ? -7.910 -6.944 36.504 1.00 43.97 31 ALA E CA 1
ATOM 3097 C C . ALA E 1 50 ? -8.690 -7.747 35.467 1.00 43.85 31 ALA E C 1
ATOM 3098 O O . ALA E 1 50 ? -9.923 -7.804 35.515 1.00 48.91 31 ALA E O 1
ATOM 3100 N N . LEU E 1 51 ? -7.987 -8.364 34.514 1.00 41.83 32 LEU E N 1
AT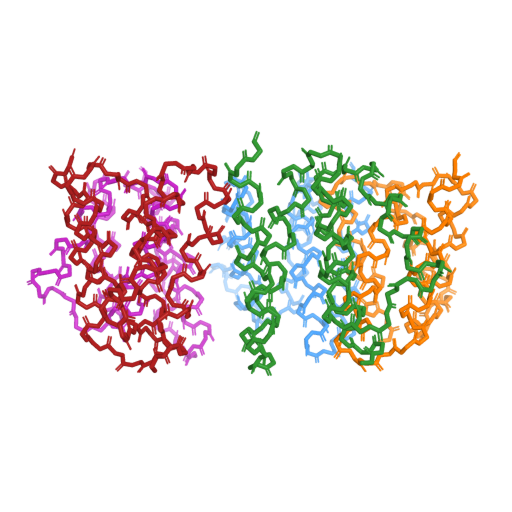OM 3101 C CA . LEU E 1 51 ? -8.651 -9.226 33.540 1.00 38.34 32 LEU E CA 1
ATOM 3102 C C . LEU E 1 51 ? -9.393 -10.356 34.235 1.00 42.35 32 LEU E C 1
ATOM 3103 O O . LEU E 1 51 ? -10.568 -10.612 33.947 1.00 42.43 32 LEU E O 1
ATOM 3108 N N . GLU E 1 52 ? -8.710 -11.047 35.155 1.00 43.35 33 GLU E N 1
ATOM 3109 C CA . GLU E 1 52 ? -9.289 -12.226 35.794 1.00 49.76 33 GLU E CA 1
ATOM 3110 C C . GLU E 1 52 ? -10.394 -11.862 36.776 1.00 50.39 33 GLU E C 1
ATOM 3111 O O . GLU E 1 52 ? -11.304 -12.669 36.997 1.00 51.65 33 GLU E O 1
ATOM 3117 N N . LYS E 1 53 ? -10.343 -10.664 37.369 1.00 48.66 34 LYS E N 1
ATOM 3118 C CA . LYS E 1 53 ? -11.436 -10.215 38.228 1.00 51.82 34 LYS E CA 1
ATOM 3119 C C . LYS E 1 53 ? -12.733 -9.983 37.464 1.00 52.26 34 LYS E C 1
ATOM 3120 O O . LYS E 1 53 ? -13.700 -9.507 38.069 1.00 57.42 34 LYS E O 1
ATOM 3126 N N . GLY E 1 54 ? -12.786 -10.304 36.170 1.00 53.69 35 GLY E N 1
ATOM 3127 C CA . GLY E 1 54 ? -13.939 -9.983 35.354 1.00 53.38 35 GLY E CA 1
ATOM 3128 C C . GLY E 1 54 ? -14.156 -8.503 35.146 1.00 57.02 35 GLY E C 1
ATOM 3129 O O . GLY E 1 54 ? -15.234 -8.107 34.691 1.00 60.22 35 GLY E O 1
ATOM 3130 N N . GLU E 1 55 ? -13.157 -7.674 35.454 1.00 56.27 36 GLU E N 1
ATOM 3131 C CA . GLU E 1 55 ? -13.292 -6.225 35.432 1.00 57.68 36 GLU E CA 1
ATOM 3132 C C . GLU E 1 55 ? -13.308 -5.637 34.026 1.00 60.00 36 GLU E C 1
ATOM 3133 O O . GLU E 1 55 ? -13.533 -4.428 33.895 1.00 58.77 36 GLU E O 1
ATOM 3139 N N . ILE E 1 56 ? -13.084 -6.437 32.979 1.00 59.60 37 ILE E N 1
ATOM 3140 C CA . ILE E 1 56 ? -12.945 -5.922 31.618 1.00 50.65 37 ILE E CA 1
ATOM 3141 C C . ILE E 1 56 ? -13.995 -6.599 30.733 1.00 53.69 37 ILE E C 1
ATOM 3142 O O . ILE E 1 56 ? -14.046 -7.833 30.660 1.00 55.02 37 ILE E O 1
ATOM 3147 N N . LYS E 1 57 ? -14.817 -5.794 30.043 1.00 53.20 38 LYS E N 1
ATOM 3148 C CA . LYS E 1 57 ? -15.832 -6.328 29.138 1.00 50.15 38 LYS E CA 1
ATOM 3149 C C . LYS E 1 57 ? -15.745 -5.757 27.724 1.00 47.32 38 LYS E C 1
ATOM 3150 O O . LYS E 1 57 ? -16.488 -6.208 26.841 1.00 43.47 38 LYS E O 1
ATOM 3156 N N . SER E 1 58 ? -14.851 -4.802 27.477 1.00 46.26 39 SER E N 1
ATOM 3157 C CA . SER E 1 58 ? -14.706 -4.200 26.162 1.00 39.97 39 SER E CA 1
ATOM 3158 C C . SER E 1 58 ? -13.283 -3.695 26.017 1.00 34.96 39 SER E C 1
ATOM 3159 O O . SER E 1 58 ? -12.522 -3.642 26.981 1.00 38.78 39 SER E O 1
ATOM 3162 N N . ALA E 1 59 ? -12.933 -3.315 24.789 1.00 37.15 40 ALA E N 1
ATOM 3163 C CA . ALA E 1 59 ? -11.645 -2.674 24.560 1.00 39.72 40 ALA E CA 1
ATOM 3164 C C . ALA E 1 59 ? -11.584 -1.337 25.283 1.00 37.30 40 ALA E C 1
ATOM 3165 O O . ALA E 1 59 ? -10.575 -0.994 25.909 1.00 35.33 40 ALA E O 1
ATOM 3167 N N . LYS E 1 60 ? -12.680 -0.587 25.231 1.00 43.00 41 LYS E N 1
ATOM 3168 C CA . LYS E 1 60 ? -12.790 0.682 25.941 1.00 39.95 41 LYS E CA 1
ATOM 3169 C C . LYS E 1 60 ? -12.575 0.481 27.431 1.00 40.09 41 LYS E C 1
ATOM 3170 O O . LYS E 1 60 ? -11.804 1.207 28.069 1.00 40.17 41 LYS E O 1
ATOM 3176 N N . GLU E 1 61 ? -13.230 -0.531 27.997 1.00 43.72 42 GLU E N 1
ATOM 3177 C CA . GLU E 1 61 ? -13.079 -0.804 29.422 1.00 45.76 42 GLU E CA 1
ATOM 3178 C C . GLU E 1 61 ? -11.643 -1.157 29.767 1.00 41.24 42 GLU E C 1
ATOM 3179 O O . GLU E 1 61 ? -11.127 -0.739 30.810 1.00 41.28 42 GLU E O 1
ATOM 3185 N N . ALA E 1 62 ? -10.981 -1.927 28.903 1.00 39.54 43 ALA E N 1
ATOM 3186 C CA . ALA E 1 62 ? -9.598 -2.298 29.174 1.00 35.80 43 ALA E CA 1
ATOM 3187 C C . ALA E 1 62 ? -8.724 -1.063 29.353 1.00 35.36 43 ALA E C 1
ATOM 3188 O O . ALA E 1 62 ? -7.912 -0.998 30.285 1.00 36.11 43 ALA E O 1
ATOM 3190 N N . VAL E 1 63 ? -8.900 -0.055 28.495 1.00 35.44 44 VAL E N 1
ATOM 3191 C CA . VAL E 1 63 ? -8.023 1.110 28.556 1.00 36.31 44 VAL E CA 1
ATOM 3192 C C . VAL E 1 63 ? -8.256 1.901 29.840 1.00 40.15 44 VAL E C 1
ATOM 3193 O O . VAL E 1 63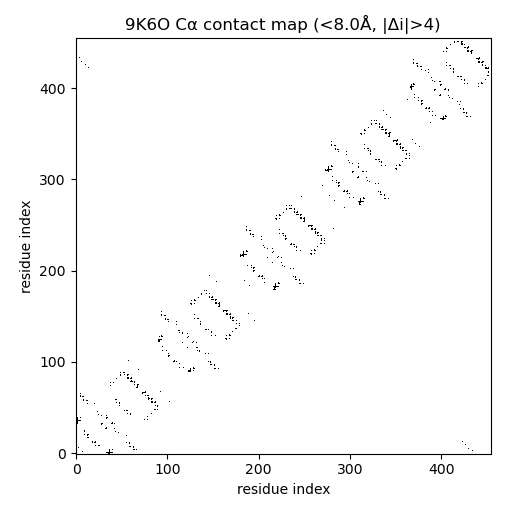 ? -7.300 2.292 30.523 1.00 38.51 44 VAL E O 1
ATOM 3197 N N . GLU E 1 64 ? -9.521 2.136 30.206 1.00 42.52 45 GLU E N 1
ATOM 3198 C CA . GLU E 1 64 ? -9.787 2.917 31.413 1.00 39.09 45 GLU E CA 1
ATOM 3199 C C . GLU E 1 64 ? -9.299 2.191 32.658 1.00 38.70 45 GLU E C 1
ATOM 3200 O O . GLU E 1 64 ? -8.644 2.798 33.515 1.00 34.03 45 GLU E O 1
ATOM 3206 N N . VAL E 1 65 ? -9.576 0.885 32.760 1.00 37.30 46 VAL E N 1
ATOM 3207 C CA . VAL E 1 65 ? -9.104 0.121 33.915 1.00 36.51 46 VAL E CA 1
ATOM 3208 C C . VAL E 1 65 ? -7.583 0.158 34.003 1.00 38.04 46 VAL E C 1
ATOM 3209 O O . VAL E 1 65 ? -7.014 0.475 35.059 1.00 38.06 46 VAL E O 1
ATOM 3213 N N . ILE E 1 66 ? -6.898 -0.159 32.896 1.00 38.70 47 ILE E N 1
ATOM 3214 C CA . ILE E 1 66 ? -5.438 -0.163 32.913 1.00 34.05 47 ILE E CA 1
ATOM 3215 C C . ILE E 1 66 ? -4.905 1.243 33.160 1.00 32.38 47 ILE E C 1
ATOM 3216 O O . ILE E 1 66 ? -3.922 1.423 33.886 1.00 38.85 47 ILE E O 1
ATOM 3221 N N . LYS E 1 67 ? -5.550 2.259 32.577 1.00 33.65 48 LYS E N 1
ATOM 3222 C CA . LYS E 1 67 ? -5.162 3.648 32.838 1.00 37.47 48 LYS E CA 1
ATOM 3223 C C . LYS E 1 67 ? -5.253 3.984 34.326 1.00 38.86 48 LYS E C 1
ATOM 3224 O O . LYS E 1 67 ? -4.309 4.530 34.916 1.00 36.54 48 LYS E O 1
ATOM 3230 N N . LYS E 1 68 ? -6.396 3.667 34.947 1.00 42.59 49 LYS E N 1
ATOM 3231 C CA . LYS E 1 68 ? -6.579 3.923 36.373 1.00 38.44 49 LYS E CA 1
ATOM 3232 C C . LYS E 1 68 ? -5.502 3.227 37.194 1.00 42.18 49 LYS E C 1
ATOM 3233 O O . LYS E 1 68 ? -4.864 3.847 38.056 1.00 44.81 49 LYS E O 1
ATOM 3239 N N . ILE E 1 69 ? -5.285 1.932 36.938 1.00 36.23 50 ILE E N 1
ATOM 3240 C CA . ILE E 1 69 ? -4.280 1.181 37.686 1.00 38.91 50 ILE E CA 1
ATOM 3241 C C . ILE E 1 69 ? -2.931 1.883 37.635 1.00 40.88 50 ILE E C 1
ATOM 3242 O O . ILE E 1 69 ? -2.238 2.007 38.653 1.00 40.14 50 ILE E O 1
ATOM 3247 N N . ALA E 1 70 ? -2.542 2.358 36.448 1.00 37.28 51 ALA E N 1
ATOM 3248 C CA . ALA E 1 70 ? -1.205 2.916 36.270 1.00 40.37 51 ALA E CA 1
ATOM 3249 C C . ALA E 1 70 ? -1.050 4.231 37.020 1.00 40.69 51 ALA E C 1
ATOM 3250 O O . ALA E 1 70 ? 0.002 4.486 37.618 1.00 38.95 51 ALA E O 1
ATOM 3252 N N . LYS E 1 71 ? -2.085 5.077 36.992 1.00 35.40 52 LYS E N 1
ATOM 3253 C CA . LYS E 1 71 ? -2.053 6.335 37.734 1.00 42.78 52 LYS E CA 1
ATOM 3254 C C . LYS E 1 71 ? -1.929 6.094 39.234 1.00 45.33 52 LYS E C 1
ATOM 3255 O O . LYS E 1 71 ? -1.128 6.752 39.910 1.00 48.42 52 LYS E O 1
ATOM 3261 N N . GLU E 1 72 ? -2.703 5.138 39.764 1.00 44.27 53 GLU E N 1
ATOM 3262 C CA . GLU E 1 72 ? -2.685 4.849 41.197 1.00 43.28 53 GLU E CA 1
ATOM 3263 C C . GLU E 1 72 ? -1.293 4.451 41.682 1.00 46.71 53 GLU E C 1
ATOM 3264 O O . GLU E 1 72 ? -0.858 4.878 42.759 1.00 44.25 53 GLU E O 1
ATOM 3270 N N . LYS E 1 73 ? -0.586 3.618 40.917 1.00 41.21 54 LYS E N 1
ATOM 3271 C CA . LYS E 1 73 ? 0.716 3.110 41.333 1.00 43.00 54 LYS E CA 1
ATOM 3272 C C . LYS E 1 73 ? 1.888 3.855 40.689 1.00 39.75 54 LYS E C 1
ATOM 3273 O O . LYS E 1 73 ? 3.045 3.491 40.930 1.00 41.50 54 LYS E O 1
ATOM 3279 N N . GLY E 1 74 ? 1.626 4.896 39.900 1.00 41.59 55 GLY E N 1
ATOM 3280 C CA . GLY E 1 74 ? 2.693 5.682 39.300 1.00 43.53 55 GLY E CA 1
ATOM 3281 C C . GLY E 1 74 ? 3.546 4.929 38.294 1.00 37.80 55 GLY E C 1
ATOM 3282 O O . GLY E 1 74 ? 4.777 4.991 38.343 1.00 34.82 55 GLY E O 1
ATOM 3283 N N . LEU E 1 75 ? 2.905 4.216 37.368 1.00 40.99 56 LEU E N 1
ATOM 3284 C CA . LEU E 1 75 ? 3.603 3.355 36.408 1.00 37.27 56 LEU E CA 1
ATOM 3285 C C . LEU E 1 75 ? 3.679 4.081 35.065 1.00 39.94 56 LEU E C 1
ATOM 3286 O O . LEU E 1 75 ? 2.764 4.007 34.242 1.00 37.93 56 LEU E O 1
ATOM 3291 N N . LYS E 1 76 ? 4.783 4.803 34.850 1.00 37.94 57 LYS E N 1
ATOM 3292 C CA . LYS E 1 76 ? 4.950 5.554 33.608 1.00 39.72 57 LYS E CA 1
ATOM 3293 C C . LYS E 1 76 ? 5.058 4.625 32.405 1.00 33.92 57 LYS E C 1
ATOM 3294 O O . LYS E 1 76 ? 4.487 4.905 31.348 1.00 32.85 57 LYS E O 1
ATOM 3300 N N . GLU E 1 77 ? 5.775 3.511 32.551 1.00 35.74 58 GLU E N 1
ATOM 3301 C CA . GLU E 1 77 ? 5.968 2.618 31.416 1.00 35.64 58 GLU E CA 1
ATOM 3302 C C . GLU E 1 77 ? 4.679 1.905 31.042 1.00 33.80 58 GLU E C 1
ATOM 3303 O O . GLU E 1 77 ? 4.451 1.626 29.855 1.00 30.32 58 GLU E O 1
ATOM 3309 N N . LEU E 1 78 ? 3.820 1.616 32.028 1.00 34.26 59 LEU E N 1
ATOM 3310 C CA . LEU E 1 78 ? 2.513 1.049 31.708 1.00 29.32 59 LEU E CA 1
ATOM 3311 C C . LEU E 1 78 ? 1.685 2.025 30.890 1.00 29.53 59 LEU E C 1
ATOM 3312 O O . LEU E 1 78 ? 0.989 1.622 29.948 1.00 29.38 59 LEU E O 1
ATOM 3317 N N . LEU E 1 79 ? 1.724 3.313 31.242 1.00 31.40 60 LEU E N 1
ATOM 3318 C CA . LEU E 1 79 ? 0.932 4.271 30.479 1.00 31.09 60 LEU E CA 1
ATOM 3319 C C . LEU E 1 79 ? 1.489 4.449 29.076 1.00 29.33 60 LEU E C 1
ATOM 3320 O O . LEU E 1 79 ? 0.718 4.573 28.118 1.00 29.52 60 LEU E O 1
ATOM 3325 N N . GLN E 1 80 ? 2.822 4.440 28.936 1.00 28.96 61 GLN E N 1
ATOM 3326 C CA . GLN E 1 80 ? 3.439 4.464 27.613 1.00 30.14 61 GLN E CA 1
ATOM 3327 C C . GLN E 1 80 ? 2.986 3.273 26.777 1.00 28.08 61 GLN E C 1
ATOM 3328 O O . GLN E 1 80 ? 2.524 3.445 25.640 1.00 28.39 61 GLN E O 1
ATOM 3334 N N . VAL E 1 81 ? 3.098 2.056 27.328 1.00 26.07 62 VAL E N 1
ATOM 3335 C CA . VAL E 1 81 ? 2.607 0.872 26.615 1.00 23.45 62 VAL E CA 1
ATOM 3336 C C . VAL E 1 81 ? 1.131 1.027 26.297 1.00 26.63 62 VAL E C 1
ATOM 3337 O O . VAL E 1 81 ? 0.683 0.730 25.182 1.00 24.95 62 VAL E O 1
ATOM 3341 N N . LEU E 1 82 ? 0.353 1.512 27.265 1.00 26.28 63 LEU E N 1
ATOM 3342 C CA . LEU E 1 82 ? -1.083 1.622 27.059 1.00 28.49 63 LEU E CA 1
ATOM 3343 C C . LEU E 1 82 ? -1.408 2.594 25.936 1.00 26.31 63 LEU E C 1
ATOM 3344 O O . LEU E 1 82 ? -2.276 2.311 25.105 1.00 26.62 63 LEU E O 1
ATOM 3349 N N . TYR E 1 83 ? -0.730 3.750 25.896 1.00 29.81 64 TYR E N 1
ATOM 3350 C CA . TYR E 1 83 ? -0.956 4.684 24.794 1.00 28.97 64 TYR E CA 1
ATOM 3351 C C . TYR E 1 83 ? -0.705 4.011 23.452 1.00 31.38 64 TYR E C 1
ATOM 3352 O O . TYR E 1 83 ? -1.528 4.104 22.535 1.00 30.15 64 TYR E O 1
ATOM 3361 N N . ILE E 1 84 ? 0.447 3.345 23.312 1.00 28.82 65 ILE E N 1
ATOM 3362 C CA . ILE E 1 84 ? 0.824 2.780 22.016 1.00 29.14 65 ILE E CA 1
ATOM 3363 C C . ILE E 1 84 ? -0.200 1.737 21.569 1.00 28.27 65 ILE E C 1
ATOM 3364 O O . ILE E 1 84 ? -0.661 1.737 20.419 1.00 28.59 65 ILE E O 1
ATOM 3369 N N . VAL E 1 85 ? -0.580 0.841 22.479 1.00 23.20 66 VAL E N 1
ATOM 3370 C CA . VAL E 1 85 ? -1.487 -0.247 22.128 1.00 25.62 66 VAL E CA 1
ATOM 3371 C C . VAL E 1 85 ? -2.865 0.291 21.758 1.00 29.23 66 VAL E C 1
ATOM 3372 O O . VAL E 1 85 ? -3.445 -0.094 20.736 1.00 26.38 66 VAL E O 1
ATOM 3376 N N . ALA E 1 86 ? -3.414 1.190 22.583 1.00 29.14 67 ALA E N 1
ATOM 3377 C CA . ALA E 1 86 ? -4.752 1.711 22.312 1.00 28.16 67 ALA E CA 1
ATOM 3378 C C . ALA E 1 86 ? -4.781 2.569 21.050 1.00 29.53 67 ALA E C 1
ATOM 3379 O O . ALA E 1 86 ? -5.739 2.501 20.271 1.00 34.08 67 ALA E O 1
ATOM 3381 N N . VAL E 1 87 ? -3.760 3.403 20.836 1.00 31.86 68 VAL E N 1
ATOM 3382 C CA . VAL E 1 87 ? -3.814 4.313 19.692 1.00 31.83 68 VAL E CA 1
ATOM 3383 C C . VAL E 1 87 ? -3.719 3.530 18.382 1.00 33.96 68 VAL E C 1
ATOM 3384 O O . VAL E 1 87 ? -4.322 3.920 17.374 1.00 35.19 68 VAL E O 1
ATOM 3388 N N . GLU E 1 88 ? -3.025 2.384 18.384 1.00 31.06 69 GLU E N 1
ATOM 3389 C CA . GLU E 1 88 ? -2.994 1.530 17.195 1.00 35.04 69 GLU E CA 1
ATOM 3390 C C . GLU E 1 88 ? -4.282 0.726 17.039 1.00 36.43 69 GLU E C 1
ATOM 3391 O O . GLU E 1 88 ? -4.763 0.524 15.916 1.00 36.62 69 GLU E O 1
ATOM 3397 N N . TYR E 1 89 ? -4.854 0.261 18.148 1.00 32.42 70 TYR E N 1
ATOM 3398 C CA . TYR E 1 89 ? -6.160 -0.384 18.085 1.00 34.08 70 TYR E CA 1
ATOM 3399 C C . TYR E 1 89 ? -7.219 0.587 17.569 1.00 37.27 70 TYR E C 1
ATOM 3400 O O . TYR E 1 89 ? -8.035 0.232 16.707 1.00 34.66 70 TYR E O 1
ATOM 3409 N N . ALA E 1 90 ? -7.219 1.820 18.084 1.00 32.14 71 ALA E N 1
ATOM 3410 C CA . ALA E 1 90 ? -8.164 2.824 17.599 1.00 38.04 71 ALA E CA 1
ATOM 3411 C C . ALA E 1 90 ? -7.968 3.086 16.109 1.00 41.74 71 ALA E C 1
ATOM 3412 O O . ALA E 1 90 ? -8.936 3.139 15.338 1.00 41.27 71 ALA E O 1
ATOM 3414 N N . GLN E 1 91 ? -6.712 3.250 15.689 1.00 39.95 72 GLN E N 1
ATOM 3415 C CA . GLN E 1 91 ? -6.404 3.469 14.278 1.00 45.80 72 GLN E CA 1
ATOM 3416 C C . GLN E 1 91 ? -6.885 2.298 13.421 1.00 47.21 72 GLN E C 1
ATOM 3417 O O . GLN E 1 91 ? -7.463 2.498 12.345 1.00 46.71 72 GLN E O 1
ATOM 3423 N N . GLU E 1 92 ? -6.673 1.069 13.896 1.00 43.08 73 GLU E N 1
ATOM 3424 C CA . GLU E 1 92 ? -7.002 -0.108 13.105 1.00 41.33 73 GLU E CA 1
ATOM 3425 C C . GLU E 1 92 ? -8.504 -0.292 12.977 1.00 49.19 73 GLU E C 1
ATOM 3426 O O . GLU E 1 92 ? -8.983 -0.791 11.953 1.00 47.37 73 GLU E O 1
ATOM 3432 N N . LYS E 1 93 ? -9.263 0.127 13.988 1.00 51.94 74 LYS E N 1
ATOM 3433 C CA . LYS E 1 93 ? -10.697 -0.110 14.027 1.00 48.95 74 LYS E CA 1
ATOM 3434 C C . LYS E 1 93 ? -11.527 1.118 13.657 1.00 49.04 74 LYS E C 1
ATOM 3435 O O . LYS E 1 93 ? -12.729 0.976 13.392 1.00 47.80 74 LYS E O 1
ATOM 3441 N N . GLY E 1 94 ? -10.925 2.306 13.606 1.00 48.47 75 GLY E N 1
ATOM 3442 C CA . GLY E 1 94 ? -11.694 3.513 13.362 1.00 46.53 75 GLY E CA 1
ATOM 3443 C C . GLY E 1 94 ? -12.563 3.868 14.554 1.00 42.81 75 GLY E C 1
ATOM 3444 O O . GLY E 1 94 ? -13.739 4.209 14.405 1.00 43.77 75 GLY E O 1
ATOM 3445 N N . ASP E 1 95 ? -11.974 3.795 15.746 1.00 46.29 76 ASP E N 1
ATOM 3446 C CA . ASP E 1 95 ? -12.657 3.999 17.023 1.00 43.97 76 ASP E CA 1
ATOM 3447 C C . ASP E 1 95 ? -12.154 5.293 17.655 1.00 46.25 76 ASP E C 1
ATOM 3448 O O . ASP E 1 95 ? -11.020 5.348 18.143 1.00 42.15 76 ASP E O 1
ATOM 3453 N N . GLU E 1 96 ? -13.009 6.320 17.682 1.00 47.13 77 GLU E N 1
ATOM 3454 C CA . GLU E 1 96 ? -12.578 7.620 18.189 1.00 49.79 77 GLU E CA 1
ATOM 3455 C C . GLU E 1 96 ? -12.478 7.636 19.709 1.00 49.59 77 GLU E C 1
ATOM 3456 O O . GLU E 1 96 ? -11.688 8.410 20.271 1.00 47.17 77 GLU E O 1
ATOM 3462 N N . GLU E 1 97 ? -13.264 6.799 20.388 1.00 45.52 78 GLU E N 1
ATOM 3463 C CA . GLU E 1 97 ? -13.251 6.792 21.845 1.00 42.19 78 GLU E CA 1
ATOM 3464 C C . GLU E 1 97 ? -11.938 6.234 22.380 1.00 40.45 78 GLU E C 1
ATOM 3465 O O . GLU E 1 97 ? -11.330 6.817 23.281 1.00 37.70 78 GLU E O 1
ATOM 3471 N N . ILE E 1 98 ? -11.479 5.109 21.826 1.00 43.08 79 ILE E N 1
ATOM 3472 C CA . ILE E 1 98 ? -10.199 4.546 22.250 1.00 37.82 79 ILE E CA 1
ATOM 3473 C C . ILE E 1 98 ? -9.073 5.546 22.030 1.00 36.57 79 ILE E C 1
ATOM 3474 O O . ILE E 1 98 ? -8.184 5.696 22.876 1.00 40.31 79 ILE E O 1
ATOM 3479 N N . ASP E 1 99 ? -9.090 6.251 20.898 1.00 42.34 80 ASP E N 1
ATOM 3480 C CA . ASP E 1 99 ? -8.045 7.238 20.648 1.00 41.52 80 ASP E CA 1
ATOM 3481 C C . ASP E 1 99 ? -8.005 8.289 21.749 1.00 36.10 80 ASP E C 1
ATOM 3482 O O . ASP E 1 99 ? -6.929 8.653 22.235 1.00 37.94 80 ASP E O 1
ATOM 3487 N N . LYS E 1 100 ? -9.172 8.768 22.174 1.00 41.95 81 LYS E N 1
ATOM 3488 C CA . LYS E 1 100 ? -9.226 9.756 23.246 1.00 38.57 81 LYS E CA 1
ATOM 3489 C C . LYS E 1 100 ? -8.569 9.229 24.517 1.00 38.93 81 LYS E C 1
ATOM 3490 O O . LYS E 1 100 ? -7.725 9.904 25.124 1.00 36.04 81 LYS E O 1
ATOM 3496 N N . LEU E 1 101 ? -8.921 8.003 24.921 1.00 36.39 82 LEU E N 1
ATOM 3497 C CA . LEU E 1 101 ? -8.332 7.423 26.124 1.00 36.41 82 LEU E CA 1
ATOM 3498 C C . LEU E 1 101 ? -6.824 7.244 25.997 1.00 37.11 82 LEU E C 1
ATOM 3499 O O . LEU E 1 101 ? -6.100 7.412 26.984 1.00 36.78 82 LEU E O 1
ATOM 3504 N N . ALA E 1 102 ? -6.330 6.917 24.798 1.00 37.54 83 ALA E N 1
ATOM 3505 C CA . ALA E 1 102 ? -4.890 6.758 24.606 1.00 33.56 83 ALA E CA 1
ATOM 3506 C C . ALA E 1 102 ? -4.153 8.059 24.893 1.00 36.75 83 ALA E C 1
ATOM 3507 O O . ALA E 1 102 ? -3.141 8.077 25.607 1.00 36.36 83 ALA E O 1
ATOM 3509 N N . HIS E 1 103 ? -4.645 9.161 24.327 1.00 38.42 84 HIS E N 1
ATOM 3510 C CA . HIS E 1 103 ? -4.043 10.465 24.579 1.00 37.96 84 HIS E CA 1
ATOM 3511 C C . HIS E 1 103 ? -4.186 10.868 26.041 1.00 39.31 84 HIS E C 1
ATOM 3512 O O . HIS E 1 103 ? -3.273 11.469 26.620 1.00 41.93 84 HIS E O 1
ATOM 3519 N N . GLU E 1 104 ? -5.318 10.530 26.660 1.00 39.20 85 GLU E N 1
ATOM 3520 C CA . GLU E 1 104 ? -5.474 10.802 28.081 1.00 40.21 85 GLU E CA 1
ATOM 3521 C C . GLU E 1 104 ? -4.498 9.975 28.915 1.00 41.72 85 GLU E C 1
ATOM 3522 O O . GLU E 1 104 ? -4.004 10.454 29.940 1.00 42.53 85 GLU E O 1
ATOM 3528 N N . ALA E 1 105 ? -4.160 8.760 28.468 1.00 45.51 86 ALA E N 1
ATOM 3529 C CA . ALA E 1 105 ? -3.145 7.975 29.166 1.00 42.26 86 ALA E CA 1
ATOM 3530 C C . ALA E 1 105 ? -1.812 8.707 29.196 1.00 39.57 86 ALA E C 1
ATOM 3531 O O . ALA E 1 105 ? -1.163 8.796 30.244 1.00 39.51 86 ALA E O 1
ATOM 3533 N N . LEU E 1 106 ? -1.374 9.224 28.045 1.00 45.32 87 LEU E N 1
ATOM 3534 C CA . LEU E 1 106 ? -0.137 10.003 28.010 1.00 43.59 87 LEU E CA 1
ATOM 3535 C C . LEU E 1 106 ? -0.224 11.227 28.908 1.00 40.11 87 LEU E C 1
ATOM 3536 O O . LEU E 1 106 ? 0.778 11.633 29.512 1.00 39.60 87 LEU E O 1
ATOM 3541 N N . ARG E 1 107 ? -1.411 11.834 29.000 1.00 42.96 88 ARG E N 1
ATOM 3542 C CA . ARG E 1 107 ? -1.587 12.984 29.883 1.00 47.16 88 ARG E CA 1
ATOM 3543 C C . ARG E 1 107 ? -1.375 12.586 31.340 1.00 42.98 88 ARG E C 1
ATOM 3544 O O . ARG E 1 107 ? -0.620 13.237 32.069 1.00 40.57 88 ARG E O 1
ATOM 3552 N N . VAL E 1 108 ? -2.012 11.493 31.775 1.00 42.77 89 VAL E N 1
ATOM 3553 C CA . VAL E 1 108 ? -1.710 10.939 33.095 1.00 40.86 89 VAL E CA 1
ATOM 3554 C C . VAL E 1 108 ? -0.213 10.730 33.250 1.00 41.59 89 VAL E C 1
ATOM 3555 O O . VAL E 1 108 ? 0.371 11.027 34.300 1.00 42.58 89 VAL E O 1
ATOM 3559 N N . ARG E 1 109 ? 0.429 10.204 32.208 1.00 42.00 90 ARG E N 1
ATOM 3560 C CA . ARG E 1 109 ? 1.854 9.911 32.291 1.00 41.49 90 ARG E CA 1
ATOM 3561 C C . ARG E 1 109 ? 2.649 11.190 32.483 1.00 43.69 90 ARG E C 1
ATOM 3562 O O . ARG E 1 109 ? 3.577 11.245 33.300 1.00 45.17 90 ARG E O 1
ATOM 3570 N N . GLN E 1 110 ? 2.272 12.240 31.751 1.00 44.46 91 GLN E N 1
ATOM 3571 C CA . GLN E 1 110 ? 2.913 13.537 31.904 1.00 48.97 91 GLN E CA 1
ATOM 3572 C C . GLN E 1 110 ? 2.747 14.066 33.317 1.00 50.42 91 GLN E C 1
ATOM 3573 O O . GLN E 1 110 ? 3.697 14.591 33.909 1.00 48.48 91 GLN E O 1
ATOM 3579 N N . GLU E 1 111 ? 1.546 13.934 33.873 1.00 47.68 92 GLU E N 1
ATOM 3580 C CA . GLU E 1 111 ? 1.202 14.574 35.130 1.00 49.40 92 GLU E CA 1
ATOM 3581 C C . GLU E 1 111 ? 1.589 13.752 36.350 1.00 47.86 92 GLU E C 1
ATOM 3582 O O . GLU E 1 111 ? 1.309 14.176 37.474 1.00 51.23 92 GLU E O 1
ATOM 3588 N N . LEU E 1 112 ? 2.220 12.600 36.165 1.00 51.84 93 LEU E N 1
ATOM 3589 C CA . LEU E 1 112 ? 2.812 11.893 37.296 1.00 56.58 93 LEU E CA 1
ATOM 3590 C C . LEU E 1 112 ? 3.877 12.773 37.952 1.00 58.36 93 LEU E C 1
ATOM 3591 O O . LEU E 1 112 ? 3.852 13.019 39.163 1.00 57.33 93 LEU E O 1
#

Sequence (455 aa):
GTHEIVDRVLTELLKIGDEESIKLVTEALEKGEIKSAKEAVEVIKKIAKEKGLKELLQVLYIVAVEYAQEKGDEEIDKLAHEALRVRQELTHEIVDRVLTELLKIGDEESIKLVTEALEKGEIKSAKEAVEVIKKIAKEKGLKELLQVLYIVAVEYAQEKGDEEIDKLAHEALRVRQELGPGGTHEIVDRVLTELLKIGDEESIKLVTEALEKGEIKSAKEAVEVIKKIAKEKGLKELLQVLYIVAVEYAQEKGDEEIDKLAHEALRVRQELGPGGTHEIVDRVLTELLKIGDEESIKLVTEALEKGEIKSAKEAVEVIKKIAKEKGLKELLQVLYIVAVEYAQEKGDEEIDKLAHEALRVRQELGTHEIVDRVLTELLKIGDEESIKLVTEALEKGEIKSAKEAVEVIKKIAKEKGLKELLQVLYIVAVEYAQEKGDEEIDKLAHEALRVRQEL

Radius of gyration: 24.02 Å; Cα contacts (8 Å, |Δi|>4): 564; chains: 5; bounding box: 52×64×54 Å

Secondary structure (DSSP, 8-state):
-HHHHHHHHHHHHHHTT-HHHHHHHHHHHHTT---SHHHHHHHHHHHHHHHT-HHHHHHHHHHHHHHHHHHT-HHHHHHHHHHHHHHHT-/--HHHHHHHHHHHHTT-HHHHHHHHHHHHTT---SHHHHHHHHHHHHHHHT-HHHHHHHHHHHHHHHHHHT-HHHHHHHHHHHHHHHT-/-HHHHHHHHHHHHHHHHHHT-HHHHHHHHHHHHTT---SHHHHHHHHHHHHHHHT-HHHHHHHHHHHHHHHHHHT-HHHHHHHHHHHHHHHH-/-HHHHHHHHHHHHHHHHHTT-HHHHHHHHHHHHTT---SHHHHHHHHHHHHHHTT-HHHHHHHHHHHHHHHHHHT-HHHHHHHHHHHHHHHH-/-HHHHHHHHHHHHHHTT-HHHHHHHHHHHHTT---SHHHHHHHHHHHHHHHT-HHHHHHHHHHHHHHHHHHT-HHHHHHHHHHHHHHHH-

Foldseek 3Di:
DLCLQLVQLLVQCVVVVVVVLNVVSVVVVVVVPDDDVLSSLVVQLVVCLVVVPLVSLVSSLVSQCVVCVVVVPPSSPVSSVVSVVSSVVD/DLVLLVQLLVVCVVVVVVVLNVVSVVCVVVVQDDDLLSSLVVSLVVCLVVVPLVSLVSSLVSQCVVCVVVVPVSSNVSSVVSVVSSVVD/DVVLQCLLLVQLLVVCVVVVPVVLNVVLVVCVVVVQTDHNLSSLVSQLVVCLVVVPLVSLVSNLVSQCVVCVVVVPVSSNVSSVVSVVSSVVD/DVVQLCLLLVQLLVVCVVVVVVVLNVVSVVCVVVVQDDHNLSSLVVQLVVCLVVVPLVSLVSNLVSQCVVCVVVVNVSSNVSSVVSVVSSVVD/DQCQLLVQLLVVCVVVVVVVLNVVLVVCVVVVQTDDNLSSLVVQLVVCLVVVPLVSLVSSLVSQCVVCVVVVNVSSNVSSVVSVVSSVVD

Solvent-accessible surface area: 20883 Å² total; per-residue (Å²): 53,20,67,43,0,1,11,91,0,0,5,42,0,5,128,94,44,22,64,94,0,0,90,35,1,28,104,8,19,123,140,59,78,16,170,45,8,96,57,0,0,66,22,1,34,97,17,0,117,129,120,37,15,69,96,0,0,40,11,0,0,21,3,0,2,70,26,4,60,114,123,66,45,122,97,3,18,114,20,0,27,63,0,4,112,4,18,60,123,106,119,41,38,1,0,2,74,0,0,7,59,0,5,134,97,39,13,53,102,0,1,119,36,0,30,79,4,29,126,152,36,66,7,145,44,19,86,62,0,0,60,23,0,29,90,16,0,99,105,98,49,27,102,84,0,0,42,10,0,0,23,6,0,8,80,23,6,89,101,113,61,37,137,86,1,21,131,10,0,32,61,0,3,143,24,20,68,121,121,63,100,55,13,3,40,28,0,0,6,93,0,0,3,44,0,5,129,100,47,18,73,92,0,0,102,30,0,16,56,2,34,106,139,31,70,6,137,38,9,83,59,0,0,66,16,0,27,111,21,0,99,125,103,40,15,83,59,0,0,45,12,0,0,19,3,0,6,68,21,5,116,105,108,67,45,128,84,1,22,106,16,0,32,56,0,3,120,8,22,58,130,94,63,108,45,12,4,45,53,0,0,10,84,0,0,4,41,0,5,123,93,44,22,65,85,0,0,83,22,1,32,75,5,30,153,142,44,81,17,147,41,7,77,54,0,0,70,10,0,23,94,25,0,109,120,129,37,25,78,92,0,0,43,11,0,0,17,2,0,4,54,22,4,84,118,93,72,42,146,98,3,20,132,15,0,28,51,0,8,127,11,21,74,128,80,57,20,69,43,0,1,3,80,0,0,2,38,0,5,128,93,41,29,71,74,0,1,83,26,1,25,60,4,25,125,146,40,80,16,146,31,1,86,49,0,0,70,29,1,29,124,31,0,128,122,119,37,29,104,103,0,0,39,9,0,0,23,3,0,6,73,23,5,95,128,113,72,34,156,105,0,20,128,15,0,23,47,0,5,139,10,30,67,117,90